Protein AF-A0AAD9MC63-F1 (afdb_monomer)

Mean predicted aligned error: 15.32 Å

Radius of gyration: 30.45 Å; Cα contacts (8 Å, |Δi|>4): 635; chains: 1; bounding box: 110×60×73 Å

Solvent-accessible surface area (backbone atoms only — not comparable to full-atom values): 30523 Å² total; per-residue (Å²): 128,69,68,66,53,55,53,50,55,53,50,49,55,48,52,50,45,55,49,52,47,51,50,51,42,68,38,25,78,49,49,77,66,32,50,52,55,39,42,73,73,34,45,76,80,76,80,73,78,80,73,87,81,75,88,84,89,86,83,89,85,88,82,88,81,91,84,88,90,88,92,85,85,83,92,76,87,77,79,74,84,74,77,79,72,79,76,74,76,56,52,56,30,27,44,32,39,39,44,44,67,87,80,53,53,72,67,41,50,51,26,33,50,52,44,56,53,47,40,45,66,60,34,37,45,72,50,78,46,79,36,67,74,78,84,69,85,57,100,62,53,68,63,47,55,48,50,62,54,39,74,81,58,76,81,76,82,92,82,90,76,96,66,98,69,58,61,56,58,53,51,46,50,52,52,32,39,27,60,19,75,44,64,100,65,83,88,74,78,78,95,80,73,84,79,74,71,43,74,52,60,27,43,67,48,36,34,38,37,36,30,84,74,26,26,77,68,49,87,77,59,41,57,56,55,52,56,48,39,71,76,39,61,69,87,22,37,37,37,28,21,14,49,49,54,50,22,59,64,65,74,72,80,78,77,81,73,71,75,68,82,52,91,69,90,60,89,84,64,74,60,38,60,63,57,22,31,65,45,56,72,44,57,98,64,69,91,53,51,54,68,63,78,79,60,71,84,65,86,90,69,78,92,76,77,84,60,79,34,60,31,69,45,61,63,63,67,60,72,51,52,43,67,46,41,90,82,46,71,73,64,88,74,60,78,90,55,93,68,68,50,74,81,39,89,93,43,66,46,71,55,52,51,49,25,44,24,56,40,72,70,48,85,73,64,58,70,66,48,51,65,68,39,54,90,23,43,62,33,40,40,36,30,53,93,48,48,18,34,36,37,30,26,48,43,61,59,91,94,50,56,66,62,61,26,56,78,67,70,47,62,38,52,29,51,77,43,80,31,41,25,65,91,40,56,98,44,89,54,44,67,41,53,53,49,39,47,44,45,64,60,49,27,65,75,30,44,31,38,70,43,53,73,85,44,82,61,49,65,63,47,61,66,49,34,63,36,45,38,75,44,82,101,56,68,39,28,37,38,24,46,36,74,88,72,79,61,85,78,89,52,63,60,82,67,77,91,72,86,79,129

Foldseek 3Di:
DPPVVVVVVVVVVVVVLVVLLVVLCVQAVHDPVLLVVLCVQQPPPPPPPDDPDDDDDDDDDDDDDDDDDDDDDDDDDDDDPPPPPPDPDAAEEEEEEEEACVVDDPLLLVLLLVLVVNCVSSRHHYDYQYHHDPPPDDVPVVVVVCVSNCVPDPDDDDDDDPDPDDSLVVSLVVLCQQQLVDDPPPPDDDPDDDDPRGDRNHAHQEYEYADQQQADDDPVSVPSQLSSQVSHDQNHKYKTAYSCLSSLVADPQPPPPPPVPDPPPDPNDSHRQVSNCSSNVDHPDFPLFDPCVSQQRDDDDDPRRRDGSMDMGGPAWDKDKPPFLVVPAQDDDAVPDDDDACPDPVHPNVLLQVQQCQQVVHHDPSVVVRVVQVNFWSIKMATHSRQWIWTKGFDADPVDDPNRCVVVVRTAIETPDTTGHPVPPPPRSRSSVRSCCCCVRHNVQKHKYKDFQPPPCVVVQVSNFQWKDDDPPDRIIMGMNHPPPDDPPDTPRVDRDDDDD

Sequence (501 aa):
MSLRSAAWVKATKKSDQDREFLISVLESSATKRDAKAYLKTFAPRIIKDNKDDGAQSSPAAAAATKEHEPATSPIVQGAHPSMARKVAEPPHVAAVKVRRPQDWDDATLEGVAQALAKLRYLGLLSVIVVDCDVASSVGRNLAECRRIYAHEMNRLRNDEADGIVDANEVVLALVSFFSGLESPDDTSALPGSNQTRSSAQAHVDRVIVIDPLGGIPSKHANHGTRQTLEMLPSTSSVVITSPAEAANLRPPQRDSGILAFTGDVATRKKQNTLIHNLLTDRPVYSPSLPIGRVNATQESTSLGELMPTTTLVKRGLPVTIFPDPHLVPWEPPRPGAPRLRLTDTCIDLPRLVHLINDSFGRELDVERYLQRVHDSLAGIIIAGEYEGGAILTWERPHSMDEATAYKRGRLVPYLDKFAVLRKSQGAGGVADIVFNAMTADCFPDGVCWRSRKDNPVNKWYFERSKGTRVLPNSNWTMFWTTPDAHVRENTVVHREGGRKV

Nearest PDB structures (foldseek):
  1wwz-assembly1_B  TM=6.048E-01  e=2.515E-05  Pyrococcus horikoshii OT3
  3phg-assembly2_B  TM=3.220E-01  e=3.592E+00  Helicobacter pylori 26695
  8va1-assembly1_A  TM=4.187E-01  e=6.162E+00  Staphylococcus aureus
  3phg-assembly1_A  TM=3.220E-01  e=7.376E+00  Helicobacter pylori 26695

Organism: NCBI:txid1825666

Secondary structure (DSSP, 8-state):
-HHHHHHHHHHHHHHHHHHHHHHHHHHTT--HHHHHHHHHHHS----------------------------------PPP------PPPPPEEEEEEEE-GGGS-HHHHHHHHHHHHHHHHTT-EEEEEEE--TTS--TTHHHHHHHHHHHHHTTS------S---HHHHHHHHHHHHTT---TTTTS--TT-----PPP--EEEEEEEE-SS-SSPPTTTHHHHHHHHHHS-TT-EEEEE-HHHHTT-SPPP---SSGGGS----------HHHHHHHHSS-SS-TTS-HHHHHTT-SSS-TTSSS---EEEE----EEEES-TTTS---PPPTT-----TTSTTS-HHHHHHHHHHHHTS---HHHHHHHHTTTEEEEEEETTTTEEEEEEEE--TTS-HHHHHHTT--EEEEEEEEE-GGGSSSTTHHHHHHHIIIIII-TT--EEEEETT-TTHHHHHHH-SEEEEPTTSSEEEEE--TT---SSS-B---S-----

Structure (mmCIF, N/CA/C/O backbone):
data_AF-A0AAD9MC63-F1
#
_entry.id   AF-A0AAD9MC63-F1
#
loop_
_atom_site.group_PDB
_atom_site.id
_atom_site.type_symbol
_atom_site.label_atom_id
_atom_site.label_alt_id
_atom_site.label_comp_id
_atom_site.label_asym_id
_atom_site.label_entity_id
_atom_site.label_seq_id
_atom_site.pdbx_PDB_ins_code
_atom_site.Cartn_x
_atom_site.Cartn_y
_atom_site.Cartn_z
_atom_site.occupancy
_atom_site.B_iso_or_equiv
_atom_site.auth_seq_id
_atom_site.auth_comp_id
_atom_site.auth_asym_id
_atom_site.auth_ato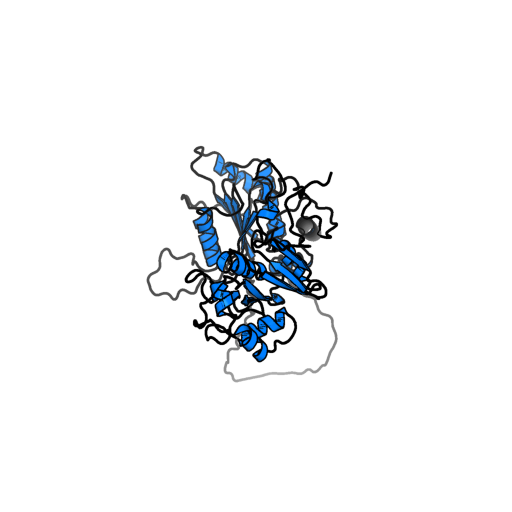m_id
_atom_site.pdbx_PDB_model_num
ATOM 1 N N . MET A 1 1 ? 47.326 21.178 -27.406 1.00 41.56 1 MET A N 1
ATOM 2 C CA . MET A 1 1 ? 45.892 21.544 -27.534 1.00 41.56 1 MET A CA 1
ATOM 3 C C . MET A 1 1 ? 44.892 20.415 -27.190 1.00 41.56 1 MET A C 1
ATOM 5 O O . MET A 1 1 ? 43.698 20.662 -27.255 1.00 41.56 1 MET A O 1
ATOM 9 N N . SER A 1 2 ? 45.309 19.220 -26.734 1.00 54.53 2 SER A N 1
ATOM 10 C CA . SER A 1 2 ? 44.399 18.055 -26.592 1.00 54.53 2 SER A CA 1
ATOM 11 C C . SER A 1 2 ? 43.648 17.926 -25.248 1.00 54.53 2 SER A C 1
ATOM 13 O O . SER A 1 2 ? 42.539 17.404 -25.211 1.00 54.53 2 SER A O 1
ATOM 15 N N . LEU A 1 3 ? 44.204 18.414 -24.130 1.00 37.81 3 LEU A N 1
ATOM 16 C CA . LEU A 1 3 ? 43.624 18.195 -22.788 1.00 37.81 3 LEU A CA 1
ATOM 17 C C . LEU A 1 3 ? 42.453 19.137 -22.448 1.00 37.81 3 LEU A C 1
ATOM 19 O O . LEU A 1 3 ? 41.529 18.751 -21.736 1.00 37.81 3 LEU A O 1
ATOM 23 N N . ARG A 1 4 ? 42.454 20.362 -22.993 1.00 38.38 4 ARG A N 1
ATOM 24 C CA . ARG A 1 4 ? 41.370 21.343 -22.787 1.00 38.38 4 ARG A CA 1
ATOM 25 C C . ARG A 1 4 ? 40.084 20.966 -23.534 1.00 38.38 4 ARG A C 1
ATOM 27 O O . ARG A 1 4 ? 39.003 21.194 -23.006 1.00 38.38 4 ARG A O 1
ATOM 34 N N . SER A 1 5 ? 40.206 20.327 -24.701 1.00 45.75 5 SER A N 1
ATOM 35 C CA . SER A 1 5 ? 39.064 19.827 -25.481 1.00 45.75 5 SER A CA 1
ATOM 36 C C . SER A 1 5 ? 38.352 18.671 -24.764 1.00 45.75 5 SER A C 1
ATOM 38 O O . SER A 1 5 ? 37.142 18.714 -24.574 1.00 45.75 5 SER A O 1
ATOM 40 N N . ALA A 1 6 ? 39.101 17.697 -24.233 1.00 42.62 6 ALA A N 1
ATOM 41 C CA . ALA A 1 6 ? 38.521 16.574 -23.491 1.00 42.62 6 ALA A CA 1
ATOM 42 C C . ALA A 1 6 ? 37.815 17.010 -22.192 1.00 42.62 6 ALA A C 1
ATOM 44 O O . ALA A 1 6 ? 36.742 16.501 -21.870 1.00 42.62 6 ALA A O 1
ATOM 45 N N . ALA A 1 7 ? 38.381 17.977 -21.461 1.00 40.66 7 ALA A N 1
ATOM 46 C CA . ALA A 1 7 ? 37.761 18.530 -20.257 1.00 40.66 7 ALA A CA 1
ATOM 47 C C . ALA A 1 7 ? 36.473 19.312 -20.571 1.00 40.66 7 ALA A C 1
ATOM 49 O O . ALA A 1 7 ? 35.489 19.180 -19.845 1.00 40.66 7 ALA A O 1
ATOM 50 N N . TRP A 1 8 ? 36.453 20.068 -21.673 1.00 36.03 8 TRP A N 1
ATOM 51 C CA . TRP A 1 8 ? 35.271 20.799 -22.133 1.00 36.03 8 TRP A CA 1
ATOM 52 C C . TRP A 1 8 ? 34.165 19.859 -22.633 1.00 36.03 8 TRP A C 1
ATOM 54 O O . TRP A 1 8 ? 33.009 20.023 -22.250 1.00 36.03 8 TRP A O 1
ATOM 64 N N . VAL A 1 9 ? 34.514 18.801 -23.375 1.00 48.38 9 VAL A N 1
ATOM 65 C CA . VAL A 1 9 ? 33.580 17.732 -23.786 1.00 48.38 9 VAL A CA 1
ATOM 66 C C . VAL A 1 9 ? 33.023 16.972 -22.574 1.00 48.38 9 VAL A C 1
ATOM 68 O O . VAL A 1 9 ? 31.856 16.593 -22.552 1.00 48.38 9 VAL A O 1
ATOM 71 N N . LYS A 1 10 ? 33.830 16.757 -21.527 1.00 48.97 10 LYS A N 1
ATOM 72 C CA . LYS A 1 10 ? 33.378 16.104 -20.286 1.00 48.97 10 LYS A CA 1
ATOM 73 C C . LYS A 1 10 ? 32.460 17.014 -19.458 1.00 48.97 10 LYS A C 1
ATOM 75 O O . LYS A 1 10 ? 31.503 16.526 -18.865 1.00 48.97 10 LYS A O 1
ATOM 80 N N . ALA A 1 11 ? 32.729 18.321 -19.433 1.00 47.75 11 ALA A N 1
ATOM 81 C CA . ALA A 1 11 ? 31.913 19.311 -18.731 1.00 47.75 11 ALA A CA 1
ATOM 82 C C . ALA A 1 11 ? 30.562 19.566 -19.424 1.00 47.75 11 ALA A C 1
ATOM 84 O O . ALA A 1 11 ? 29.542 19.633 -18.745 1.00 47.75 11 ALA A O 1
ATOM 85 N N . THR A 1 12 ? 30.545 19.644 -20.757 1.00 51.50 12 THR A N 1
ATOM 86 C CA . THR A 1 12 ? 29.315 19.776 -21.562 1.00 51.50 12 THR A CA 1
ATOM 87 C C . THR A 1 12 ? 28.431 18.539 -21.428 1.00 51.50 12 THR A C 1
ATOM 89 O O . THR A 1 12 ? 27.283 18.673 -21.024 1.00 51.50 12 THR A O 1
ATOM 92 N N . LYS A 1 13 ? 28.994 17.327 -21.574 1.00 59.62 13 LYS A N 1
ATOM 93 C CA . LYS A 1 13 ? 28.256 16.072 -21.326 1.00 59.62 13 LYS A CA 1
ATOM 94 C C . LYS A 1 13 ? 27.648 15.993 -19.926 1.00 59.62 13 LYS A C 1
ATOM 96 O O . LYS A 1 13 ? 26.538 15.500 -19.777 1.00 59.62 13 LYS A O 1
ATOM 101 N N . LYS A 1 14 ? 28.358 16.475 -18.901 1.00 60.56 14 LYS A N 1
ATOM 102 C CA . LYS A 1 14 ? 27.832 16.525 -17.531 1.00 60.56 14 LYS A CA 1
ATOM 103 C C . LYS A 1 14 ? 26.687 17.537 -17.394 1.00 60.56 14 LYS A C 1
ATOM 105 O O . LYS A 1 14 ? 25.680 17.225 -16.775 1.00 60.56 14 LYS A O 1
ATOM 110 N N . SER A 1 15 ? 26.826 18.722 -17.989 1.00 61.06 15 SER A N 1
ATOM 111 C CA . SER A 1 15 ? 25.777 19.750 -17.984 1.00 61.06 15 SER A CA 1
ATOM 112 C C . SER A 1 15 ? 24.502 19.288 -18.695 1.00 61.06 15 SER A C 1
ATOM 114 O O . SER A 1 15 ? 23.405 19.607 -18.241 1.00 61.06 15 SER A O 1
ATOM 116 N N . ASP A 1 16 ? 24.636 18.536 -19.787 1.00 64.44 16 ASP A N 1
ATOM 117 C CA . ASP A 1 16 ? 23.496 17.989 -20.526 1.00 64.44 16 ASP A CA 1
ATOM 118 C C . ASP A 1 16 ? 22.790 16.884 -19.726 1.00 64.44 16 ASP A C 1
ATOM 120 O O . ASP A 1 16 ? 21.564 16.894 -19.625 1.00 64.44 16 ASP A O 1
ATOM 124 N N . GLN A 1 17 ? 23.554 16.013 -19.055 1.00 63.78 17 GLN A N 1
ATOM 125 C CA . GLN A 1 17 ? 23.022 15.005 -18.127 1.00 63.78 17 GLN A CA 1
ATOM 126 C C . GLN A 1 17 ? 22.257 15.636 -16.958 1.00 63.78 17 GLN A C 1
ATOM 128 O O . GLN A 1 17 ? 21.142 15.219 -16.647 1.00 63.78 17 GLN A O 1
ATOM 133 N N . ASP A 1 18 ? 22.830 16.668 -16.333 1.00 62.41 18 ASP A N 1
ATOM 134 C CA . ASP A 1 18 ? 22.196 17.378 -15.219 1.00 62.41 18 ASP A CA 1
ATOM 135 C C . ASP A 1 18 ? 20.901 18.080 -15.679 1.00 62.41 18 ASP A C 1
ATOM 137 O O . ASP A 1 18 ? 19.893 18.076 -14.967 1.00 62.41 18 ASP A O 1
ATOM 141 N N . ARG A 1 19 ? 20.887 18.644 -16.896 1.00 65.88 19 ARG A N 1
ATOM 142 C CA . ARG A 1 19 ? 19.702 19.276 -17.494 1.00 65.88 19 ARG A CA 1
ATOM 143 C C . ARG A 1 19 ? 18.600 18.259 -17.790 1.00 65.88 19 ARG A C 1
ATOM 145 O O . ARG A 1 19 ? 17.446 18.518 -17.455 1.00 65.88 19 ARG A O 1
ATOM 152 N N . GLU A 1 20 ? 18.930 17.128 -18.404 1.00 66.44 20 GLU A N 1
ATOM 153 C CA . GLU A 1 20 ? 17.961 16.081 -18.745 1.00 66.44 20 GLU A CA 1
ATOM 154 C C . GLU A 1 20 ? 17.379 15.413 -17.492 1.00 66.44 20 GLU A C 1
ATOM 156 O O . GLU A 1 20 ? 16.170 15.190 -17.413 1.00 66.44 20 GLU A O 1
ATOM 161 N N . PHE A 1 21 ? 18.204 15.203 -16.461 1.00 66.44 21 PHE A N 1
ATOM 162 C CA . PHE A 1 21 ? 17.745 14.764 -15.143 1.00 66.44 21 PHE A CA 1
ATOM 163 C C . PHE A 1 21 ? 16.718 15.737 -14.550 1.00 66.44 21 PHE A C 1
ATOM 165 O O . PHE A 1 21 ? 15.647 15.324 -14.105 1.00 66.44 21 PHE A O 1
ATOM 172 N N . LEU A 1 22 ? 17.015 17.041 -14.551 1.00 64.19 22 LEU A N 1
ATOM 173 C CA . LEU A 1 22 ? 16.097 18.050 -14.018 1.00 64.19 22 LEU A CA 1
ATOM 174 C C . LEU A 1 22 ? 14.785 18.097 -14.806 1.00 64.19 22 LEU A C 1
ATOM 176 O O . LEU A 1 22 ? 13.724 18.209 -14.196 1.00 64.19 22 LEU A O 1
ATOM 180 N N . ILE A 1 23 ? 14.842 17.965 -16.133 1.00 67.81 23 ILE A N 1
ATOM 181 C CA . ILE A 1 23 ? 13.647 17.861 -16.980 1.00 67.81 23 ILE A CA 1
ATOM 182 C C . ILE A 1 23 ? 12.827 16.625 -16.587 1.00 67.81 23 ILE A C 1
ATOM 184 O O . ILE A 1 23 ? 11.634 16.749 -16.340 1.00 67.81 23 ILE A O 1
ATOM 188 N N . SER A 1 24 ? 13.466 15.469 -16.415 1.00 64.88 24 SER A N 1
ATOM 189 C CA . SER A 1 24 ? 12.830 14.214 -15.993 1.00 64.88 24 SER A CA 1
ATOM 190 C C . SER A 1 24 ? 12.152 14.307 -14.612 1.00 64.88 24 SER A C 1
ATOM 192 O O . SER A 1 24 ? 11.018 13.856 -14.422 1.00 64.88 24 SER A O 1
ATOM 194 N N . VAL A 1 25 ? 12.787 14.973 -13.641 1.00 64.94 25 VAL A N 1
ATOM 195 C CA . VAL A 1 25 ? 12.181 15.251 -12.325 1.00 64.94 25 VAL A CA 1
ATOM 196 C C . VAL A 1 25 ? 10.972 16.182 -12.451 1.00 64.94 25 VAL A C 1
ATOM 198 O O . VAL A 1 25 ? 9.952 15.956 -11.805 1.00 64.94 25 VAL A O 1
ATOM 201 N N . LEU A 1 26 ? 11.057 17.210 -13.298 1.00 61.25 26 LEU A N 1
ATOM 202 C CA . LEU A 1 26 ? 9.949 18.140 -13.535 1.00 61.25 26 LEU A CA 1
ATOM 203 C C . LEU A 1 26 ? 8.779 17.480 -14.285 1.00 61.25 26 LEU A C 1
ATOM 205 O O . LEU A 1 26 ? 7.625 17.812 -14.022 1.00 61.25 26 LEU A O 1
ATOM 209 N N . GLU A 1 27 ? 9.058 16.544 -15.191 1.00 64.25 27 GLU A N 1
ATOM 210 C CA . GLU A 1 27 ? 8.060 15.807 -15.978 1.00 64.25 27 GLU A CA 1
ATOM 211 C C . GLU A 1 27 ? 7.341 14.709 -15.182 1.00 64.25 27 GLU A C 1
ATOM 213 O O . GLU A 1 27 ? 6.253 14.285 -15.559 1.00 64.25 27 GLU A O 1
ATOM 218 N N . SER A 1 28 ? 7.921 14.232 -14.081 1.00 65.00 28 SER A N 1
ATOM 219 C CA . SER A 1 28 ? 7.434 13.055 -13.349 1.00 65.00 28 SER A CA 1
ATOM 220 C C . SER A 1 28 ? 6.565 13.368 -12.132 1.00 65.00 28 SER A C 1
ATOM 222 O O . SER A 1 28 ? 6.208 12.440 -11.419 1.00 65.00 28 SER A O 1
ATOM 224 N N . SER A 1 29 ? 6.243 14.640 -11.868 1.00 65.44 29 SER A N 1
ATOM 225 C CA . SER A 1 29 ? 5.583 15.114 -10.633 1.00 65.44 29 SER A CA 1
ATOM 226 C C . SER A 1 29 ? 6.286 14.699 -9.325 1.00 65.44 29 SER A C 1
ATOM 228 O O . SER A 1 29 ? 5.688 14.780 -8.250 1.00 65.44 29 SER A O 1
ATOM 230 N N . ALA A 1 30 ? 7.542 14.243 -9.394 1.00 69.06 30 ALA A N 1
ATOM 231 C CA . ALA A 1 30 ? 8.313 13.827 -8.232 1.00 69.06 30 ALA A CA 1
ATOM 232 C C . ALA A 1 30 ? 8.662 15.042 -7.361 1.00 69.06 30 ALA A C 1
ATOM 234 O O . ALA A 1 30 ? 9.029 16.111 -7.858 1.00 69.06 30 ALA A O 1
ATOM 235 N N . THR A 1 31 ? 8.588 14.896 -6.036 1.00 74.19 31 THR A N 1
ATOM 236 C CA . THR A 1 31 ? 8.969 16.001 -5.151 1.00 74.19 31 THR A CA 1
ATOM 237 C C . THR A 1 31 ? 10.491 16.157 -5.108 1.00 74.19 31 THR A C 1
ATOM 239 O O . THR A 1 31 ? 11.254 15.214 -5.332 1.00 74.19 31 THR A O 1
ATOM 242 N N . LYS A 1 32 ? 10.972 17.340 -4.702 1.00 68.81 32 LYS A N 1
ATOM 243 C CA . LYS A 1 32 ? 12.408 17.573 -4.446 1.00 68.81 32 LYS A CA 1
ATOM 244 C C . LYS A 1 32 ? 12.998 16.565 -3.448 1.00 68.81 32 LYS A C 1
ATOM 246 O O . LYS A 1 32 ? 14.183 16.244 -3.523 1.00 68.81 32 LYS A O 1
ATOM 251 N N . ARG A 1 33 ? 12.187 16.080 -2.498 1.00 74.00 33 ARG A N 1
ATOM 252 C CA . ARG A 1 33 ? 12.595 15.060 -1.525 1.00 74.00 33 ARG A CA 1
ATOM 253 C C . ARG A 1 33 ? 12.800 13.707 -2.200 1.00 74.00 33 ARG A C 1
ATOM 255 O O . ARG A 1 33 ? 13.814 13.076 -1.917 1.00 74.00 33 ARG A O 1
ATOM 262 N N . ASP A 1 34 ? 11.892 13.310 -3.088 1.00 74.94 34 ASP A N 1
ATOM 263 C CA . ASP A 1 34 ? 11.967 12.039 -3.818 1.00 74.94 34 ASP A CA 1
ATOM 264 C C . ASP A 1 34 ? 13.188 12.025 -4.741 1.00 74.94 34 ASP A C 1
ATOM 266 O O . ASP A 1 34 ? 14.032 11.140 -4.634 1.00 74.94 34 ASP A O 1
ATOM 270 N N . ALA A 1 35 ? 13.383 13.089 -5.528 1.00 74.12 35 ALA A N 1
ATOM 271 C CA . ALA A 1 35 ? 14.562 13.233 -6.384 1.00 74.12 35 ALA A CA 1
ATOM 272 C C . ALA A 1 35 ? 15.878 13.194 -5.583 1.00 74.12 35 ALA A C 1
ATOM 274 O O . ALA A 1 35 ? 16.845 12.551 -5.989 1.00 74.12 35 ALA A O 1
ATOM 275 N N . LYS A 1 36 ? 15.925 13.842 -4.408 1.00 74.94 36 LYS A N 1
ATOM 276 C CA . LYS A 1 36 ? 17.103 13.811 -3.526 1.00 74.94 36 LYS A CA 1
ATOM 277 C C . LYS A 1 36 ? 17.346 12.422 -2.931 1.00 74.94 36 LYS A C 1
ATOM 279 O O . LYS A 1 36 ? 18.501 12.020 -2.807 1.00 74.94 36 LYS A O 1
ATOM 284 N N . ALA A 1 37 ? 16.290 11.716 -2.529 1.00 79.56 37 ALA A N 1
ATOM 285 C CA . ALA A 1 37 ? 16.391 10.357 -2.006 1.00 79.56 37 ALA A CA 1
ATOM 286 C C . ALA A 1 37 ? 16.897 9.395 -3.086 1.00 79.56 37 ALA A C 1
ATOM 288 O O . ALA A 1 37 ? 17.842 8.654 -2.837 1.00 79.56 37 ALA A O 1
ATOM 289 N N . TYR A 1 38 ? 16.346 9.495 -4.296 1.00 81.69 38 TYR A N 1
ATOM 290 C CA . TYR A 1 38 ? 16.774 8.724 -5.454 1.00 81.69 38 TYR A CA 1
ATOM 291 C C . TYR A 1 38 ? 18.253 8.969 -5.783 1.00 81.69 38 TYR A C 1
ATOM 293 O O . TYR A 1 38 ? 19.038 8.027 -5.833 1.00 81.69 38 TYR A O 1
ATOM 301 N N . LEU A 1 39 ? 18.680 10.232 -5.909 1.00 77.50 39 LEU A N 1
ATOM 302 C CA . LEU A 1 39 ? 20.081 10.565 -6.193 1.00 77.50 39 LEU A CA 1
ATOM 303 C C . LEU A 1 39 ? 21.040 10.085 -5.102 1.00 77.50 39 LEU A C 1
ATOM 305 O O . LEU A 1 39 ? 22.165 9.703 -5.398 1.00 77.50 39 LEU A O 1
ATOM 309 N N . LYS A 1 40 ? 20.622 10.085 -3.835 1.00 81.12 40 LYS A N 1
ATOM 310 C CA . LYS A 1 40 ? 21.468 9.564 -2.756 1.00 81.12 40 LYS A CA 1
ATOM 311 C C . LYS A 1 40 ? 21.828 8.089 -2.981 1.00 81.12 40 LYS A C 1
ATOM 313 O O . LYS A 1 40 ? 22.934 7.690 -2.623 1.00 81.12 40 LYS A O 1
ATOM 318 N N . THR A 1 41 ? 20.911 7.316 -3.556 1.00 77.38 41 THR A N 1
ATOM 319 C CA . THR A 1 41 ? 21.085 5.883 -3.814 1.00 77.38 41 THR A CA 1
ATOM 320 C C . THR A 1 41 ? 21.734 5.628 -5.176 1.00 77.38 41 THR A C 1
ATOM 322 O O . THR A 1 41 ? 22.734 4.927 -5.254 1.00 77.38 41 THR A O 1
ATOM 325 N N . PHE A 1 42 ? 21.210 6.246 -6.236 1.00 77.19 42 PHE A N 1
ATOM 326 C CA . PHE A 1 42 ? 21.505 5.875 -7.624 1.00 77.19 42 PHE A CA 1
ATOM 327 C C . PHE A 1 42 ? 22.402 6.862 -8.374 1.00 77.19 42 PHE A C 1
ATOM 329 O O . PHE A 1 42 ? 22.789 6.582 -9.507 1.00 77.19 42 PHE A O 1
ATOM 336 N N . ALA A 1 43 ? 22.736 8.028 -7.802 1.00 69.12 43 ALA A N 1
ATOM 337 C CA . ALA A 1 43 ? 23.573 8.982 -8.525 1.00 69.12 43 ALA A CA 1
ATOM 338 C C . ALA A 1 43 ? 24.940 8.357 -8.854 1.00 69.12 43 ALA A C 1
ATOM 340 O O . ALA A 1 43 ? 25.564 7.753 -7.973 1.00 69.12 43 ALA A O 1
ATOM 341 N N . PRO A 1 44 ? 25.455 8.555 -10.082 1.00 61.66 44 PRO A N 1
ATOM 342 C CA . PRO A 1 44 ? 26.766 8.056 -10.466 1.00 61.66 44 PRO A CA 1
ATOM 343 C C . PRO A 1 44 ? 27.838 8.563 -9.494 1.00 61.66 44 PRO A C 1
ATOM 345 O O . PRO A 1 44 ? 28.146 9.759 -9.446 1.00 61.66 44 PRO A O 1
ATOM 348 N N . ARG A 1 45 ? 28.431 7.661 -8.702 1.00 59.12 45 ARG A N 1
ATOM 349 C CA . ARG A 1 45 ? 29.551 8.005 -7.821 1.00 59.12 45 ARG A CA 1
ATOM 350 C C . ARG A 1 45 ? 30.793 8.208 -8.683 1.00 59.12 45 ARG A C 1
ATOM 352 O O . ARG A 1 45 ? 31.510 7.266 -9.000 1.00 59.12 45 ARG A O 1
ATOM 359 N N . ILE A 1 46 ? 31.046 9.450 -9.091 1.00 46.81 46 ILE A N 1
ATOM 360 C CA . ILE A 1 46 ? 32.305 9.805 -9.747 1.00 46.81 46 ILE A CA 1
ATOM 361 C C . ILE A 1 46 ? 33.418 9.630 -8.709 1.00 46.81 46 ILE A C 1
ATOM 363 O O . ILE A 1 46 ? 33.507 10.411 -7.759 1.00 46.81 46 ILE A O 1
ATOM 367 N N . ILE A 1 47 ? 34.264 8.615 -8.898 1.00 38.56 47 ILE A N 1
ATOM 368 C CA . ILE A 1 47 ? 35.551 8.498 -8.210 1.00 38.56 47 ILE A CA 1
ATOM 369 C C . ILE A 1 47 ? 36.318 9.782 -8.539 1.00 38.56 47 ILE A C 1
ATOM 371 O O . ILE A 1 47 ? 36.684 10.025 -9.689 1.00 38.56 47 ILE A O 1
ATOM 375 N N . LYS A 1 48 ? 36.475 10.668 -7.552 1.00 32.38 48 LYS A N 1
ATOM 376 C CA . LYS A 1 48 ? 37.411 11.782 -7.674 1.00 32.38 48 LYS A CA 1
ATOM 377 C C . LYS A 1 48 ? 38.800 11.174 -7.538 1.00 32.38 48 LYS A C 1
ATOM 379 O O . LYS A 1 48 ? 39.163 10.759 -6.441 1.00 32.38 48 LYS A O 1
ATOM 384 N N . ASP A 1 49 ? 39.549 11.114 -8.633 1.00 31.34 49 ASP A N 1
ATOM 385 C CA . ASP A 1 49 ? 40.995 10.938 -8.552 1.00 31.34 49 ASP A CA 1
ATOM 386 C C . ASP A 1 49 ? 41.532 12.104 -7.714 1.00 31.34 49 ASP A C 1
ATOM 388 O O . ASP A 1 49 ? 41.333 13.273 -8.066 1.00 31.34 49 ASP A O 1
ATOM 392 N N . ASN A 1 50 ? 42.123 11.796 -6.558 1.00 31.41 50 ASN A N 1
ATOM 393 C CA . ASN A 1 50 ? 42.813 12.791 -5.748 1.00 31.41 50 ASN A CA 1
ATOM 394 C C . ASN A 1 50 ? 43.901 13.421 -6.623 1.00 31.41 50 ASN A C 1
ATOM 396 O O . ASN A 1 50 ? 44.834 12.742 -7.046 1.00 31.41 50 ASN A O 1
ATOM 400 N N . LYS A 1 51 ? 43.776 14.720 -6.898 1.00 31.88 51 LYS A N 1
ATOM 401 C CA . LYS A 1 51 ? 44.937 15.521 -7.266 1.00 31.88 51 LYS A CA 1
ATOM 402 C C . LYS A 1 51 ? 45.775 15.679 -6.004 1.00 31.88 51 LYS A C 1
ATOM 404 O O . LYS A 1 51 ? 45.248 16.131 -4.992 1.00 31.88 51 LYS A O 1
ATOM 409 N N . ASP A 1 52 ? 47.039 15.284 -6.089 1.00 32.34 52 ASP A N 1
ATOM 410 C CA . ASP A 1 52 ? 48.078 15.694 -5.151 1.00 32.34 52 ASP A CA 1
ATOM 411 C C . ASP A 1 52 ? 48.088 17.224 -5.072 1.00 32.34 52 ASP A C 1
ATOM 413 O O . ASP A 1 52 ? 48.496 17.904 -6.018 1.00 32.34 52 ASP A O 1
ATOM 417 N N . ASP A 1 53 ? 47.617 17.766 -3.952 1.00 31.30 53 ASP A N 1
ATOM 418 C CA . ASP A 1 53 ? 47.830 19.165 -3.616 1.00 31.30 53 ASP A CA 1
ATOM 419 C C . ASP A 1 53 ? 49.203 19.284 -2.952 1.00 31.30 53 ASP A C 1
ATOM 421 O O . ASP A 1 53 ? 49.444 18.832 -1.830 1.00 31.30 53 ASP A O 1
ATOM 425 N N . GLY A 1 54 ? 50.127 19.870 -3.712 1.00 29.14 54 GLY A N 1
ATOM 426 C CA . GLY A 1 54 ? 51.462 20.222 -3.269 1.00 29.14 54 GLY A CA 1
ATOM 427 C C . GLY A 1 54 ? 51.456 21.221 -2.109 1.00 29.14 54 GLY A C 1
ATOM 428 O O . GLY A 1 54 ? 50.677 22.169 -2.066 1.00 29.14 54 GLY A O 1
ATOM 429 N N . ALA A 1 55 ? 52.389 20.958 -1.197 1.00 29.75 55 ALA A N 1
ATOM 430 C CA . ALA A 1 55 ? 52.961 21.795 -0.149 1.00 29.75 55 ALA A CA 1
ATOM 431 C C . ALA A 1 55 ? 52.534 23.279 -0.080 1.00 29.75 55 ALA A C 1
ATOM 433 O O . ALA A 1 55 ? 52.861 24.085 -0.952 1.00 29.75 55 ALA A O 1
ATOM 434 N N . GLN A 1 56 ? 51.986 23.664 1.078 1.00 31.20 56 GLN A N 1
ATOM 435 C CA . GLN A 1 56 ? 52.207 24.985 1.666 1.00 31.20 56 GLN A CA 1
ATOM 436 C C . GLN A 1 56 ? 53.020 24.853 2.961 1.00 31.20 56 GLN A C 1
ATOM 438 O O . GLN A 1 56 ? 52.745 24.038 3.836 1.00 31.20 56 GLN A O 1
ATOM 443 N N . SER A 1 57 ? 54.073 25.659 2.993 1.00 26.70 57 SER A N 1
ATOM 444 C CA . SER A 1 57 ? 55.182 25.785 3.932 1.00 26.70 57 SER A CA 1
ATOM 445 C C . SER A 1 57 ? 54.835 26.426 5.280 1.00 26.70 57 SER A C 1
ATOM 447 O O . SER A 1 57 ? 54.048 27.373 5.302 1.00 26.70 57 SER A O 1
ATOM 449 N N . SER A 1 58 ? 55.559 26.043 6.347 1.00 26.91 58 SER A N 1
ATOM 450 C CA . SER A 1 58 ? 56.425 26.885 7.231 1.00 26.91 58 SER A CA 1
ATOM 451 C C . SER A 1 58 ? 56.770 26.123 8.547 1.00 26.91 58 SER A C 1
ATOM 453 O O . SER A 1 58 ? 56.183 25.072 8.784 1.00 26.91 58 SER A O 1
ATOM 455 N N . PRO A 1 59 ? 57.725 26.559 9.401 1.00 33.00 59 PRO A N 1
ATOM 456 C CA . PRO A 1 59 ? 59.161 26.319 9.240 1.00 33.00 59 PRO A CA 1
ATOM 457 C C . PRO A 1 59 ? 59.857 25.677 10.474 1.00 33.00 59 PRO A C 1
ATOM 459 O O . PRO A 1 59 ? 59.374 25.735 11.5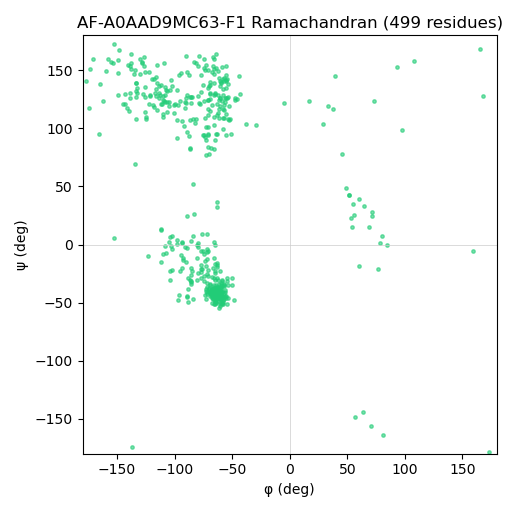96 1.00 33.00 59 PRO A O 1
ATOM 462 N N . ALA A 1 60 ? 61.037 25.105 10.209 1.00 24.88 60 ALA A N 1
ATOM 463 C CA . ALA A 1 60 ? 62.250 24.987 11.035 1.00 24.88 60 ALA A CA 1
ATOM 464 C C . ALA A 1 60 ? 62.174 24.850 12.578 1.00 24.88 60 ALA A C 1
ATOM 466 O O . ALA A 1 60 ? 61.905 25.809 13.296 1.00 24.88 60 ALA A O 1
ATOM 467 N N . ALA A 1 61 ? 62.703 23.727 13.079 1.00 27.41 61 ALA A N 1
ATOM 468 C CA . ALA A 1 61 ? 63.566 23.711 14.261 1.00 27.41 61 ALA A CA 1
ATOM 469 C C . ALA A 1 61 ? 64.725 22.727 14.026 1.00 27.41 61 ALA A C 1
ATOM 471 O O . ALA A 1 61 ? 64.526 21.586 13.614 1.00 27.41 61 ALA A O 1
ATOM 472 N N . ALA A 1 62 ? 65.939 23.234 14.211 1.00 26.44 62 ALA A N 1
ATOM 473 C CA . ALA A 1 62 ? 67.212 22.601 13.912 1.00 26.44 62 ALA A CA 1
ATOM 474 C C . ALA A 1 62 ? 67.734 21.745 15.077 1.00 26.44 62 ALA A C 1
ATOM 476 O O . ALA A 1 62 ? 67.592 22.154 16.224 1.00 26.44 62 ALA A O 1
ATOM 477 N N . ALA A 1 63 ? 68.423 20.640 14.764 1.00 27.80 63 ALA A N 1
ATOM 478 C CA . ALA A 1 63 ? 69.704 20.249 15.375 1.00 27.80 63 ALA A CA 1
ATOM 479 C C . ALA A 1 63 ? 70.286 18.995 14.683 1.00 27.80 63 ALA A C 1
ATOM 481 O O . ALA A 1 63 ? 69.685 17.924 14.696 1.00 27.80 63 ALA A O 1
ATOM 482 N N . ALA A 1 64 ? 71.467 19.156 14.077 1.00 25.86 64 ALA A N 1
ATOM 483 C CA . ALA A 1 64 ? 72.407 18.093 13.694 1.00 25.86 64 ALA A CA 1
ATOM 484 C C . ALA A 1 64 ? 73.086 17.525 14.967 1.00 25.86 64 ALA A C 1
ATOM 486 O O . ALA A 1 64 ? 73.109 18.223 15.974 1.00 25.86 64 ALA A O 1
ATOM 487 N N . THR A 1 65 ? 73.584 16.280 15.035 1.00 26.83 65 THR A N 1
ATOM 488 C CA . THR A 1 65 ? 74.856 15.794 14.441 1.00 26.83 65 THR A CA 1
ATOM 489 C C . THR A 1 65 ? 75.068 14.274 14.671 1.00 26.83 65 THR A C 1
ATOM 491 O O . THR A 1 65 ? 74.777 13.818 15.769 1.00 26.83 65 THR A O 1
ATOM 494 N N . LYS A 1 66 ? 75.598 13.562 13.640 1.00 26.22 66 LYS A N 1
ATOM 495 C CA . LYS A 1 66 ? 76.761 12.602 13.558 1.00 26.22 66 LYS A CA 1
ATOM 496 C C . LYS A 1 66 ? 77.025 11.594 14.716 1.00 26.22 66 LYS A C 1
ATOM 498 O O . LYS A 1 66 ? 76.919 11.994 15.859 1.00 26.22 66 LYS A O 1
ATOM 503 N N . GLU A 1 67 ? 77.494 10.336 14.583 1.00 24.02 67 GLU A N 1
ATOM 504 C CA . GLU A 1 67 ? 78.096 9.463 13.537 1.00 24.02 67 GLU A CA 1
ATOM 505 C C . GLU A 1 67 ? 78.246 7.993 14.099 1.00 24.02 67 GLU A C 1
ATOM 507 O O . GLU A 1 67 ? 78.408 7.850 15.305 1.00 24.02 67 GLU A O 1
ATOM 512 N N . HIS A 1 68 ? 78.189 6.957 13.222 1.00 25.34 68 HIS A N 1
ATOM 513 C CA . HIS A 1 68 ? 78.785 5.566 13.192 1.00 25.34 68 HIS A CA 1
ATOM 514 C C . HIS A 1 68 ? 78.942 4.654 14.460 1.00 25.34 68 HIS A C 1
ATOM 516 O O . HIS A 1 68 ? 79.637 5.036 15.389 1.00 25.34 68 HIS A O 1
ATOM 522 N N . GLU A 1 69 ? 78.287 3.467 14.584 1.00 24.53 69 GLU A N 1
ATOM 523 C CA . GLU A 1 69 ? 78.578 2.051 14.117 1.00 24.53 69 GLU A CA 1
ATOM 524 C C . GLU A 1 69 ? 79.334 1.149 15.153 1.00 24.53 69 GLU A C 1
ATOM 526 O O . GLU A 1 69 ? 80.155 1.692 15.886 1.00 24.53 69 GLU A O 1
ATOM 531 N N . PRO A 1 70 ? 79.224 -0.215 15.185 1.00 37.81 70 PRO A N 1
ATOM 532 C CA . PRO A 1 70 ? 78.112 -1.139 14.863 1.00 37.81 70 PRO A CA 1
ATOM 533 C C . PRO A 1 70 ? 77.907 -2.324 15.878 1.00 37.81 70 PRO A C 1
ATOM 535 O O . PRO A 1 70 ? 78.612 -2.455 16.873 1.00 37.81 70 PRO A O 1
ATOM 538 N N . ALA A 1 71 ? 76.976 -3.236 15.529 1.00 24.78 71 ALA A N 1
ATOM 539 C CA . ALA A 1 71 ? 76.841 -4.663 15.920 1.00 24.78 71 ALA A CA 1
ATOM 540 C C . ALA A 1 71 ? 75.893 -5.078 17.079 1.00 24.78 71 ALA A C 1
ATOM 542 O O . ALA A 1 71 ? 76.269 -5.114 18.246 1.00 24.78 71 ALA A O 1
ATOM 543 N N . THR A 1 72 ? 74.678 -5.535 16.730 1.00 26.56 72 THR A N 1
ATOM 544 C CA . THR A 1 72 ? 74.178 -6.941 16.831 1.00 26.56 72 THR A CA 1
ATOM 545 C C . THR A 1 72 ? 72.650 -6.983 16.612 1.00 26.56 72 THR A C 1
ATOM 547 O O . THR A 1 72 ? 71.901 -6.231 17.224 1.00 26.56 72 THR A O 1
ATOM 550 N N . SER A 1 73 ? 72.170 -7.829 15.691 1.00 27.48 73 SER A N 1
ATOM 551 C CA . SER A 1 73 ? 70.733 -8.068 15.415 1.00 27.48 73 SER A CA 1
ATOM 552 C C . SER A 1 73 ? 70.181 -9.214 16.296 1.00 27.48 73 SER A C 1
ATOM 554 O O . SER A 1 73 ? 70.988 -10.000 16.793 1.00 27.48 73 SER A O 1
ATOM 556 N N . PRO A 1 74 ? 68.845 -9.365 16.479 1.00 30.12 74 PRO A N 1
ATOM 557 C CA . PRO A 1 74 ? 68.030 -10.001 15.433 1.00 30.12 74 PRO A CA 1
ATOM 558 C C . PRO A 1 74 ? 66.614 -9.409 15.218 1.00 30.12 74 PRO A C 1
ATOM 560 O O . PRO A 1 74 ? 65.814 -9.256 16.131 1.00 30.12 74 PRO A O 1
ATOM 563 N N . ILE A 1 75 ? 66.327 -9.111 13.947 1.00 27.48 75 ILE A N 1
ATOM 564 C CA . ILE A 1 75 ? 65.143 -9.487 13.148 1.00 27.48 75 ILE A CA 1
ATOM 565 C C . ILE A 1 75 ? 63.815 -9.713 13.909 1.00 27.48 75 ILE A C 1
ATOM 567 O O . ILE A 1 75 ? 63.544 -10.804 14.403 1.00 27.48 75 ILE A O 1
ATOM 571 N N . VAL A 1 76 ? 62.914 -8.727 13.822 1.00 28.17 76 VAL A N 1
ATOM 572 C CA . VAL A 1 76 ? 61.453 -8.926 13.830 1.00 28.17 76 VAL A CA 1
ATOM 573 C C . VAL A 1 76 ? 60.907 -8.235 12.580 1.00 28.17 76 VAL A C 1
ATOM 575 O O . VAL A 1 76 ? 61.026 -7.021 12.429 1.00 28.17 76 VAL A O 1
ATOM 578 N N . GLN A 1 77 ? 60.372 -9.021 11.643 1.00 30.02 77 GLN A N 1
ATOM 579 C CA . GLN A 1 77 ? 59.741 -8.528 10.419 1.00 30.02 77 GLN A CA 1
ATOM 580 C C . GLN A 1 77 ? 58.512 -7.681 10.771 1.00 30.02 77 GLN A C 1
ATOM 582 O O . GLN A 1 77 ? 57.514 -8.188 11.277 1.00 30.02 77 GLN A O 1
ATOM 587 N N . GLY A 1 78 ? 58.594 -6.381 10.486 1.00 24.81 78 GLY A N 1
ATOM 588 C CA . GLY A 1 78 ? 57.453 -5.478 10.512 1.00 24.81 78 GLY A CA 1
ATOM 589 C C . GLY A 1 78 ? 56.454 -5.843 9.417 1.00 24.81 78 GLY A C 1
ATOM 590 O O . GLY A 1 78 ? 56.812 -5.978 8.247 1.00 24.81 78 GLY A O 1
ATOM 591 N N . ALA A 1 79 ? 55.191 -5.993 9.807 1.00 26.16 79 ALA A N 1
ATOM 592 C CA . ALA A 1 79 ? 54.072 -6.061 8.885 1.00 26.16 79 ALA A CA 1
ATOM 593 C C . ALA A 1 79 ? 53.987 -4.748 8.088 1.00 26.16 79 ALA A C 1
ATOM 595 O O . ALA A 1 79 ? 53.910 -3.660 8.660 1.00 26.16 79 ALA A O 1
ATOM 596 N N . HIS A 1 80 ? 54.001 -4.857 6.761 1.00 27.28 80 HIS A N 1
ATOM 597 C CA . HIS A 1 80 ? 53.678 -3.751 5.867 1.00 27.28 80 HIS A CA 1
ATOM 598 C C . HIS A 1 80 ? 52.281 -3.200 6.207 1.00 27.28 80 HIS A C 1
ATOM 600 O O . HIS A 1 80 ? 51.367 -3.996 6.446 1.00 27.28 80 HIS A O 1
ATOM 606 N N . PRO A 1 81 ? 52.058 -1.873 6.180 1.00 28.81 81 PRO A N 1
ATOM 607 C CA . PRO A 1 81 ? 50.710 -1.338 6.245 1.00 28.81 81 PRO A CA 1
ATOM 608 C C . PRO A 1 81 ? 49.996 -1.762 4.961 1.00 28.81 81 PRO A C 1
ATOM 610 O O . PRO A 1 81 ? 50.252 -1.223 3.882 1.00 28.81 81 PRO A O 1
ATOM 613 N N . SER A 1 82 ? 49.129 -2.772 5.048 1.00 28.77 82 SER A N 1
ATOM 614 C CA . SER A 1 82 ? 48.266 -3.127 3.929 1.00 28.77 82 SER A CA 1
ATOM 615 C C . SER A 1 82 ? 47.355 -1.932 3.672 1.00 28.77 82 SER A C 1
ATOM 617 O O . SER A 1 82 ? 46.495 -1.614 4.498 1.00 28.77 82 SER A O 1
ATOM 619 N N . MET A 1 83 ? 47.550 -1.253 2.541 1.00 29.47 83 MET A N 1
ATOM 620 C CA . MET A 1 83 ? 46.569 -0.315 2.014 1.00 29.47 83 MET A CA 1
ATOM 621 C C . MET A 1 83 ? 45.230 -1.048 1.943 1.00 29.47 83 MET A C 1
ATOM 623 O O . MET A 1 83 ? 45.047 -1.935 1.108 1.00 29.47 83 MET A O 1
ATOM 627 N N . ALA A 1 84 ? 44.300 -0.701 2.830 1.00 34.03 84 ALA A N 1
ATOM 628 C CA . ALA A 1 84 ? 42.923 -1.146 2.730 1.00 34.03 84 ALA A CA 1
ATOM 629 C C . ALA A 1 84 ? 42.353 -0.568 1.430 1.00 34.03 84 ALA A C 1
ATOM 631 O O . ALA A 1 84 ? 41.937 0.590 1.358 1.00 34.03 84 ALA A O 1
ATOM 632 N N . ARG A 1 85 ? 42.401 -1.368 0.364 1.00 36.06 85 ARG A N 1
ATOM 633 C CA . ARG A 1 85 ? 41.745 -1.088 -0.908 1.00 36.06 85 ARG A CA 1
ATOM 634 C C . ARG A 1 85 ? 40.260 -0.926 -0.586 1.00 36.06 85 ARG A C 1
ATOM 636 O O . ARG A 1 85 ? 39.614 -1.903 -0.221 1.00 36.06 85 ARG A O 1
ATOM 643 N N . LYS A 1 86 ? 39.732 0.303 -0.656 1.00 36.84 86 LYS A N 1
ATOM 644 C CA . LYS A 1 86 ? 38.287 0.559 -0.556 1.00 36.84 86 LYS A CA 1
ATOM 645 C C . LYS A 1 86 ? 37.601 -0.343 -1.579 1.00 36.84 86 LYS A C 1
ATOM 647 O O . LYS A 1 86 ? 37.735 -0.115 -2.780 1.00 36.84 86 LYS A O 1
ATOM 652 N N . VAL A 1 87 ? 36.936 -1.392 -1.102 1.00 45.97 87 VAL A N 1
ATOM 653 C CA . VAL A 1 87 ? 36.096 -2.250 -1.934 1.00 45.97 87 VAL A CA 1
ATOM 654 C C . VAL A 1 87 ? 35.011 -1.341 -2.500 1.00 45.97 87 VAL A C 1
ATOM 656 O O . VAL A 1 87 ? 34.313 -0.667 -1.742 1.00 45.97 87 VAL A O 1
ATOM 659 N N . ALA A 1 88 ? 34.953 -1.220 -3.825 1.00 63.28 88 ALA A N 1
ATOM 660 C CA . ALA A 1 88 ? 33.897 -0.460 -4.475 1.00 63.28 88 ALA A CA 1
ATOM 661 C C . ALA A 1 88 ? 32.562 -1.141 -4.148 1.00 63.28 88 ALA A C 1
ATOM 663 O O . ALA A 1 88 ? 32.451 -2.356 -4.301 1.00 63.28 88 ALA A O 1
ATOM 664 N N . GLU A 1 89 ? 31.581 -0.378 -3.661 1.00 70.56 89 GLU A N 1
ATOM 665 C CA . GLU A 1 89 ? 30.222 -0.897 -3.484 1.00 70.56 89 GLU A CA 1
ATOM 666 C C . GLU A 1 89 ? 29.706 -1.459 -4.822 1.00 70.56 89 GLU A C 1
ATOM 668 O O . GLU A 1 89 ? 29.996 -0.862 -5.870 1.00 70.56 89 GLU A O 1
ATOM 673 N N . PRO A 1 90 ? 28.968 -2.586 -4.805 1.00 80.44 90 PRO A N 1
ATOM 674 C CA . PRO A 1 90 ? 28.410 -3.155 -6.022 1.00 80.44 90 PRO A CA 1
ATOM 675 C C . PRO A 1 90 ? 27.506 -2.130 -6.725 1.00 80.44 90 PRO A C 1
ATOM 677 O O . PRO A 1 90 ? 26.797 -1.373 -6.056 1.00 80.44 90 PRO A O 1
ATOM 680 N N . PRO A 1 91 ? 27.509 -2.072 -8.066 1.00 82.88 91 PRO A N 1
ATOM 681 C CA . PRO A 1 91 ? 26.653 -1.155 -8.805 1.00 82.88 91 PRO A CA 1
ATOM 682 C C . PRO A 1 91 ? 25.166 -1.473 -8.605 1.00 82.88 91 PRO A C 1
ATOM 684 O O . PRO A 1 91 ? 24.783 -2.626 -8.421 1.00 82.88 91 PRO A O 1
ATOM 687 N N . HIS A 1 92 ? 24.331 -0.442 -8.717 1.00 84.94 92 HIS A N 1
ATOM 688 C CA . HIS A 1 92 ? 22.874 -0.557 -8.756 1.00 84.94 92 HIS A CA 1
ATOM 689 C C . HIS A 1 92 ? 22.399 -0.808 -10.193 1.00 84.94 92 HIS A C 1
ATOM 691 O O . HIS A 1 92 ? 22.755 -0.061 -11.112 1.00 84.94 92 HIS A O 1
ATOM 697 N N . VAL A 1 93 ? 21.611 -1.862 -10.393 1.00 87.69 93 VAL A N 1
ATOM 698 C CA . VAL A 1 93 ? 21.212 -2.374 -11.709 1.00 87.69 93 VAL A CA 1
ATOM 699 C C . VAL A 1 93 ? 19.694 -2.567 -11.783 1.00 87.69 93 VAL A C 1
ATOM 701 O O . VAL A 1 93 ? 19.036 -2.928 -10.806 1.00 87.69 93 VAL A O 1
ATOM 704 N N . ALA A 1 94 ? 19.138 -2.344 -12.971 1.00 88.44 94 ALA A N 1
ATOM 705 C CA . ALA A 1 94 ? 17.800 -2.760 -13.356 1.00 88.44 94 ALA A CA 1
ATOM 706 C C . ALA A 1 94 ? 17.854 -3.935 -14.335 1.00 88.44 94 ALA A C 1
ATOM 708 O O . ALA A 1 94 ? 18.564 -3.870 -15.337 1.00 88.44 94 ALA A O 1
ATOM 709 N N . ALA A 1 95 ? 17.063 -4.975 -14.092 1.00 89.62 95 ALA A N 1
ATOM 710 C CA . ALA A 1 95 ? 16.803 -6.012 -15.087 1.00 89.62 95 ALA A CA 1
ATOM 711 C C . ALA A 1 95 ? 15.560 -5.619 -15.895 1.00 89.62 95 ALA A C 1
ATOM 713 O O . ALA A 1 95 ? 14.496 -5.395 -15.324 1.00 89.62 95 ALA A O 1
ATOM 714 N N . VAL A 1 96 ? 15.674 -5.508 -17.213 1.00 89.38 96 VAL A N 1
ATOM 715 C CA . VAL A 1 96 ? 14.589 -5.075 -18.097 1.00 89.38 96 VAL A CA 1
ATOM 716 C C . VAL A 1 96 ? 14.216 -6.224 -19.020 1.00 89.38 96 VAL A C 1
ATOM 718 O O . VAL A 1 96 ? 15.020 -6.626 -19.849 1.00 89.38 96 VAL A O 1
ATOM 721 N N . LYS A 1 97 ? 12.995 -6.739 -18.911 1.00 89.00 97 LYS A N 1
ATOM 722 C CA . LYS A 1 97 ? 12.426 -7.710 -19.845 1.00 89.00 97 LYS A CA 1
ATOM 723 C C . LYS A 1 97 ? 11.567 -6.980 -20.871 1.00 89.00 97 LYS A C 1
ATOM 725 O O . LYS A 1 97 ? 10.579 -6.346 -20.507 1.00 89.00 97 LYS A O 1
ATOM 730 N N . VAL A 1 98 ? 11.910 -7.103 -22.146 1.00 87.81 98 VAL A N 1
ATOM 731 C CA . VAL A 1 98 ? 11.148 -6.546 -23.268 1.00 87.81 98 VAL A CA 1
ATOM 732 C C . VAL A 1 98 ? 10.443 -7.677 -23.997 1.00 87.81 98 VAL A C 1
ATOM 734 O O . VAL A 1 98 ? 11.111 -8.526 -24.577 1.00 87.81 98 VAL A O 1
ATOM 737 N N . ARG A 1 99 ? 9.108 -7.703 -23.971 1.00 86.00 99 ARG A N 1
ATOM 738 C CA . ARG A 1 99 ? 8.320 -8.754 -24.621 1.00 86.00 99 ARG A CA 1
ATOM 739 C C . ARG A 1 99 ? 7.805 -8.328 -25.985 1.00 86.00 99 ARG A C 1
ATOM 741 O O . ARG A 1 99 ? 7.192 -7.273 -26.120 1.00 86.00 99 ARG A O 1
ATOM 748 N N . ARG A 1 100 ? 7.979 -9.225 -26.955 1.00 84.06 100 ARG A N 1
ATOM 749 C CA . ARG A 1 100 ? 7.468 -9.139 -28.326 1.00 84.06 100 ARG A CA 1
ATOM 750 C C . ARG A 1 100 ? 7.748 -7.794 -29.026 1.00 84.06 100 ARG A C 1
ATOM 752 O O . ARG A 1 100 ? 6.820 -7.217 -29.593 1.00 84.06 100 ARG A O 1
ATOM 759 N N . PRO A 1 101 ? 8.986 -7.259 -29.012 1.00 82.12 101 PRO A N 1
ATOM 760 C CA . PRO A 1 101 ? 9.270 -5.985 -29.678 1.00 82.12 101 PRO A CA 1
ATOM 761 C C . PRO A 1 101 ? 9.060 -6.030 -31.198 1.00 82.12 101 PRO A C 1
ATOM 763 O O . PRO A 1 101 ? 8.912 -4.983 -31.813 1.00 82.12 101 PRO A O 1
ATOM 766 N N . GLN A 1 102 ? 9.010 -7.222 -31.806 1.00 80.56 102 GLN A N 1
ATOM 767 C CA . GLN A 1 102 ? 8.687 -7.399 -33.225 1.00 80.56 102 GLN A CA 1
ATOM 768 C C . GLN A 1 102 ? 7.273 -6.937 -33.608 1.00 80.56 102 GLN A C 1
ATOM 770 O O . GLN A 1 102 ? 7.007 -6.740 -34.789 1.00 80.56 102 GLN A O 1
ATOM 775 N N . ASP A 1 103 ? 6.375 -6.805 -32.629 1.00 83.62 103 ASP A N 1
ATOM 776 C CA . ASP A 1 103 ? 4.986 -6.401 -32.851 1.00 83.62 103 ASP A CA 1
ATOM 777 C C . ASP A 1 103 ? 4.808 -4.873 -32.699 1.00 83.62 103 ASP A C 1
ATOM 779 O O . ASP A 1 103 ? 3.686 -4.371 -32.765 1.00 83.62 103 ASP A O 1
ATOM 783 N N . TRP A 1 104 ? 5.885 -4.122 -32.430 1.00 84.00 104 TRP A N 1
ATOM 784 C CA . TRP A 1 104 ? 5.834 -2.682 -32.156 1.00 84.00 104 TRP A CA 1
ATOM 785 C C . TRP A 1 104 ? 6.086 -1.860 -33.422 1.00 84.00 104 TRP A C 1
ATOM 787 O O . TRP A 1 104 ? 6.871 -2.251 -34.282 1.00 84.00 104 TRP A O 1
ATOM 797 N N . ASP A 1 105 ? 5.452 -0.690 -33.513 1.00 84.88 105 ASP A N 1
ATOM 798 C CA . ASP A 1 105 ? 5.759 0.288 -34.556 1.00 84.88 105 ASP A CA 1
ATOM 799 C C . ASP A 1 105 ? 7.039 1.085 -34.236 1.00 84.88 105 ASP A C 1
ATOM 801 O O . ASP A 1 105 ? 7.496 1.146 -33.088 1.00 84.88 105 ASP A O 1
ATOM 805 N N . ASP A 1 106 ? 7.613 1.732 -35.255 1.00 80.88 106 ASP A N 1
ATOM 806 C CA . ASP A 1 106 ? 8.859 2.503 -35.127 1.00 80.88 106 ASP A CA 1
ATOM 807 C C . ASP A 1 106 ? 8.761 3.603 -34.058 1.00 80.88 106 ASP A C 1
ATOM 809 O O . ASP A 1 106 ? 9.725 3.880 -33.346 1.00 80.88 106 ASP A O 1
ATOM 813 N N . ALA A 1 107 ? 7.585 4.221 -33.911 1.00 83.69 107 ALA A N 1
ATOM 814 C CA . ALA A 1 107 ? 7.357 5.273 -32.926 1.00 83.69 107 ALA A CA 1
ATOM 815 C C . ALA A 1 107 ? 7.418 4.738 -31.487 1.00 83.69 107 ALA A C 1
ATOM 817 O O . ALA A 1 107 ? 8.040 5.360 -30.621 1.00 83.69 107 ALA A O 1
ATOM 818 N N . THR A 1 108 ? 6.790 3.590 -31.220 1.00 85.75 108 THR A N 1
ATOM 819 C CA . THR A 1 108 ? 6.829 2.920 -29.913 1.00 85.75 108 THR A CA 1
ATOM 820 C C . THR A 1 108 ? 8.233 2.445 -29.597 1.00 85.75 108 THR A C 1
ATOM 822 O O . THR A 1 108 ? 8.721 2.661 -28.490 1.00 85.75 108 THR A O 1
ATOM 825 N N . LEU A 1 109 ? 8.898 1.841 -30.573 1.00 83.69 109 LEU A N 1
ATOM 826 C CA . LEU A 1 109 ? 10.263 1.355 -30.459 1.00 83.69 109 LEU A CA 1
ATOM 827 C C . LEU A 1 109 ? 11.242 2.478 -30.085 1.00 83.69 109 LEU A C 1
ATOM 829 O O . LEU A 1 109 ? 11.961 2.362 -29.092 1.00 83.69 109 LEU A O 1
ATOM 833 N N . GLU A 1 110 ? 11.205 3.589 -30.825 1.00 78.62 110 GLU A N 1
ATOM 834 C CA . GLU A 1 110 ? 12.007 4.786 -30.563 1.00 78.62 110 GLU A CA 1
ATOM 835 C C . GLU A 1 110 ? 11.681 5.377 -29.184 1.00 78.62 110 GLU A C 1
ATOM 837 O O . GLU A 1 110 ? 12.576 5.664 -28.388 1.00 78.62 110 GLU A O 1
ATOM 842 N N . GLY A 1 111 ? 10.397 5.502 -28.841 1.00 80.56 111 GLY A N 1
ATOM 843 C CA . GLY A 1 111 ? 9.988 6.041 -27.546 1.00 80.56 111 GLY A CA 1
ATOM 844 C C . GLY A 1 111 ? 10.422 5.168 -26.362 1.00 80.56 111 GLY A C 1
ATOM 845 O O . GLY A 1 111 ? 10.879 5.697 -25.345 1.00 80.56 111 GLY A O 1
ATOM 846 N N . VAL A 1 112 ? 10.334 3.837 -26.477 1.00 85.44 112 VAL A N 1
ATOM 847 C CA . VAL A 1 112 ? 10.845 2.909 -25.453 1.00 85.44 112 VAL A CA 1
ATOM 848 C C . VAL A 1 112 ? 12.368 3.001 -25.361 1.00 85.44 112 VAL A C 1
ATOM 850 O O . VAL A 1 112 ? 12.898 3.070 -24.250 1.00 85.44 112 VAL A O 1
ATOM 853 N N . ALA A 1 113 ? 13.083 3.049 -26.489 1.00 82.94 113 ALA A N 1
ATOM 854 C CA . ALA A 1 113 ? 14.538 3.201 -26.502 1.00 82.94 113 ALA A CA 1
ATOM 855 C C . ALA A 1 113 ? 14.973 4.491 -25.786 1.00 82.94 113 ALA A C 1
ATOM 857 O O . ALA A 1 113 ? 15.839 4.446 -24.908 1.00 82.94 113 ALA A O 1
ATOM 858 N N . GLN A 1 114 ? 14.301 5.613 -26.057 1.00 80.25 114 GLN A N 1
ATOM 859 C CA . GLN A 1 114 ? 14.520 6.878 -25.352 1.00 80.25 114 GLN A CA 1
ATOM 860 C C . GLN A 1 114 ? 14.225 6.766 -23.851 1.00 80.25 114 GLN A C 1
ATOM 862 O O . GLN A 1 114 ? 14.977 7.295 -23.030 1.00 80.25 114 GLN A O 1
ATOM 867 N N . ALA A 1 115 ? 13.156 6.070 -23.456 1.00 82.06 115 ALA A N 1
ATOM 868 C CA . ALA A 1 115 ? 12.836 5.858 -22.046 1.00 82.06 115 ALA A CA 1
ATOM 869 C C . ALA A 1 115 ? 13.920 5.038 -21.324 1.00 82.06 115 ALA A C 1
ATOM 871 O O . ALA A 1 115 ? 14.341 5.412 -20.229 1.00 82.06 115 ALA A O 1
ATOM 872 N N . LEU A 1 116 ? 14.424 3.968 -21.946 1.00 82.94 116 LEU A N 1
ATOM 873 C CA . LEU A 1 116 ? 15.511 3.149 -21.401 1.00 82.94 116 LEU A CA 1
ATOM 874 C C . LEU A 1 116 ? 16.846 3.910 -21.362 1.00 82.94 116 LEU A C 1
ATOM 876 O O . LEU A 1 116 ? 17.579 3.818 -20.375 1.00 82.94 116 LEU A O 1
ATOM 880 N N . ALA A 1 117 ? 17.140 4.727 -22.377 1.00 78.44 117 ALA A N 1
ATOM 881 C CA . ALA A 1 117 ? 18.296 5.622 -22.369 1.00 78.44 117 ALA A CA 1
ATOM 882 C C . ALA A 1 117 ? 18.220 6.631 -21.208 1.00 78.44 117 ALA A C 1
ATOM 884 O O . ALA A 1 117 ? 19.211 6.846 -20.504 1.00 78.44 117 ALA A O 1
ATOM 885 N N . LYS A 1 118 ? 17.027 7.173 -20.922 1.00 76.25 118 LYS A N 1
ATOM 886 C CA . LYS A 1 118 ? 16.790 8.044 -19.760 1.00 76.25 118 LYS A CA 1
ATOM 887 C C . LYS A 1 118 ? 17.085 7.352 -18.430 1.00 76.25 118 LYS A C 1
ATOM 889 O O . LYS A 1 118 ? 17.682 7.986 -17.564 1.00 76.25 118 LYS A O 1
ATOM 894 N N . LEU A 1 119 ? 16.762 6.065 -18.258 1.00 77.19 119 LEU A N 1
ATOM 895 C CA . LEU A 1 119 ? 17.102 5.320 -17.029 1.00 77.19 119 LEU A CA 1
ATOM 896 C C . LEU A 1 119 ? 18.609 5.348 -16.740 1.00 77.19 119 LEU A C 1
ATOM 898 O O . LEU A 1 119 ? 19.027 5.570 -15.601 1.00 77.19 119 LEU A O 1
ATOM 902 N N . ARG A 1 120 ? 19.429 5.206 -17.787 1.00 76.19 120 ARG A N 1
ATOM 903 C CA . ARG A 1 120 ? 20.888 5.295 -17.677 1.00 76.19 120 ARG A CA 1
ATOM 904 C C . ARG A 1 120 ? 21.344 6.686 -17.238 1.00 76.19 120 ARG A C 1
ATOM 906 O O . ARG A 1 120 ? 22.247 6.784 -16.407 1.00 76.19 120 ARG A O 1
ATOM 913 N N . TYR A 1 121 ? 20.740 7.754 -17.760 1.00 73.19 121 TYR A N 1
ATOM 914 C CA . TYR A 1 121 ? 21.039 9.122 -17.315 1.00 73.19 121 TYR A CA 1
ATOM 915 C C . TYR A 1 121 ? 20.636 9.368 -15.860 1.00 73.19 121 TYR A C 1
ATOM 917 O O . TYR A 1 121 ? 21.319 10.101 -15.148 1.00 73.19 121 TYR A O 1
ATOM 925 N N . LEU A 1 122 ? 19.598 8.682 -15.383 1.00 74.56 122 LEU A N 1
ATOM 926 C CA . LEU A 1 122 ? 19.216 8.653 -13.973 1.00 74.56 122 LEU A CA 1
ATOM 927 C C . LEU A 1 122 ? 20.131 7.749 -13.116 1.00 74.56 122 LEU A C 1
ATOM 929 O O . LEU A 1 122 ? 19.826 7.507 -11.952 1.00 74.56 122 LEU A O 1
ATOM 933 N N . GLY A 1 123 ? 21.249 7.248 -13.650 1.00 74.31 123 GLY A N 1
ATOM 934 C CA . GLY A 1 123 ? 22.244 6.478 -12.897 1.00 74.31 123 GLY A CA 1
ATOM 935 C C . GLY A 1 123 ? 21.898 5.004 -12.678 1.00 74.31 123 GLY A C 1
ATOM 936 O O . GLY A 1 123 ? 22.636 4.311 -11.983 1.00 74.31 123 GLY A O 1
ATOM 937 N N . LEU A 1 124 ? 20.823 4.505 -13.296 1.00 79.12 124 LEU A N 1
ATOM 938 C CA . LEU A 1 124 ? 20.414 3.109 -13.193 1.00 79.12 124 LEU A CA 1
ATOM 939 C C . LEU A 1 124 ? 20.903 2.319 -14.410 1.00 79.12 124 LEU A C 1
ATOM 941 O O . LEU A 1 124 ? 20.396 2.469 -15.526 1.00 79.12 124 LEU A O 1
ATOM 945 N N . LEU A 1 125 ? 21.914 1.475 -14.204 1.00 82.00 125 LEU A N 1
ATOM 946 C CA . LEU A 1 125 ? 22.433 0.609 -15.261 1.00 82.00 125 LEU A CA 1
ATOM 947 C C . LEU A 1 125 ? 21.395 -0.464 -15.583 1.00 82.00 125 LEU A C 1
ATOM 949 O O . LEU A 1 125 ? 20.948 -1.164 -14.688 1.00 82.00 125 LEU A O 1
ATOM 953 N N . SER A 1 126 ? 20.994 -0.587 -16.845 1.00 82.44 126 SER A N 1
ATOM 954 C CA . SER A 1 126 ? 19.943 -1.526 -17.252 1.00 82.44 126 SER A CA 1
ATOM 955 C C . SER A 1 126 ? 20.536 -2.703 -18.026 1.00 82.44 126 SER A C 1
ATOM 957 O O . SER A 1 126 ? 21.272 -2.492 -18.989 1.00 82.44 126 SER A O 1
ATOM 959 N N . VAL A 1 127 ? 20.204 -3.928 -17.621 1.00 84.88 127 VAL A N 1
ATOM 960 C CA . VAL A 1 127 ? 20.468 -5.171 -18.361 1.00 84.88 127 VAL A CA 1
ATOM 961 C C . VAL A 1 127 ? 19.177 -5.569 -19.058 1.00 84.88 127 VAL A C 1
ATOM 963 O O . VAL A 1 127 ? 18.164 -5.758 -18.390 1.00 84.88 127 VAL A O 1
ATOM 966 N N . ILE A 1 128 ? 19.193 -5.658 -20.387 1.00 84.88 128 ILE A N 1
ATOM 967 C CA . ILE A 1 128 ? 17.982 -5.839 -21.193 1.00 84.88 128 ILE A CA 1
ATOM 968 C C . ILE A 1 128 ? 17.927 -7.272 -21.730 1.00 84.88 128 ILE A C 1
ATOM 970 O O . ILE A 1 128 ? 18.831 -7.709 -22.436 1.00 84.88 128 ILE A O 1
ATOM 974 N N . VAL A 1 129 ? 16.843 -7.976 -21.418 1.00 84.19 129 VAL A N 1
ATOM 975 C CA . VAL A 1 129 ? 16.477 -9.289 -21.952 1.00 84.19 129 VAL A CA 1
ATOM 976 C C . VAL A 1 129 ? 15.354 -9.085 -22.958 1.00 84.19 129 VAL A C 1
ATOM 978 O O . VAL A 1 129 ? 14.282 -8.587 -22.609 1.00 84.19 129 VAL A O 1
ATOM 981 N N . VAL A 1 130 ? 15.600 -9.463 -24.209 1.00 83.19 130 VAL A N 1
ATOM 982 C CA . VAL A 1 130 ? 14.630 -9.329 -25.296 1.00 83.19 130 VAL A CA 1
ATOM 983 C C . VAL A 1 130 ? 13.959 -10.681 -25.545 1.00 83.19 130 VAL A C 1
ATOM 985 O O . VAL A 1 130 ? 14.608 -11.633 -25.963 1.00 83.19 130 VAL A O 1
ATOM 988 N N . ASP A 1 131 ? 12.661 -10.750 -25.262 1.00 83.81 131 ASP A N 1
ATOM 989 C CA . ASP A 1 131 ? 11.796 -11.925 -25.395 1.00 83.81 131 ASP A CA 1
ATOM 990 C C . ASP A 1 131 ? 11.026 -11.843 -26.723 1.00 83.81 131 ASP A C 1
ATOM 992 O O . ASP A 1 131 ? 9.964 -11.215 -26.808 1.00 83.81 131 ASP A O 1
ATOM 996 N N . CYS A 1 132 ? 11.598 -12.435 -27.774 1.00 77.38 132 CYS A N 1
ATOM 997 C CA . CYS A 1 132 ? 10.965 -12.559 -29.084 1.00 77.38 132 CYS A CA 1
ATOM 998 C C . CYS A 1 132 ? 10.282 -13.927 -29.211 1.00 77.38 132 CYS A C 1
ATOM 1000 O O . CYS A 1 132 ? 10.943 -14.957 -29.122 1.00 77.38 132 CYS A O 1
ATOM 1002 N N . ASP A 1 133 ? 8.978 -13.949 -29.496 1.00 66.75 133 ASP A N 1
ATOM 1003 C CA . ASP A 1 133 ? 8.281 -15.188 -29.867 1.00 66.75 133 ASP A CA 1
ATOM 1004 C C . ASP A 1 133 ? 8.870 -15.816 -31.147 1.00 66.75 133 ASP A C 1
ATOM 1006 O O . ASP A 1 133 ? 8.967 -15.158 -32.184 1.00 66.75 133 ASP A O 1
ATOM 1010 N N . VAL A 1 134 ? 9.258 -17.091 -31.058 1.00 54.88 134 VAL A N 1
ATOM 1011 C CA . VAL A 1 134 ? 9.902 -17.873 -32.130 1.00 54.88 134 VAL A CA 1
ATOM 1012 C C . VAL A 1 134 ? 8.868 -18.404 -33.140 1.00 54.88 134 VAL A C 1
ATOM 1014 O O . VAL A 1 134 ? 9.229 -18.849 -34.228 1.00 54.88 134 VAL A O 1
ATOM 1017 N N . ALA A 1 135 ? 7.568 -18.329 -32.827 1.00 49.34 135 ALA A N 1
ATOM 1018 C CA . ALA A 1 135 ? 6.509 -18.885 -33.672 1.00 49.34 135 ALA A CA 1
ATOM 1019 C C . ALA A 1 135 ? 6.223 -18.090 -34.965 1.00 49.34 135 ALA A C 1
ATOM 1021 O O . ALA A 1 135 ? 5.576 -18.621 -35.870 1.00 49.34 135 ALA A O 1
ATOM 1022 N N . SER A 1 136 ? 6.712 -16.853 -35.115 1.00 42.50 136 SER A N 1
ATOM 1023 C CA . SER A 1 136 ? 6.653 -16.139 -36.396 1.00 42.50 136 SER A CA 1
ATOM 1024 C C . SER A 1 136 ? 7.861 -16.502 -37.260 1.00 42.50 136 SER A C 1
ATOM 1026 O O . SER A 1 136 ? 8.873 -15.809 -37.334 1.00 42.50 136 SER A O 1
ATOM 1028 N N . SER A 1 137 ? 7.737 -17.636 -37.943 1.00 39.94 137 SER A N 1
ATOM 1029 C CA . SER A 1 137 ? 8.637 -18.090 -38.996 1.00 39.94 137 SER A CA 1
ATOM 1030 C C . SER A 1 137 ? 8.874 -17.010 -40.061 1.00 39.94 137 SER A C 1
ATOM 1032 O O . SER A 1 137 ? 8.092 -16.918 -40.996 1.00 39.94 137 SER A O 1
ATOM 1034 N N . VAL A 1 138 ? 9.950 -16.228 -39.945 1.00 42.22 138 VAL A N 1
ATOM 1035 C CA . VAL A 1 138 ? 10.877 -15.830 -41.023 1.00 42.22 138 VAL A CA 1
ATOM 1036 C C . VAL A 1 138 ? 12.150 -15.331 -40.328 1.00 42.22 138 VAL A C 1
ATOM 1038 O O . VAL A 1 138 ? 12.099 -14.380 -39.553 1.00 42.22 138 VAL A O 1
ATOM 1041 N N . GLY A 1 139 ? 13.306 -15.922 -40.642 1.00 44.62 139 GLY A N 1
ATOM 1042 C CA . GLY A 1 139 ? 14.640 -15.534 -40.153 1.00 44.62 139 GLY A CA 1
ATOM 1043 C C . GLY A 1 139 ? 15.131 -14.134 -40.565 1.00 44.62 139 GLY A C 1
ATOM 1044 O O . GLY A 1 139 ? 16.315 -13.959 -40.831 1.00 44.62 139 GLY A O 1
ATOM 1045 N N . ARG A 1 140 ? 14.241 -13.135 -40.641 1.00 44.81 140 ARG A N 1
ATOM 1046 C CA . ARG A 1 140 ? 14.547 -11.720 -40.898 1.00 44.81 140 ARG A CA 1
ATOM 1047 C C . ARG A 1 140 ? 14.519 -10.844 -39.634 1.00 44.81 140 ARG A C 1
ATOM 1049 O O . ARG A 1 140 ? 15.232 -9.849 -39.600 1.00 44.81 140 ARG A O 1
ATOM 1056 N N . ASN A 1 141 ? 13.828 -11.247 -38.561 1.00 51.03 141 ASN A N 1
ATOM 1057 C CA . ASN A 1 141 ? 13.585 -10.351 -37.417 1.00 51.03 141 ASN A CA 1
ATOM 1058 C C . ASN A 1 141 ? 14.693 -10.308 -36.350 1.00 51.03 141 ASN A C 1
ATOM 1060 O O . ASN A 1 141 ? 14.845 -9.281 -35.700 1.00 51.03 141 ASN A O 1
ATOM 1064 N N . LEU A 1 142 ? 15.518 -11.348 -36.167 1.00 46.75 142 LEU A N 1
ATOM 1065 C CA . LEU A 1 142 ? 16.559 -11.304 -35.123 1.00 46.75 142 LEU A CA 1
ATOM 1066 C C . LEU A 1 142 ? 17.677 -10.305 -35.469 1.00 46.75 142 LEU A C 1
ATOM 1068 O O . LEU A 1 142 ? 18.165 -9.589 -34.598 1.00 46.75 142 LEU A O 1
ATOM 1072 N N . ALA A 1 143 ? 18.053 -10.223 -36.750 1.00 47.97 143 ALA A N 1
ATOM 1073 C CA . ALA A 1 143 ? 19.018 -9.245 -37.246 1.00 47.97 143 ALA A CA 1
ATOM 1074 C C . ALA A 1 143 ? 18.453 -7.820 -37.208 1.00 47.97 143 ALA A C 1
ATOM 1076 O O . ALA A 1 143 ? 19.200 -6.893 -36.920 1.00 47.97 143 ALA A O 1
ATOM 1077 N N . GLU A 1 144 ? 17.152 -7.638 -37.443 1.00 50.16 144 GLU A N 1
ATOM 1078 C CA . GLU A 1 144 ? 16.483 -6.339 -37.365 1.00 50.16 144 GLU A CA 1
ATOM 1079 C C . GLU A 1 144 ? 16.327 -5.867 -35.915 1.00 50.16 144 GLU A C 1
ATOM 1081 O O . GLU A 1 144 ? 16.770 -4.765 -35.604 1.00 50.16 144 GLU A O 1
ATOM 1086 N N . CYS A 1 145 ? 15.873 -6.728 -34.995 1.00 45.00 145 CYS A N 1
ATOM 1087 C CA . CYS A 1 145 ? 15.891 -6.454 -33.555 1.00 45.00 145 CYS A CA 1
ATOM 1088 C C . CYS A 1 145 ? 17.314 -6.139 -33.062 1.00 45.00 145 CYS A C 1
ATOM 1090 O O . CYS A 1 145 ? 17.515 -5.144 -32.367 1.00 45.00 145 CYS A O 1
ATOM 1092 N N . ARG A 1 146 ? 18.327 -6.923 -33.473 1.00 49.62 146 ARG A N 1
ATOM 1093 C CA . ARG A 1 146 ? 19.739 -6.626 -33.172 1.00 49.62 146 ARG A CA 1
ATOM 1094 C C . ARG A 1 146 ? 20.153 -5.275 -33.757 1.00 49.62 146 ARG A C 1
ATOM 1096 O O . ARG A 1 146 ? 20.762 -4.501 -33.038 1.00 49.62 146 ARG A O 1
ATOM 1103 N N . ARG A 1 147 ? 19.816 -4.954 -35.011 1.00 48.06 147 ARG A N 1
ATOM 1104 C CA . ARG A 1 147 ? 20.197 -3.702 -35.698 1.00 48.06 147 ARG A CA 1
ATOM 1105 C C . ARG A 1 147 ? 19.545 -2.465 -35.074 1.00 48.06 147 ARG A C 1
ATOM 1107 O O . ARG A 1 147 ? 20.196 -1.429 -34.978 1.00 48.06 147 ARG A O 1
ATOM 1114 N N . ILE A 1 148 ? 18.299 -2.596 -34.628 1.00 48.69 148 ILE A N 1
ATOM 1115 C CA . ILE A 1 148 ? 17.516 -1.565 -33.944 1.00 48.69 148 ILE A CA 1
ATOM 1116 C C . ILE A 1 148 ? 18.148 -1.220 -32.589 1.00 48.69 148 ILE A C 1
ATOM 1118 O O . ILE A 1 148 ? 18.450 -0.058 -32.333 1.00 48.69 148 ILE A O 1
ATOM 1122 N N . TYR A 1 149 ? 18.437 -2.220 -31.748 1.00 47.22 149 TYR A N 1
ATOM 1123 C CA . TYR A 1 149 ? 19.090 -1.975 -30.456 1.00 47.22 149 TYR A CA 1
ATOM 1124 C C . TYR A 1 149 ? 20.590 -1.644 -30.604 1.00 47.22 149 TYR A C 1
ATOM 1126 O O . TYR A 1 149 ? 21.155 -0.907 -29.793 1.00 47.22 149 TYR A O 1
ATOM 1134 N N . ALA A 1 150 ? 21.244 -2.122 -31.667 1.00 45.47 150 ALA A N 1
ATOM 1135 C CA . ALA A 1 150 ? 22.649 -1.850 -31.971 1.00 45.47 150 ALA A CA 1
ATOM 1136 C C . ALA A 1 150 ? 22.918 -0.406 -32.420 1.00 45.47 150 ALA A C 1
ATOM 1138 O O . ALA A 1 150 ? 24.057 0.049 -32.286 1.00 45.47 150 ALA A O 1
ATOM 1139 N N . HIS A 1 151 ? 21.915 0.327 -32.920 1.00 40.56 151 HIS A N 1
ATOM 1140 C CA . HIS A 1 151 ? 22.110 1.721 -33.332 1.00 40.56 151 HIS A CA 1
ATOM 1141 C C . HIS A 1 151 ? 22.439 2.638 -32.134 1.00 40.56 151 HIS A C 1
ATOM 1143 O O . HIS A 1 151 ? 23.219 3.575 -32.285 1.00 40.56 151 HIS A O 1
ATOM 1149 N N . GLU A 1 152 ? 21.961 2.298 -30.928 1.00 39.91 152 GLU A N 1
ATOM 1150 C CA . GLU A 1 152 ? 22.244 3.037 -29.684 1.00 39.91 152 GLU A CA 1
ATOM 1151 C C . GLU A 1 152 ? 23.279 2.322 -28.775 1.00 39.91 152 GLU A C 1
ATOM 1153 O O . GLU A 1 152 ? 24.037 2.972 -28.051 1.00 39.91 152 GLU A O 1
ATOM 1158 N N . MET A 1 153 ? 23.349 0.977 -28.796 1.00 41.84 153 MET A N 1
ATOM 1159 C CA . MET A 1 153 ? 24.105 0.170 -27.812 1.00 41.84 153 MET A CA 1
ATOM 1160 C C . MET A 1 153 ? 25.344 -0.577 -28.338 1.00 41.84 153 MET A C 1
ATOM 1162 O O . MET A 1 153 ? 25.904 -1.410 -27.620 1.00 41.84 153 MET A O 1
ATOM 1166 N N . ASN A 1 154 ? 25.847 -0.270 -29.537 1.00 32.03 154 ASN A N 1
ATOM 1167 C CA . ASN A 1 154 ? 27.071 -0.892 -30.058 1.00 32.03 154 ASN A CA 1
ATOM 1168 C C . ASN A 1 154 ? 28.335 -0.471 -29.286 1.00 32.03 154 ASN A C 1
ATOM 1170 O O . ASN A 1 154 ? 29.097 0.404 -29.706 1.00 32.03 154 ASN A O 1
ATOM 1174 N N . ARG A 1 155 ? 28.594 -1.145 -28.158 1.00 38.19 155 ARG A N 1
ATOM 1175 C CA . ARG A 1 155 ? 29.943 -1.274 -27.592 1.00 38.19 155 ARG A CA 1
ATOM 1176 C C . ARG A 1 155 ? 30.228 -2.517 -26.747 1.00 38.19 155 ARG A C 1
ATOM 1178 O O . ARG A 1 155 ? 31.333 -2.582 -26.216 1.00 38.19 155 ARG A O 1
ATOM 1185 N N . LEU A 1 156 ? 29.336 -3.502 -26.616 1.00 34.97 156 LEU A N 1
ATOM 1186 C CA . LEU A 1 156 ? 29.627 -4.687 -25.794 1.00 34.97 156 LEU A CA 1
ATOM 1187 C C . LEU A 1 156 ? 29.263 -6.002 -26.500 1.00 34.97 156 LEU A C 1
ATOM 1189 O O . LEU A 1 156 ? 28.099 -6.308 -26.712 1.00 34.97 156 LEU A O 1
ATOM 1193 N N . ARG A 1 157 ? 30.351 -6.688 -26.879 1.00 37.66 157 ARG A N 1
ATOM 1194 C CA . ARG A 1 157 ? 30.603 -8.105 -27.195 1.00 37.66 157 ARG A CA 1
ATOM 1195 C C . ARG A 1 157 ? 29.419 -9.038 -27.492 1.00 37.66 157 ARG A C 1
ATOM 1197 O O . ARG A 1 157 ? 28.588 -9.305 -26.635 1.00 37.66 157 ARG A O 1
ATOM 1204 N N . ASN A 1 158 ? 29.500 -9.635 -28.681 1.00 34.09 158 ASN A N 1
ATOM 1205 C CA . ASN A 1 158 ? 28.838 -10.877 -29.065 1.00 34.09 158 ASN A CA 1
ATOM 1206 C C . ASN A 1 158 ? 29.474 -12.054 -28.316 1.00 34.09 158 ASN A C 1
ATOM 1208 O O . ASN A 1 158 ? 30.690 -12.203 -28.390 1.00 34.09 158 ASN A O 1
ATOM 1212 N N . ASP A 1 159 ? 28.661 -12.891 -27.683 1.00 39.97 159 ASP A N 1
ATOM 1213 C CA . ASP A 1 159 ? 28.923 -14.323 -27.528 1.00 39.97 159 ASP A CA 1
ATOM 1214 C C . ASP A 1 159 ? 27.551 -15.017 -27.656 1.00 39.97 159 ASP A C 1
ATOM 1216 O O . ASP A 1 159 ? 26.590 -14.654 -26.976 1.00 39.97 159 ASP A O 1
ATOM 1220 N N . GLU A 1 160 ? 27.429 -15.913 -28.637 1.00 39.81 160 GLU A N 1
ATOM 1221 C CA . GLU A 1 160 ? 26.185 -16.591 -29.017 1.00 39.81 160 GLU A CA 1
ATOM 1222 C C . GLU A 1 160 ? 26.035 -17.894 -28.223 1.00 39.81 160 GLU A C 1
ATOM 1224 O O . GLU A 1 160 ? 26.893 -18.770 -28.301 1.00 39.81 160 GLU A O 1
ATOM 1229 N N . ALA A 1 161 ? 24.935 -18.030 -27.479 1.00 39.25 161 ALA A N 1
ATOM 1230 C CA . ALA A 1 161 ? 24.479 -19.305 -26.937 1.00 39.25 161 ALA A CA 1
ATOM 1231 C C . ALA A 1 161 ? 23.196 -19.697 -27.679 1.00 39.25 161 ALA A C 1
ATOM 1233 O O . ALA A 1 161 ? 22.162 -19.041 -27.548 1.00 39.25 161 ALA A O 1
ATOM 1234 N N . ASP A 1 162 ? 23.308 -20.727 -28.514 1.00 39.69 162 ASP A N 1
ATOM 1235 C CA . ASP A 1 162 ? 22.246 -21.230 -29.381 1.00 39.69 162 ASP A CA 1
ATOM 1236 C C . ASP A 1 162 ? 21.411 -22.260 -28.600 1.00 39.69 162 ASP A C 1
ATOM 1238 O O . ASP A 1 162 ? 21.766 -23.431 -28.469 1.00 39.69 162 ASP A O 1
ATOM 1242 N N . GLY A 1 163 ? 20.329 -21.783 -27.989 1.00 47.53 163 GLY A N 1
ATOM 1243 C CA . GLY A 1 163 ? 19.338 -22.573 -27.266 1.00 47.53 163 GLY A CA 1
ATOM 1244 C C . GLY A 1 163 ? 18.085 -21.729 -27.042 1.00 47.53 163 GLY A C 1
ATOM 1245 O O . GLY A 1 163 ? 18.185 -20.541 -26.743 1.00 47.53 163 GLY A O 1
ATOM 1246 N N . ILE A 1 164 ? 16.893 -22.308 -27.217 1.00 53.84 164 ILE A N 1
ATOM 1247 C CA . ILE A 1 164 ? 15.640 -21.632 -26.847 1.00 53.84 164 ILE A CA 1
ATOM 1248 C C . ILE A 1 164 ? 15.601 -21.606 -25.317 1.00 53.84 164 ILE A C 1
ATOM 1250 O O . ILE A 1 164 ? 15.311 -22.621 -24.691 1.00 53.84 164 ILE A O 1
ATOM 1254 N N . VAL A 1 165 ? 15.943 -20.462 -24.726 1.00 62.84 165 VAL A N 1
ATOM 1255 C CA . VAL A 1 165 ? 15.901 -20.238 -23.276 1.00 62.84 165 VAL A CA 1
ATOM 1256 C C . VAL A 1 165 ? 14.675 -19.389 -22.952 1.00 62.84 165 VAL A C 1
ATOM 1258 O O . VAL A 1 165 ? 14.432 -18.377 -23.614 1.00 62.84 165 VAL A O 1
ATOM 1261 N N . ASP A 1 166 ? 13.892 -19.782 -21.944 1.00 74.88 166 ASP A N 1
ATOM 1262 C CA . ASP A 1 166 ? 12.752 -18.980 -21.500 1.00 74.88 166 ASP A CA 1
ATOM 1263 C C . ASP A 1 166 ? 13.238 -17.644 -20.920 1.00 74.88 166 ASP A C 1
ATOM 1265 O O . ASP A 1 166 ? 14.109 -17.582 -20.051 1.00 74.88 166 ASP A O 1
ATOM 1269 N N . ALA A 1 167 ? 12.660 -16.534 -21.377 1.00 75.94 167 ALA A N 1
ATOM 1270 C CA . ALA A 1 167 ? 13.114 -15.214 -20.956 1.00 75.94 167 ALA A CA 1
ATOM 1271 C C . ALA A 1 167 ? 12.889 -14.938 -19.455 1.00 75.94 167 ALA A C 1
ATOM 1273 O O . ALA A 1 167 ? 13.569 -14.078 -18.896 1.00 75.94 167 ALA A O 1
ATOM 1274 N N . ASN A 1 168 ? 11.950 -15.621 -18.782 1.00 77.56 168 ASN A N 1
ATOM 1275 C CA . ASN A 1 168 ? 11.835 -15.517 -17.325 1.00 77.56 168 ASN A CA 1
ATOM 1276 C C . ASN A 1 168 ? 12.980 -16.256 -16.638 1.00 77.56 168 ASN A C 1
ATOM 1278 O O . ASN A 1 168 ? 13.520 -15.714 -15.682 1.00 77.56 168 ASN A O 1
ATOM 1282 N N . GLU A 1 169 ? 13.379 -17.429 -17.132 1.00 79.44 169 GLU A N 1
ATOM 1283 C CA . GLU A 1 169 ? 14.553 -18.151 -16.623 1.00 79.44 169 GLU A CA 1
ATOM 1284 C C . GLU A 1 169 ? 15.827 -17.314 -16.769 1.00 79.44 169 GLU A C 1
ATOM 1286 O O . GLU A 1 169 ? 16.586 -17.205 -15.812 1.00 79.44 169 GLU A O 1
ATOM 1291 N N . VAL A 1 170 ? 16.014 -16.618 -17.899 1.00 82.50 170 VAL A N 1
ATOM 1292 C CA . VAL A 1 170 ? 17.144 -15.685 -18.078 1.00 82.50 170 VAL A CA 1
ATOM 1293 C C . VAL A 1 170 ? 17.106 -14.552 -17.050 1.00 82.50 170 VAL A C 1
ATOM 1295 O O . VAL A 1 170 ? 18.125 -14.232 -16.442 1.00 82.50 170 VAL A O 1
ATOM 1298 N N . VAL A 1 171 ? 15.942 -13.929 -16.833 1.00 81.69 171 VAL A N 1
ATOM 1299 C CA . VAL A 1 171 ? 15.799 -12.857 -15.831 1.00 81.69 171 VAL A CA 1
ATOM 1300 C C . VAL A 1 171 ? 16.063 -13.387 -14.421 1.00 81.69 171 VAL A C 1
ATOM 1302 O O . VAL A 1 171 ? 16.752 -12.724 -13.649 1.00 81.69 171 VAL A O 1
ATOM 1305 N N . LEU A 1 172 ? 15.555 -14.576 -14.091 1.00 81.25 172 LEU A N 1
ATOM 1306 C CA . LEU A 1 172 ? 15.771 -15.225 -12.800 1.00 81.25 172 LEU A CA 1
ATOM 1307 C C . LEU A 1 172 ? 17.253 -15.552 -12.584 1.00 81.25 172 LEU A C 1
ATOM 1309 O O . LEU A 1 172 ? 17.782 -15.198 -11.534 1.00 81.25 172 LEU A O 1
ATOM 1313 N N . ALA A 1 173 ? 17.930 -16.126 -13.580 1.00 82.00 173 ALA A N 1
ATOM 1314 C CA . ALA A 1 173 ? 19.361 -16.423 -13.537 1.00 82.00 173 ALA A CA 1
ATOM 1315 C C . ALA A 1 173 ? 20.199 -15.144 -13.385 1.00 82.00 173 ALA A C 1
ATOM 1317 O O . ALA A 1 173 ? 21.080 -15.072 -12.535 1.00 82.00 173 ALA A O 1
ATOM 1318 N N . LEU A 1 174 ? 19.881 -14.075 -14.127 1.00 83.69 174 LEU A N 1
ATOM 1319 C CA . LEU A 1 174 ? 20.553 -12.777 -13.973 1.00 83.69 174 LEU A CA 1
ATOM 1320 C C . LEU A 1 174 ? 20.372 -12.203 -12.564 1.00 83.69 174 LEU A C 1
ATOM 1322 O O . LEU A 1 174 ? 21.330 -11.722 -11.959 1.00 83.69 174 LEU A O 1
ATOM 1326 N N . VAL A 1 175 ? 19.150 -12.251 -12.030 1.00 82.94 175 VAL A N 1
ATOM 1327 C CA . VAL A 1 175 ? 18.850 -11.790 -10.669 1.00 82.94 175 VAL A CA 1
ATOM 1328 C C . VAL A 1 175 ? 19.611 -12.617 -9.634 1.00 82.94 175 VAL A C 1
ATOM 1330 O O . VAL A 1 175 ? 20.206 -12.043 -8.720 1.00 82.94 175 VAL A O 1
ATOM 1333 N N . SER A 1 176 ? 19.611 -13.939 -9.790 1.00 81.88 176 SER A N 1
ATOM 1334 C CA . SER A 1 176 ? 20.310 -14.897 -8.933 1.00 81.88 176 SER A CA 1
ATOM 1335 C C . SER A 1 176 ? 21.819 -14.633 -8.929 1.00 81.88 176 SER A C 1
ATOM 1337 O O . SER A 1 176 ? 22.416 -14.400 -7.874 1.00 81.88 176 SER A O 1
ATOM 1339 N N . PHE A 1 177 ? 22.417 -14.518 -10.115 1.00 83.75 177 PHE A N 1
ATOM 1340 C CA . PHE A 1 177 ? 23.825 -14.198 -10.324 1.00 83.75 177 PHE A CA 1
ATOM 1341 C C . PHE A 1 177 ? 24.229 -12.849 -9.715 1.00 83.75 177 PHE A C 1
ATOM 1343 O O . PHE A 1 177 ? 25.184 -12.779 -8.938 1.00 83.75 177 PHE A O 1
ATOM 1350 N N . PHE A 1 178 ? 23.490 -11.768 -9.999 1.00 84.19 178 PHE A N 1
ATOM 1351 C CA . PHE A 1 178 ? 23.804 -10.450 -9.434 1.00 84.19 178 PHE A CA 1
ATOM 1352 C C . PHE A 1 178 ? 23.692 -10.431 -7.911 1.00 84.19 178 PHE A C 1
ATOM 1354 O O . PHE A 1 178 ? 24.526 -9.812 -7.248 1.00 84.19 178 PHE A O 1
ATOM 1361 N N . SER A 1 179 ? 22.718 -11.160 -7.365 1.00 80.62 179 SER A N 1
ATOM 1362 C CA . SER A 1 179 ? 22.503 -11.286 -5.922 1.00 80.62 179 SER A CA 1
ATOM 1363 C C . SER A 1 179 ? 23.524 -12.201 -5.230 1.00 80.62 179 SER A C 1
ATOM 1365 O O . SER A 1 179 ? 23.512 -12.288 -4.003 1.00 80.62 179 SER A O 1
ATOM 1367 N N . GLY A 1 180 ? 24.416 -12.864 -5.980 1.00 79.19 180 GLY A N 1
ATOM 1368 C CA . GLY A 1 180 ? 25.398 -13.814 -5.444 1.00 79.19 180 GLY A CA 1
ATOM 1369 C C . GLY A 1 180 ? 24.781 -15.135 -4.971 1.00 79.19 180 GLY A C 1
ATOM 1370 O O . GLY A 1 180 ? 25.313 -15.781 -4.068 1.00 79.19 180 GLY A O 1
ATOM 1371 N N . LEU A 1 181 ? 23.619 -15.506 -5.522 1.00 75.31 181 LEU A N 1
ATOM 1372 C CA . LEU A 1 181 ? 22.928 -16.766 -5.230 1.00 75.31 181 LEU A CA 1
ATOM 1373 C C . LEU A 1 181 ? 23.430 -17.923 -6.113 1.00 75.31 181 LEU A C 1
ATOM 1375 O O . LEU A 1 181 ? 23.305 -19.074 -5.708 1.00 75.31 181 LEU A O 1
ATOM 1379 N N . GLU A 1 182 ? 24.056 -17.616 -7.254 1.00 62.84 182 GLU A N 1
ATOM 1380 C CA . GLU A 1 182 ? 24.675 -18.580 -8.173 1.00 62.84 182 GLU A CA 1
ATOM 1381 C C . GLU A 1 182 ? 26.197 -18.376 -8.284 1.00 62.84 182 GLU A C 1
ATOM 1383 O O . GLU A 1 182 ? 26.711 -17.249 -8.252 1.00 62.84 182 GLU A O 1
ATOM 1388 N N . SER A 1 183 ? 26.931 -19.486 -8.415 1.00 51.81 183 SER A N 1
ATOM 1389 C CA . SER A 1 183 ? 28.349 -19.508 -8.787 1.00 51.81 183 SER A CA 1
ATOM 1390 C C . SER A 1 183 ? 28.465 -19.901 -10.264 1.00 51.81 183 SER A C 1
ATOM 1392 O O . SER A 1 183 ? 27.803 -20.851 -10.674 1.00 51.81 183 SER A O 1
ATOM 1394 N N . PRO A 1 184 ? 29.304 -19.238 -11.077 1.00 48.88 184 PRO A N 1
ATOM 1395 C CA . PRO A 1 184 ? 29.451 -19.560 -12.501 1.00 48.88 184 PRO A CA 1
ATOM 1396 C C . PRO A 1 184 ? 30.034 -20.960 -12.812 1.00 48.88 184 PRO A C 1
ATOM 1398 O O . PRO A 1 184 ? 30.144 -21.299 -13.986 1.00 48.88 184 PRO A O 1
ATOM 1401 N N . ASP A 1 185 ? 30.375 -21.777 -11.805 1.00 45.66 185 ASP A N 1
ATOM 1402 C CA . ASP A 1 185 ? 31.129 -23.039 -11.952 1.00 45.66 185 ASP A CA 1
ATOM 1403 C C . ASP A 1 185 ? 30.333 -24.337 -11.658 1.00 45.66 185 ASP A C 1
ATOM 1405 O O . ASP A 1 185 ? 30.922 -25.417 -11.563 1.00 45.66 185 ASP A O 1
ATOM 1409 N N . ASP A 1 186 ? 29.001 -24.302 -11.536 1.00 44.78 186 ASP A N 1
ATOM 1410 C CA . ASP A 1 186 ? 28.212 -25.464 -11.066 1.00 44.78 186 ASP A CA 1
ATOM 1411 C C . ASP A 1 186 ? 28.080 -26.657 -12.047 1.00 44.78 186 ASP A C 1
ATOM 1413 O O . ASP A 1 186 ? 27.365 -27.618 -11.764 1.00 44.78 186 ASP A O 1
ATOM 1417 N N . THR A 1 187 ? 28.810 -26.693 -13.168 1.00 45.03 187 THR A N 1
ATOM 1418 C CA . THR A 1 187 ? 28.795 -27.858 -14.079 1.00 45.03 187 THR A CA 1
ATOM 1419 C C . THR A 1 187 ? 29.817 -28.959 -13.776 1.00 45.03 187 THR A C 1
ATOM 1421 O O . THR A 1 187 ? 29.770 -30.001 -14.427 1.00 45.03 187 THR A O 1
ATOM 1424 N N . SER A 1 188 ? 30.697 -28.828 -12.775 1.00 47.59 188 SER A N 1
ATOM 1425 C CA . SER A 1 188 ? 31.519 -29.971 -12.331 1.00 47.59 188 SER A CA 1
ATOM 1426 C C . SER A 1 188 ? 32.207 -29.745 -10.981 1.00 47.59 188 SER A C 1
ATOM 1428 O O . SER A 1 188 ? 33.325 -29.232 -10.940 1.00 47.59 188 SER A O 1
ATOM 1430 N N . ALA A 1 189 ? 31.626 -30.200 -9.868 1.00 37.06 189 ALA A N 1
ATOM 1431 C CA . ALA A 1 189 ? 32.401 -30.350 -8.635 1.00 37.06 189 ALA A CA 1
ATOM 1432 C C . ALA A 1 189 ? 31.905 -31.501 -7.749 1.00 37.06 189 ALA A C 1
ATOM 1434 O O . ALA A 1 189 ? 30.727 -31.620 -7.423 1.00 37.06 189 ALA A O 1
ATOM 1435 N N . LEU A 1 190 ? 32.860 -32.349 -7.363 1.00 41.28 190 LEU A N 1
ATOM 1436 C CA . LEU A 1 190 ? 32.744 -33.420 -6.374 1.00 41.28 190 LEU A CA 1
ATOM 1437 C C . LEU A 1 190 ? 32.323 -32.875 -4.991 1.00 41.28 190 LEU A C 1
ATOM 1439 O O . LEU A 1 190 ? 32.659 -31.738 -4.652 1.00 41.28 190 LEU A O 1
ATOM 1443 N N . PRO A 1 191 ? 31.656 -33.687 -4.150 1.00 37.53 191 PRO A N 1
ATOM 1444 C CA . PRO A 1 191 ? 31.195 -33.252 -2.835 1.00 37.53 191 PRO A CA 1
ATOM 1445 C C . PRO A 1 191 ? 32.386 -33.079 -1.880 1.00 37.53 191 PRO A C 1
ATOM 1447 O O . PRO A 1 191 ? 33.021 -34.060 -1.496 1.00 37.53 191 PRO A O 1
ATOM 1450 N N . GLY A 1 192 ? 32.697 -31.838 -1.484 1.00 42.12 192 GLY A N 1
ATOM 1451 C CA . GLY A 1 192 ? 33.690 -31.585 -0.431 1.00 42.12 192 GLY A CA 1
ATOM 1452 C C . GLY A 1 192 ? 34.340 -30.199 -0.357 1.00 42.12 192 GLY A C 1
ATOM 1453 O O . GLY A 1 192 ? 35.080 -29.959 0.594 1.00 42.12 192 GLY A O 1
ATOM 1454 N N . SER A 1 193 ? 34.104 -29.271 -1.291 1.00 43.31 193 SER A N 1
ATOM 1455 C CA . SER A 1 193 ? 34.640 -27.908 -1.161 1.00 43.31 193 SER A CA 1
ATOM 1456 C C . SER A 1 193 ? 33.665 -27.002 -0.404 1.00 43.31 193 SER A C 1
ATOM 1458 O O . SER A 1 193 ? 32.480 -26.920 -0.721 1.00 43.31 193 SER A O 1
ATOM 1460 N N . ASN A 1 194 ? 34.168 -26.310 0.621 1.00 40.88 194 ASN A N 1
ATOM 1461 C CA . ASN A 1 194 ? 33.448 -25.231 1.294 1.00 40.88 194 ASN A CA 1
ATOM 1462 C C . ASN A 1 194 ? 33.088 -24.153 0.259 1.00 40.88 194 ASN A C 1
ATOM 1464 O O . ASN A 1 194 ? 33.938 -23.339 -0.101 1.00 40.88 194 ASN A O 1
ATOM 1468 N N . GLN A 1 195 ? 31.841 -24.158 -0.221 1.00 47.44 195 GLN A N 1
ATOM 1469 C CA . GLN A 1 195 ? 31.298 -23.124 -1.099 1.00 47.44 195 GLN A CA 1
ATOM 1470 C C . GLN A 1 195 ? 31.253 -21.794 -0.338 1.00 47.44 195 GLN A C 1
ATOM 1472 O O . GLN A 1 195 ? 30.312 -21.481 0.393 1.00 47.44 195 GLN A O 1
ATOM 1477 N N . THR A 1 196 ? 32.292 -20.983 -0.501 1.00 46.75 196 THR A N 1
ATOM 1478 C CA . THR A 1 196 ? 32.211 -19.547 -0.249 1.00 46.75 196 THR A CA 1
ATOM 1479 C C . THR A 1 196 ? 31.179 -18.974 -1.213 1.00 46.75 196 THR A C 1
ATOM 1481 O O . THR A 1 196 ? 31.439 -18.937 -2.414 1.00 46.75 196 THR A O 1
ATOM 1484 N N . ARG A 1 197 ? 30.007 -18.561 -0.701 1.00 50.56 197 ARG A N 1
ATOM 1485 C CA . ARG A 1 197 ? 28.994 -17.819 -1.474 1.00 50.56 197 ARG A CA 1
ATOM 1486 C C . ARG A 1 197 ? 29.682 -16.745 -2.320 1.00 50.56 197 ARG A C 1
ATOM 1488 O O . ARG A 1 197 ? 30.499 -15.989 -1.786 1.00 50.56 197 ARG A O 1
ATOM 1495 N N . SER A 1 198 ? 29.371 -16.693 -3.614 1.00 60.12 198 SER A N 1
ATOM 1496 C CA . SER A 1 198 ? 29.885 -15.653 -4.503 1.00 60.12 198 SER A CA 1
ATOM 1497 C C . SER A 1 198 ? 29.470 -14.283 -3.950 1.00 60.12 198 SER A C 1
ATOM 1499 O O . SER A 1 198 ? 28.343 -14.082 -3.494 1.00 60.12 198 SER A O 1
ATOM 1501 N N . SER A 1 199 ? 30.403 -13.330 -3.889 1.00 70.56 199 SER A N 1
ATOM 1502 C CA . SER A 1 199 ? 30.073 -11.971 -3.449 1.00 70.56 199 SER A CA 1
ATOM 1503 C C . SER A 1 199 ? 29.109 -11.345 -4.455 1.00 70.56 199 SER A C 1
ATOM 1505 O O . SER A 1 199 ? 29.407 -11.372 -5.651 1.00 70.56 199 SER A O 1
ATOM 1507 N N . ALA A 1 200 ? 28.001 -10.766 -3.979 1.00 75.50 200 ALA A N 1
ATOM 1508 C CA . ALA A 1 200 ? 27.013 -10.098 -4.825 1.00 75.50 200 ALA A CA 1
ATOM 1509 C C . ALA A 1 200 ? 27.695 -9.138 -5.809 1.00 75.50 200 ALA A C 1
ATOM 1511 O O . ALA A 1 200 ? 28.466 -8.258 -5.414 1.00 75.50 200 ALA A O 1
ATOM 1512 N N . GLN A 1 201 ? 27.430 -9.337 -7.097 1.00 81.50 201 GLN A N 1
ATOM 1513 C CA . GLN A 1 201 ? 28.088 -8.591 -8.166 1.00 81.50 201 GLN A CA 1
ATOM 1514 C C . GLN A 1 201 ? 27.401 -7.253 -8.447 1.00 81.50 201 GLN A C 1
ATOM 1516 O O . GLN A 1 201 ? 28.039 -6.339 -8.967 1.00 81.50 201 GLN A O 1
ATOM 1521 N N . ALA A 1 202 ? 26.118 -7.130 -8.096 1.00 84.75 202 ALA A N 1
ATOM 1522 C CA . ALA A 1 202 ? 25.337 -5.905 -8.214 1.00 84.75 202 ALA A CA 1
ATOM 1523 C C . ALA A 1 202 ? 24.136 -5.917 -7.254 1.00 84.75 202 ALA A C 1
ATOM 1525 O O . ALA A 1 202 ? 23.664 -6.969 -6.829 1.00 84.75 202 ALA A O 1
ATOM 1526 N N . HIS A 1 203 ? 23.597 -4.738 -6.957 1.00 87.12 203 HIS A N 1
ATOM 1527 C CA . HIS A 1 203 ? 22.294 -4.594 -6.319 1.00 87.12 203 HIS A CA 1
ATOM 1528 C C . HIS A 1 203 ? 21.219 -4.485 -7.399 1.00 87.12 203 HIS A C 1
ATOM 1530 O O . HIS A 1 203 ? 21.230 -3.548 -8.192 1.00 87.12 203 HIS A O 1
ATOM 1536 N N . VAL A 1 204 ? 20.293 -5.443 -7.451 1.00 88.31 204 VAL A N 1
ATOM 1537 C CA . VAL A 1 204 ? 19.155 -5.376 -8.377 1.00 88.31 204 VAL A CA 1
ATOM 1538 C C . VAL A 1 204 ? 17.999 -4.649 -7.695 1.00 88.31 204 VAL A C 1
ATOM 1540 O O . VAL A 1 204 ? 17.233 -5.232 -6.926 1.00 88.31 204 VAL A O 1
ATOM 1543 N N . ASP A 1 205 ? 17.871 -3.354 -7.966 1.00 87.62 205 ASP A N 1
ATOM 1544 C CA . ASP A 1 205 ? 16.859 -2.504 -7.328 1.00 87.62 205 ASP A CA 1
ATOM 1545 C C . ASP A 1 205 ? 15.522 -2.532 -8.070 1.00 87.62 205 ASP A C 1
ATOM 1547 O O . ASP A 1 205 ? 14.455 -2.380 -7.469 1.00 87.62 205 ASP A O 1
ATOM 1551 N N . ARG A 1 206 ? 15.566 -2.720 -9.394 1.00 89.25 206 ARG A N 1
ATOM 1552 C CA . ARG A 1 206 ? 14.389 -2.647 -10.264 1.00 89.25 206 ARG A CA 1
ATOM 1553 C C . ARG A 1 206 ? 14.341 -3.812 -11.238 1.00 89.25 206 ARG A C 1
ATOM 1555 O O . ARG A 1 206 ? 15.337 -4.148 -11.869 1.00 89.25 206 ARG A O 1
ATOM 1562 N N . VAL A 1 207 ? 13.147 -4.354 -11.430 1.00 90.69 207 VAL A N 1
ATOM 1563 C CA . VAL A 1 207 ? 12.842 -5.249 -12.547 1.00 90.69 207 VAL A CA 1
ATOM 1564 C C . VAL A 1 207 ? 11.758 -4.586 -13.377 1.00 90.69 207 VAL A C 1
ATOM 1566 O O . VAL A 1 207 ? 10.699 -4.267 -12.854 1.00 90.69 207 VAL A O 1
ATOM 1569 N N . ILE A 1 208 ? 12.013 -4.309 -14.647 1.00 90.50 208 ILE A N 1
ATOM 1570 C CA . ILE A 1 208 ? 11.065 -3.621 -15.525 1.00 90.50 208 ILE A CA 1
ATOM 1571 C C . ILE A 1 208 ? 10.605 -4.617 -16.576 1.00 90.50 208 ILE A C 1
ATOM 1573 O O . ILE A 1 208 ? 11.417 -5.142 -17.324 1.00 90.50 208 ILE A O 1
ATOM 1577 N N . VAL A 1 209 ? 9.308 -4.880 -16.645 1.00 89.75 209 VAL A N 1
ATOM 1578 C CA . VAL A 1 209 ? 8.702 -5.742 -17.655 1.00 89.75 209 VAL A CA 1
ATOM 1579 C C . VAL A 1 209 ? 7.887 -4.863 -18.589 1.00 89.75 209 VAL A C 1
ATOM 1581 O O . VAL A 1 209 ? 6.880 -4.283 -18.182 1.00 89.75 209 VAL A O 1
ATOM 1584 N N . ILE A 1 210 ? 8.332 -4.757 -19.838 1.00 89.12 210 ILE A N 1
ATOM 1585 C CA . ILE A 1 210 ? 7.566 -4.128 -20.910 1.00 89.12 210 ILE A CA 1
ATOM 1586 C C . ILE A 1 210 ? 6.764 -5.234 -21.588 1.00 89.12 210 ILE A C 1
ATOM 1588 O O . ILE A 1 210 ? 7.311 -6.050 -22.330 1.00 89.12 210 ILE A O 1
ATOM 1592 N N . ASP A 1 211 ? 5.478 -5.289 -21.260 1.00 86.25 211 ASP A N 1
ATOM 1593 C CA . ASP A 1 211 ? 4.541 -6.327 -21.681 1.00 86.25 211 ASP A CA 1
ATOM 1594 C C . ASP A 1 211 ? 3.482 -5.726 -22.615 1.00 86.25 211 ASP A C 1
ATOM 1596 O O . ASP A 1 211 ? 2.961 -4.666 -22.280 1.00 86.25 211 ASP A O 1
ATOM 1600 N N . PRO A 1 212 ? 3.110 -6.368 -23.740 1.00 83.00 212 PRO A N 1
ATOM 1601 C CA . PRO A 1 212 ? 2.112 -5.833 -24.669 1.00 83.00 212 PRO A CA 1
ATOM 1602 C C . PRO A 1 212 ? 0.804 -5.374 -24.012 1.00 83.00 212 PRO A C 1
ATOM 1604 O O . PRO A 1 212 ? 0.223 -4.380 -24.441 1.00 83.00 212 PRO A O 1
ATOM 1607 N N . LEU A 1 213 ? 0.353 -6.065 -22.960 1.00 79.75 213 LEU A N 1
ATOM 1608 C CA . LEU A 1 213 ? -0.845 -5.684 -22.210 1.00 79.75 213 LEU A CA 1
ATOM 1609 C C . LEU A 1 213 ? -0.530 -4.658 -21.113 1.00 79.75 213 LEU A C 1
ATOM 1611 O O . LEU A 1 213 ? -1.351 -3.790 -20.808 1.00 79.75 213 LEU A O 1
ATOM 1615 N N . GLY A 1 214 ? 0.656 -4.755 -20.509 1.00 79.88 214 GLY A N 1
ATOM 1616 C CA . GLY A 1 214 ? 0.989 -4.050 -19.277 1.00 79.88 214 GLY A CA 1
ATOM 1617 C C . GLY A 1 214 ? -0.007 -4.379 -18.156 1.00 79.88 214 GLY A C 1
ATOM 1618 O O . GLY A 1 214 ? -0.580 -5.466 -18.097 1.00 79.88 214 GLY A O 1
ATOM 1619 N N . GLY A 1 215 ? -0.238 -3.416 -17.265 1.00 74.06 215 GLY A N 1
ATOM 1620 C CA . GLY A 1 215 ? -1.306 -3.484 -16.269 1.00 74.06 215 GLY A CA 1
ATOM 1621 C C . GLY A 1 215 ? -1.050 -4.512 -15.167 1.00 74.06 215 GLY A C 1
ATOM 1622 O O . GLY A 1 215 ? 0.099 -4.783 -14.807 1.00 74.06 215 GLY A O 1
ATOM 1623 N N . ILE A 1 216 ? -2.119 -4.994 -14.528 1.00 68.69 216 ILE A N 1
ATOM 1624 C CA . ILE A 1 216 ? -2.017 -5.965 -13.432 1.00 68.69 216 ILE A CA 1
ATOM 1625 C C . ILE A 1 216 ? -1.682 -7.332 -14.044 1.00 68.69 216 ILE A C 1
ATOM 1627 O O . ILE A 1 216 ? -2.442 -7.808 -14.891 1.00 68.69 216 ILE A O 1
ATOM 1631 N N . PRO A 1 217 ? -0.578 -7.980 -13.634 1.00 60.34 217 PRO A N 1
ATOM 1632 C CA . PRO A 1 217 ? -0.168 -9.251 -14.213 1.00 60.34 217 PRO A CA 1
ATOM 1633 C C . PRO A 1 217 ? -1.261 -10.321 -14.082 1.00 60.34 217 PRO A C 1
ATOM 1635 O O . PRO A 1 217 ? -1.796 -10.585 -13.001 1.00 60.34 217 PRO A O 1
ATOM 1638 N N . SER A 1 218 ? -1.580 -10.965 -15.207 1.00 51.62 218 SER A N 1
ATOM 1639 C CA . SER A 1 218 ? -2.453 -12.139 -15.252 1.00 51.62 218 SER A CA 1
ATOM 1640 C C . SER A 1 218 ? -1.816 -13.316 -14.496 1.00 51.62 218 SER A C 1
ATOM 1642 O O . SER A 1 218 ? -0.611 -13.330 -14.237 1.00 51.62 218 SER A O 1
ATOM 1644 N N . LYS A 1 219 ? -2.603 -14.348 -14.153 1.00 45.81 219 LYS A N 1
ATOM 1645 C CA . LYS A 1 219 ? -2.128 -15.524 -13.389 1.00 45.81 219 LYS A CA 1
ATOM 1646 C C . LYS A 1 219 ? -0.846 -16.167 -13.957 1.00 45.81 219 LYS A C 1
ATOM 1648 O O . LYS A 1 219 ? -0.061 -16.691 -13.177 1.00 45.81 219 LYS A O 1
ATOM 1653 N N . HIS A 1 220 ? -0.603 -16.067 -15.267 1.00 43.38 220 HIS A N 1
ATOM 1654 C CA . HIS A 1 220 ? 0.598 -16.594 -15.928 1.00 43.38 220 HIS A CA 1
ATOM 1655 C C . HIS A 1 220 ? 1.799 -15.629 -15.908 1.00 43.38 220 HIS A C 1
ATOM 1657 O O . HIS A 1 220 ? 2.932 -16.083 -15.795 1.00 43.38 220 HIS A O 1
ATOM 1663 N N . ALA A 1 221 ? 1.576 -14.309 -15.940 1.00 49.38 221 ALA A N 1
ATOM 1664 C CA . ALA A 1 221 ? 2.641 -13.307 -15.794 1.00 49.38 221 ALA A CA 1
ATOM 1665 C C . ALA A 1 221 ? 3.167 -13.202 -14.344 1.00 49.38 221 ALA A C 1
ATOM 1667 O O . ALA A 1 221 ? 4.271 -12.715 -14.112 1.00 49.38 221 ALA A O 1
ATOM 1668 N N . ASN A 1 222 ? 2.398 -13.696 -13.365 1.00 55.38 222 ASN A N 1
ATOM 1669 C CA . ASN A 1 222 ? 2.732 -13.624 -11.940 1.00 55.38 222 ASN A CA 1
ATOM 1670 C C . ASN A 1 222 ? 3.878 -14.544 -11.492 1.00 55.38 222 ASN A C 1
ATOM 1672 O O . ASN A 1 222 ? 4.523 -14.234 -10.489 1.00 55.38 222 ASN A O 1
ATOM 1676 N N . HIS A 1 223 ? 4.145 -15.656 -12.191 1.00 57.41 223 HIS A N 1
ATOM 1677 C CA . HIS A 1 223 ? 5.091 -16.665 -11.695 1.00 57.41 223 HIS A CA 1
ATOM 1678 C C . HIS A 1 223 ? 6.528 -16.123 -11.622 1.00 57.41 223 HIS A C 1
ATOM 1680 O O . HIS A 1 223 ? 7.148 -16.156 -10.561 1.00 57.41 223 HIS A O 1
ATOM 1686 N N . GLY A 1 224 ? 7.029 -15.530 -12.712 1.00 67.94 224 GLY A N 1
ATOM 1687 C CA . GLY A 1 224 ? 8.383 -14.964 -12.745 1.00 67.94 224 GLY A CA 1
ATOM 1688 C C . GLY A 1 224 ? 8.549 -13.743 -11.834 1.00 67.94 224 GLY A C 1
ATOM 1689 O O . GLY A 1 224 ? 9.555 -13.620 -11.135 1.00 67.94 224 GLY A O 1
ATOM 1690 N N . THR A 1 225 ? 7.547 -12.856 -11.775 1.00 76.44 225 THR A N 1
ATOM 1691 C CA . THR A 1 225 ? 7.608 -11.639 -10.946 1.00 76.44 225 THR A CA 1
ATOM 1692 C C . THR A 1 225 ? 7.663 -11.957 -9.455 1.00 76.44 225 THR A C 1
ATOM 1694 O O . THR A 1 225 ? 8.464 -11.359 -8.734 1.00 76.44 225 THR A O 1
ATOM 1697 N N . ARG A 1 226 ? 6.842 -12.904 -8.986 1.00 79.88 226 ARG A N 1
ATOM 1698 C CA . ARG A 1 226 ? 6.816 -13.301 -7.575 1.00 79.88 226 ARG A CA 1
ATOM 1699 C C . ARG A 1 226 ? 8.140 -13.930 -7.150 1.00 79.88 226 ARG A C 1
ATOM 1701 O O . ARG A 1 226 ? 8.728 -13.474 -6.175 1.00 79.88 226 ARG A O 1
ATOM 1708 N N . GLN A 1 227 ? 8.625 -14.906 -7.914 1.00 80.25 227 GLN A N 1
ATOM 1709 C CA . GLN A 1 227 ? 9.891 -15.585 -7.636 1.00 80.25 227 GLN A CA 1
ATOM 1710 C C . GLN A 1 227 ? 11.068 -14.599 -7.616 1.00 80.25 227 GLN A C 1
ATOM 1712 O O . GLN A 1 227 ? 11.904 -14.637 -6.717 1.00 80.25 227 GLN A O 1
ATOM 1717 N N . THR A 1 228 ? 11.081 -13.635 -8.542 1.00 83.38 228 THR A N 1
ATOM 1718 C CA . THR A 1 228 ? 12.077 -12.558 -8.541 1.00 83.38 228 THR A CA 1
ATOM 1719 C C . THR A 1 228 ? 12.027 -11.719 -7.258 1.00 83.38 228 THR A C 1
ATOM 1721 O O . THR A 1 228 ? 13.059 -11.477 -6.639 1.00 83.38 228 THR A O 1
ATOM 1724 N N . LEU A 1 229 ? 10.841 -11.290 -6.813 1.00 85.38 229 LEU A N 1
ATOM 1725 C CA . LEU A 1 229 ? 10.695 -10.490 -5.587 1.00 85.38 229 LEU A CA 1
ATOM 1726 C C . LEU A 1 229 ? 11.030 -11.266 -4.307 1.00 85.38 229 LEU A C 1
ATOM 1728 O O . LEU A 1 229 ? 11.433 -10.655 -3.320 1.00 85.38 229 LEU A O 1
ATOM 1732 N N . GLU A 1 230 ? 10.854 -12.587 -4.304 1.00 85.38 230 GLU A N 1
ATOM 1733 C CA . GLU A 1 230 ? 11.215 -13.446 -3.172 1.00 85.38 230 GLU A CA 1
ATOM 1734 C C . GLU A 1 230 ? 12.741 -13.557 -3.006 1.00 85.38 230 GLU A C 1
ATOM 1736 O O . GLU A 1 230 ? 13.228 -13.527 -1.870 1.00 85.38 230 GLU A O 1
ATOM 1741 N N . MET A 1 231 ? 13.488 -13.601 -4.118 1.00 84.25 231 MET A N 1
ATOM 1742 C CA . MET A 1 231 ? 14.960 -13.606 -4.125 1.00 84.25 231 MET A CA 1
ATOM 1743 C C . MET A 1 231 ? 15.568 -12.236 -3.804 1.00 84.25 231 MET A C 1
ATOM 1745 O O . MET A 1 231 ? 16.651 -12.156 -3.225 1.00 84.25 231 MET A O 1
ATOM 1749 N N . LEU A 1 232 ? 14.882 -11.154 -4.178 1.00 86.75 232 LEU A N 1
ATOM 1750 C CA . LEU A 1 232 ? 15.383 -9.796 -4.004 1.00 86.75 232 LEU A CA 1
ATOM 1751 C C . LEU A 1 232 ? 15.138 -9.231 -2.589 1.00 86.75 232 LEU A C 1
ATOM 1753 O O . LEU A 1 232 ? 14.214 -9.648 -1.873 1.00 86.75 232 LEU A O 1
ATOM 1757 N N . PRO A 1 233 ? 15.937 -8.226 -2.175 1.00 84.94 233 PRO A N 1
ATOM 1758 C CA . PRO A 1 233 ? 15.657 -7.439 -0.979 1.00 84.94 233 PRO A CA 1
ATOM 1759 C C . PRO A 1 233 ? 14.262 -6.797 -1.014 1.00 84.94 233 PRO A C 1
ATOM 1761 O O . PRO A 1 233 ? 13.732 -6.466 -2.073 1.00 84.94 233 PRO A O 1
ATOM 1764 N N . SER A 1 234 ? 13.681 -6.525 0.159 1.00 82.44 234 SER A N 1
ATOM 1765 C CA . SER A 1 234 ? 12.370 -5.859 0.276 1.00 82.44 234 SER A CA 1
ATOM 1766 C C . SER A 1 234 ? 12.341 -4.428 -0.278 1.00 82.44 234 SER A C 1
ATOM 1768 O O . SER A 1 234 ? 11.263 -3.881 -0.510 1.00 82.44 234 SER A O 1
ATOM 1770 N N . THR A 1 235 ? 13.511 -3.823 -0.502 1.00 83.38 235 THR A N 1
ATOM 1771 C CA . THR A 1 235 ? 13.670 -2.511 -1.140 1.00 83.38 235 THR A CA 1
ATOM 1772 C C . THR A 1 235 ? 13.507 -2.555 -2.657 1.00 83.38 235 THR A C 1
ATOM 1774 O O . THR A 1 235 ? 13.298 -1.505 -3.261 1.00 83.38 235 THR A O 1
ATOM 1777 N N . SER A 1 236 ? 13.601 -3.733 -3.277 1.00 89.25 236 SER A N 1
ATOM 1778 C CA . SER A 1 236 ? 13.471 -3.888 -4.723 1.00 89.25 236 SER A CA 1
ATOM 1779 C C . SER A 1 236 ? 12.005 -3.892 -5.162 1.00 89.25 236 SER A C 1
ATOM 1781 O O . SER A 1 236 ? 11.093 -4.262 -4.415 1.00 89.25 236 SER A O 1
ATOM 1783 N N . SER A 1 237 ? 11.764 -3.495 -6.409 1.00 90.56 237 SER A N 1
ATOM 1784 C CA . SER A 1 237 ? 10.418 -3.460 -6.988 1.00 90.56 237 SER A CA 1
ATOM 1785 C C . SER A 1 237 ? 10.390 -3.978 -8.416 1.00 90.56 237 SER A C 1
ATOM 1787 O O . SER A 1 237 ? 11.357 -3.801 -9.161 1.00 90.56 237 SER A O 1
ATOM 1789 N N . VAL A 1 238 ? 9.228 -4.450 -8.849 1.00 91.06 238 VAL A N 1
ATOM 1790 C CA . VAL A 1 238 ? 8.948 -4.740 -10.253 1.00 91.06 238 VAL A CA 1
ATOM 1791 C C . VAL A 1 238 ? 7.995 -3.690 -10.822 1.00 91.06 238 VAL A C 1
ATOM 1793 O O . VAL A 1 238 ? 6.982 -3.370 -10.208 1.00 91.06 238 VAL A O 1
ATOM 1796 N N . VAL A 1 239 ? 8.302 -3.158 -12.000 1.00 90.69 239 VAL A N 1
ATOM 1797 C CA . VAL A 1 239 ? 7.413 -2.295 -12.781 1.00 90.69 239 VAL A CA 1
ATOM 1798 C C . VAL A 1 239 ? 6.955 -3.076 -14.001 1.00 90.69 239 VAL A C 1
ATOM 1800 O O . VAL A 1 239 ? 7.786 -3.523 -14.779 1.00 90.69 239 VAL A O 1
ATOM 1803 N N . ILE A 1 240 ? 5.650 -3.222 -14.190 1.00 89.75 240 ILE A N 1
ATOM 1804 C CA . ILE A 1 240 ? 5.060 -3.843 -15.379 1.00 89.75 240 ILE A CA 1
ATOM 1805 C C . ILE A 1 240 ? 4.363 -2.738 -16.150 1.00 89.75 240 ILE A C 1
ATOM 1807 O O . ILE A 1 240 ? 3.505 -2.074 -15.582 1.00 89.75 240 ILE A O 1
ATOM 1811 N N . THR A 1 241 ? 4.738 -2.498 -17.402 1.00 89.06 241 THR A N 1
ATOM 1812 C CA . THR A 1 241 ? 4.215 -1.383 -18.202 1.00 89.06 241 THR A CA 1
ATOM 1813 C C . THR A 1 241 ? 3.969 -1.801 -19.648 1.00 89.06 241 THR A C 1
ATOM 1815 O O . THR A 1 241 ? 4.596 -2.744 -20.128 1.00 89.06 241 THR A O 1
ATOM 1818 N N . SER A 1 242 ? 3.055 -1.116 -20.338 1.00 88.94 242 SER A N 1
ATOM 1819 C CA . SER A 1 242 ? 2.850 -1.335 -21.773 1.00 88.94 242 SER A CA 1
ATOM 1820 C C . SER A 1 242 ? 3.889 -0.573 -22.600 1.00 88.94 242 SER A C 1
ATOM 1822 O O . SER A 1 242 ? 4.400 0.452 -22.135 1.00 88.94 242 SER A O 1
ATOM 1824 N N . PRO A 1 243 ? 4.183 -1.004 -23.839 1.00 88.69 243 PRO A N 1
ATOM 1825 C CA . PRO A 1 243 ? 5.120 -0.302 -24.712 1.00 88.69 243 PRO A CA 1
ATOM 1826 C C . PRO A 1 243 ? 4.722 1.162 -24.942 1.00 88.69 243 PRO A C 1
ATOM 1828 O O . PRO A 1 243 ? 5.551 2.056 -24.800 1.00 88.69 243 PRO A O 1
ATOM 1831 N N . ALA A 1 244 ? 3.438 1.431 -25.202 1.00 86.75 244 ALA A N 1
ATOM 1832 C CA . ALA A 1 244 ? 2.932 2.783 -25.446 1.00 86.75 244 ALA A CA 1
ATOM 1833 C C . ALA A 1 244 ? 3.036 3.704 -24.213 1.00 86.75 244 ALA A C 1
ATOM 1835 O O . ALA A 1 244 ? 3.277 4.905 -24.348 1.00 86.75 244 ALA A O 1
ATOM 1836 N N . GLU A 1 245 ? 2.854 3.154 -23.009 1.00 85.31 245 GLU A N 1
ATOM 1837 C CA . GLU A 1 245 ? 3.005 3.886 -21.747 1.00 85.31 245 GLU A CA 1
ATOM 1838 C C . GLU A 1 245 ? 4.489 4.145 -21.434 1.00 85.31 245 GLU A C 1
ATOM 1840 O O . GLU A 1 245 ? 4.856 5.272 -21.103 1.00 85.31 245 GLU A O 1
ATOM 1845 N N . ALA A 1 246 ? 5.360 3.147 -21.626 1.00 87.12 246 ALA A N 1
ATOM 1846 C CA . ALA A 1 246 ? 6.811 3.288 -21.479 1.00 87.12 246 ALA A CA 1
ATOM 1847 C C . ALA A 1 246 ? 7.402 4.309 -22.464 1.00 87.12 246 ALA A C 1
ATOM 1849 O O . ALA A 1 246 ? 8.228 5.135 -22.075 1.00 87.12 246 ALA A O 1
ATOM 1850 N N . ALA A 1 247 ? 6.923 4.300 -23.710 1.00 85.56 247 ALA A N 1
ATOM 1851 C CA . ALA A 1 247 ? 7.278 5.257 -24.753 1.00 85.56 247 ALA A CA 1
ATOM 1852 C C . ALA A 1 247 ? 6.703 6.663 -24.515 1.00 85.56 247 ALA A C 1
ATOM 1854 O O . ALA A 1 247 ? 7.002 7.591 -25.267 1.00 85.56 247 ALA A O 1
ATOM 1855 N N . ASN A 1 248 ? 5.866 6.836 -23.482 1.00 82.62 248 ASN A N 1
ATOM 1856 C CA . ASN A 1 248 ? 5.131 8.065 -23.219 1.00 82.62 248 ASN A CA 1
ATOM 1857 C C . ASN A 1 248 ? 4.378 8.531 -24.480 1.00 82.62 248 ASN A C 1
ATOM 1859 O O . ASN A 1 248 ? 4.428 9.703 -24.835 1.00 82.62 248 ASN A O 1
ATOM 1863 N N . LEU A 1 249 ? 3.730 7.625 -25.218 1.00 78.56 249 LEU A N 1
ATOM 1864 C CA . LEU A 1 249 ? 2.987 7.949 -26.446 1.00 78.56 249 LEU A CA 1
ATOM 1865 C C . LEU A 1 249 ? 1.507 8.222 -26.191 1.00 78.56 249 LEU A C 1
ATOM 1867 O O . LEU A 1 249 ? 0.830 8.788 -27.050 1.00 78.56 249 LEU A O 1
ATOM 1871 N N . ARG A 1 250 ? 1.002 7.892 -24.999 1.00 67.56 250 ARG A N 1
ATOM 1872 C CA . ARG A 1 250 ? -0.394 8.152 -24.658 1.00 67.56 250 ARG A CA 1
ATOM 1873 C C . ARG A 1 250 ? -0.691 9.655 -24.584 1.00 67.56 250 ARG A C 1
ATOM 1875 O O . ARG A 1 250 ? 0.125 10.431 -24.066 1.00 67.56 250 ARG A O 1
ATOM 1882 N N . PRO A 1 251 ? -1.849 10.092 -25.109 1.00 59.59 251 PRO A N 1
ATOM 1883 C CA . PRO A 1 251 ? -2.292 11.467 -24.955 1.00 59.59 251 PRO A CA 1
ATOM 1884 C C . PRO A 1 251 ? -2.517 11.784 -23.467 1.00 59.59 251 PRO A C 1
ATOM 1886 O O . PRO A 1 251 ? -2.880 10.891 -22.700 1.00 59.59 251 PRO A O 1
ATOM 1889 N N . PRO A 1 252 ? -2.306 13.041 -23.034 1.00 55.25 252 PRO A N 1
ATOM 1890 C CA . PRO A 1 252 ? -2.550 13.432 -21.652 1.00 55.25 252 PRO A CA 1
ATOM 1891 C C . PRO A 1 252 ? -4.004 13.135 -21.278 1.00 55.25 252 PRO A C 1
ATOM 1893 O O . PRO A 1 252 ? -4.938 13.657 -21.892 1.00 55.25 252 PRO A O 1
ATOM 1896 N N . GLN A 1 253 ? -4.181 12.287 -20.267 1.00 53.19 253 GLN A N 1
ATOM 1897 C CA . GLN A 1 253 ? -5.481 11.937 -19.720 1.00 53.19 253 GLN A CA 1
ATOM 1898 C C . GLN A 1 253 ? -6.143 13.210 -19.176 1.00 53.19 253 GLN A C 1
ATOM 1900 O O . GLN A 1 253 ? -5.627 13.865 -18.268 1.00 53.19 253 GLN A O 1
ATOM 1905 N N . ARG A 1 254 ? -7.280 13.608 -19.758 1.00 43.72 254 ARG A N 1
ATOM 1906 C CA . ARG A 1 254 ? -8.146 14.617 -19.143 1.00 43.72 254 ARG A CA 1
ATOM 1907 C C . ARG A 1 254 ? -8.821 13.938 -17.958 1.00 43.72 254 ARG A C 1
ATOM 1909 O O . ARG A 1 254 ? -9.764 13.182 -18.165 1.00 43.72 254 ARG A O 1
ATOM 1916 N N . ASP A 1 255 ? -8.337 14.186 -16.744 1.00 43.31 255 ASP A N 1
ATOM 1917 C CA . ASP A 1 255 ? -9.050 13.766 -15.535 1.00 43.31 255 ASP A CA 1
ATOM 1918 C C . ASP A 1 255 ? -10.493 14.285 -15.612 1.00 43.31 255 ASP A C 1
ATOM 1920 O O . ASP A 1 255 ? -10.745 15.492 -15.692 1.00 43.31 255 ASP A O 1
ATOM 1924 N N . SER A 1 256 ? -11.456 13.368 -15.596 1.00 41.06 256 SER A N 1
ATOM 1925 C CA . SER A 1 256 ? -12.883 13.654 -15.512 1.00 41.06 256 SER A CA 1
ATOM 1926 C C . SER A 1 256 ? -13.215 14.186 -14.116 1.00 41.06 256 SER A C 1
ATOM 1928 O O . SER A 1 256 ? -13.714 13.458 -13.272 1.00 41.06 256 SER A O 1
ATOM 1930 N N . GLY A 1 257 ? -12.908 15.463 -13.860 1.00 35.09 257 GLY A N 1
ATOM 1931 C CA . GLY A 1 257 ? -13.538 16.362 -12.875 1.00 35.09 257 GLY A CA 1
ATOM 1932 C C . GLY A 1 257 ? -13.519 16.008 -11.375 1.00 35.09 257 GLY A C 1
ATOM 1933 O O . GLY A 1 257 ? -13.711 16.906 -10.561 1.00 35.09 257 GLY A O 1
ATOM 1934 N N . ILE A 1 258 ? -13.276 14.761 -10.964 1.00 39.34 258 ILE A N 1
ATOM 1935 C CA . ILE A 1 258 ? -13.427 14.307 -9.569 1.00 39.34 258 ILE A CA 1
ATOM 1936 C C . ILE A 1 258 ? -12.166 14.581 -8.738 1.00 39.34 258 ILE A C 1
ATOM 1938 O O . ILE A 1 258 ? -12.261 14.887 -7.551 1.00 39.34 258 ILE A O 1
ATOM 1942 N N . LEU A 1 259 ? -10.983 14.555 -9.355 1.00 39.44 259 LEU A N 1
ATOM 1943 C CA . LEU A 1 259 ? -9.702 14.837 -8.688 1.00 39.44 259 LEU A CA 1
ATOM 1944 C C . LEU A 1 259 ? -9.402 16.342 -8.529 1.00 39.44 259 LEU A C 1
ATOM 1946 O O . LEU A 1 259 ? -8.398 16.709 -7.924 1.00 39.44 259 LEU A O 1
ATOM 1950 N N . ALA A 1 260 ? -10.283 17.231 -9.004 1.00 34.09 260 ALA A N 1
ATOM 1951 C CA . ALA A 1 260 ? -10.102 18.686 -8.950 1.00 34.09 260 ALA A CA 1
ATOM 1952 C C . ALA A 1 260 ? -10.250 19.305 -7.541 1.00 34.09 260 ALA A C 1
ATOM 1954 O O . ALA A 1 260 ? -10.024 20.500 -7.372 1.00 34.09 260 ALA A O 1
ATOM 1955 N N . PHE A 1 261 ? -10.591 18.521 -6.509 1.00 33.19 261 PHE A N 1
ATOM 1956 C CA . PHE A 1 261 ? -10.613 19.005 -5.119 1.00 33.19 261 PHE A CA 1
ATOM 1957 C C . PHE A 1 261 ? -9.229 19.062 -4.455 1.00 33.19 261 PHE A C 1
ATOM 1959 O O . PHE A 1 261 ? -9.100 19.508 -3.313 1.00 33.19 261 PHE A O 1
ATOM 1966 N N . THR A 1 262 ? -8.171 18.636 -5.146 1.00 38.50 262 THR A N 1
ATOM 1967 C CA . THR A 1 262 ? -6.803 18.856 -4.681 1.00 38.50 262 THR A CA 1
ATOM 1968 C C . THR A 1 262 ? -6.337 20.232 -5.135 1.00 38.50 262 THR A C 1
ATOM 1970 O O . THR A 1 262 ? -6.293 20.486 -6.334 1.00 38.50 262 THR A O 1
ATOM 1973 N N . GLY A 1 263 ? -5.953 21.096 -4.193 1.00 31.83 263 GLY A N 1
ATOM 1974 C CA . GLY A 1 263 ? -5.349 22.413 -4.436 1.00 31.83 263 GLY A CA 1
ATOM 1975 C C . GLY A 1 263 ? -3.989 22.401 -5.152 1.00 31.83 263 GLY A C 1
ATOM 1976 O O . GLY A 1 263 ? -3.171 23.277 -4.899 1.00 31.83 263 GLY A O 1
ATOM 1977 N N . ASP A 1 264 ? -3.747 21.444 -6.046 1.00 33.47 264 ASP A N 1
ATOM 1978 C CA . ASP A 1 264 ? -2.628 21.462 -6.978 1.00 33.47 264 ASP A CA 1
ATOM 1979 C C . ASP A 1 264 ? -3.038 22.248 -8.223 1.00 33.47 264 ASP A C 1
ATOM 1981 O O . ASP A 1 264 ? -3.410 21.699 -9.262 1.00 33.47 264 ASP A O 1
ATOM 1985 N N . VAL A 1 265 ? -2.940 23.573 -8.119 1.00 30.33 265 VAL A N 1
ATOM 1986 C CA . VAL A 1 265 ? -2.764 24.423 -9.298 1.00 30.33 265 VAL A CA 1
ATOM 1987 C C . VAL A 1 265 ? -1.347 24.175 -9.808 1.00 30.33 265 VAL A C 1
ATOM 1989 O O . VAL A 1 265 ? -0.405 24.888 -9.474 1.00 30.33 265 VAL A O 1
ATOM 1992 N N . ALA A 1 266 ? -1.181 23.130 -10.607 1.00 33.00 266 ALA A N 1
ATOM 1993 C CA . ALA A 1 266 ? -0.004 22.954 -11.436 1.00 33.00 266 ALA A CA 1
ATOM 1994 C C . ALA A 1 266 ? -0.475 22.552 -12.830 1.00 33.00 266 ALA A C 1
ATOM 1996 O O . ALA A 1 266 ? -1.262 21.626 -13.002 1.00 33.00 266 ALA A O 1
ATOM 1997 N N . THR A 1 267 ? -0.017 23.292 -13.830 1.00 35.78 267 THR A N 1
ATOM 1998 C CA . THR A 1 267 ? -0.231 23.043 -15.253 1.00 35.78 267 THR A CA 1
ATOM 1999 C C . THR A 1 267 ? 0.249 21.627 -15.607 1.00 35.78 267 THR A C 1
ATOM 2001 O O . THR A 1 267 ? 1.437 21.398 -15.826 1.00 35.78 267 THR A O 1
ATOM 2004 N N . ARG A 1 268 ? -0.666 20.643 -15.604 1.00 48.12 268 ARG A N 1
ATOM 2005 C CA . ARG A 1 268 ? -0.342 19.214 -15.769 1.00 48.12 268 ARG A CA 1
ATOM 2006 C C . ARG A 1 268 ? 0.086 18.918 -17.205 1.00 48.12 268 ARG A C 1
ATOM 2008 O O . ARG A 1 268 ? -0.733 18.720 -18.099 1.00 48.12 268 ARG A O 1
ATOM 2015 N N . LYS A 1 269 ? 1.403 18.933 -17.414 1.00 49.72 269 LYS A N 1
ATOM 2016 C CA . LYS A 1 269 ? 2.078 18.406 -18.603 1.00 49.72 269 LYS A CA 1
ATOM 2017 C C . LYS A 1 269 ? 2.088 16.876 -18.548 1.00 49.72 269 LYS A C 1
ATOM 2019 O O . LYS A 1 269 ? 2.068 16.292 -17.471 1.00 49.72 269 LYS A O 1
ATOM 2024 N N . LYS A 1 270 ? 2.121 16.264 -19.731 1.00 56.09 270 LYS A N 1
ATOM 2025 C CA . LYS A 1 270 ? 2.271 14.828 -20.007 1.00 56.09 270 LYS A CA 1
ATOM 2026 C C . LYS A 1 270 ? 3.262 14.160 -19.032 1.00 56.09 270 LYS A C 1
ATOM 2028 O O . LYS A 1 270 ? 4.466 14.368 -19.160 1.00 56.09 270 LYS A O 1
ATOM 2033 N N . GLN A 1 271 ? 2.753 13.417 -18.050 1.00 65.19 271 GLN A N 1
ATOM 2034 C CA . GLN A 1 271 ? 3.561 12.798 -16.998 1.00 65.19 271 GLN A CA 1
ATOM 2035 C C . GLN A 1 271 ? 4.098 11.445 -17.471 1.00 65.19 271 GLN A C 1
ATOM 2037 O O . GLN A 1 271 ? 3.328 10.597 -17.907 1.00 65.19 271 GLN A O 1
ATOM 2042 N N . ASN A 1 272 ? 5.411 11.226 -17.377 1.00 76.38 272 ASN A N 1
ATOM 2043 C CA . ASN A 1 272 ? 5.997 9.920 -17.677 1.00 76.38 272 ASN A CA 1
ATOM 2044 C C . ASN A 1 272 ? 5.872 8.991 -16.455 1.00 76.38 272 ASN A C 1
ATOM 2046 O O . ASN A 1 272 ? 6.617 9.128 -15.479 1.00 76.38 272 ASN A O 1
ATOM 2050 N N . THR A 1 273 ? 4.938 8.039 -16.521 1.00 80.94 273 THR A N 1
ATOM 2051 C CA . THR A 1 273 ? 4.624 7.093 -15.439 1.00 80.94 273 THR A CA 1
ATOM 2052 C C . THR A 1 273 ? 5.809 6.207 -15.044 1.00 80.94 273 THR A C 1
ATOM 2054 O O . THR A 1 273 ? 6.039 5.977 -13.856 1.00 80.94 273 THR A O 1
ATOM 2057 N N . LEU A 1 274 ? 6.604 5.735 -16.011 1.00 82.88 274 LEU A N 1
ATOM 2058 C CA . LEU A 1 274 ? 7.770 4.885 -15.742 1.00 82.88 274 LEU A CA 1
ATOM 2059 C C . LEU A 1 274 ? 8.822 5.638 -14.914 1.00 82.88 274 LEU A C 1
ATOM 2061 O O . LEU A 1 274 ? 9.337 5.115 -13.926 1.00 82.88 274 LEU A O 1
ATOM 2065 N N . ILE A 1 275 ? 9.089 6.892 -15.283 1.00 81.69 275 ILE A N 1
ATOM 2066 C CA . ILE A 1 275 ? 10.024 7.763 -14.564 1.00 81.69 275 ILE A CA 1
ATOM 2067 C C . ILE A 1 275 ? 9.480 8.135 -13.182 1.00 81.69 275 ILE A C 1
ATOM 2069 O O . ILE A 1 275 ? 10.227 8.081 -12.205 1.00 81.69 275 ILE A O 1
ATOM 2073 N N . HIS A 1 276 ? 8.188 8.463 -13.072 1.00 84.38 276 HIS A N 1
ATOM 2074 C CA . HIS A 1 276 ? 7.544 8.699 -11.777 1.00 84.38 276 HIS A CA 1
ATOM 2075 C C . HIS A 1 276 ? 7.750 7.507 -10.839 1.00 84.38 276 HIS A C 1
ATOM 2077 O O . HIS A 1 276 ? 8.238 7.684 -9.722 1.00 84.38 276 HIS A O 1
ATOM 2083 N N . ASN A 1 277 ? 7.440 6.294 -11.298 1.00 86.69 277 ASN A N 1
ATOM 2084 C CA . ASN A 1 277 ? 7.555 5.091 -10.478 1.00 86.69 277 ASN A CA 1
ATOM 2085 C C . ASN A 1 277 ? 9.007 4.811 -10.087 1.00 86.69 277 ASN A C 1
ATOM 2087 O O . ASN A 1 277 ? 9.267 4.369 -8.971 1.00 86.69 277 ASN A O 1
ATOM 2091 N N . LEU A 1 278 ? 9.959 5.111 -10.972 1.00 81.88 278 LEU A N 1
ATOM 2092 C CA . LEU A 1 278 ? 11.373 4.941 -10.677 1.00 81.88 278 LEU A CA 1
ATOM 2093 C C . LEU A 1 278 ? 11.864 5.907 -9.590 1.00 81.88 278 LEU A C 1
ATOM 2095 O O . LEU A 1 278 ? 12.513 5.472 -8.634 1.00 81.88 278 LEU A O 1
ATOM 2099 N N . LEU A 1 279 ? 11.562 7.198 -9.751 1.00 80.88 279 LEU A N 1
ATOM 2100 C CA . LEU A 1 279 ? 12.044 8.268 -8.877 1.00 80.88 279 LEU A CA 1
ATOM 2101 C C . LEU A 1 279 ? 11.359 8.259 -7.512 1.00 80.88 279 LEU A C 1
ATOM 2103 O O . LEU A 1 279 ? 11.996 8.536 -6.498 1.00 80.88 279 LEU A O 1
ATOM 2107 N N . THR A 1 280 ? 10.059 7.966 -7.486 1.00 80.50 280 THR A N 1
ATOM 2108 C CA . THR A 1 280 ? 9.254 8.009 -6.258 1.00 80.50 280 THR A CA 1
ATOM 2109 C C . THR A 1 280 ? 9.157 6.660 -5.564 1.00 80.50 280 THR A C 1
ATOM 2111 O O . THR A 1 280 ? 8.849 6.620 -4.372 1.00 80.50 280 THR A O 1
ATOM 2114 N N . ASP A 1 281 ? 9.412 5.564 -6.287 1.00 83.06 281 ASP A N 1
ATOM 2115 C CA . ASP A 1 281 ? 9.152 4.205 -5.821 1.00 83.06 281 ASP A CA 1
ATOM 2116 C C . ASP A 1 281 ? 7.686 4.002 -5.383 1.00 83.06 281 ASP A C 1
ATOM 2118 O O . ASP A 1 281 ? 7.386 3.310 -4.402 1.00 83.06 281 ASP A O 1
ATOM 2122 N N . ARG A 1 282 ? 6.754 4.676 -6.067 1.00 82.25 282 ARG A N 1
ATOM 2123 C CA . ARG A 1 282 ? 5.318 4.660 -5.767 1.00 82.25 282 ARG A CA 1
ATOM 2124 C C . ARG A 1 282 ? 4.496 4.493 -7.039 1.00 82.25 282 ARG A C 1
ATOM 2126 O O . ARG A 1 282 ? 4.893 5.003 -8.085 1.00 82.25 282 ARG A O 1
ATOM 2133 N N . PRO A 1 283 ? 3.347 3.805 -6.957 1.00 82.06 283 PRO A N 1
ATOM 2134 C CA . PRO A 1 283 ? 2.384 3.847 -8.042 1.00 82.06 283 PRO A CA 1
ATOM 2135 C C . PRO A 1 283 ? 1.794 5.260 -8.156 1.00 82.06 283 PRO A C 1
ATOM 2137 O O . PRO A 1 283 ? 1.715 5.989 -7.166 1.00 82.06 283 PRO A O 1
ATOM 2140 N N . VAL A 1 284 ? 1.352 5.630 -9.358 1.00 78.69 284 VAL A N 1
ATOM 2141 C CA . VAL A 1 284 ? 0.646 6.903 -9.609 1.00 78.69 284 VAL A CA 1
ATOM 2142 C C . VAL A 1 284 ? -0.637 6.993 -8.778 1.00 78.69 284 VAL A C 1
ATOM 2144 O O . VAL A 1 284 ? -0.959 8.048 -8.235 1.00 78.69 284 VAL A O 1
ATOM 2147 N N . TYR A 1 285 ? -1.334 5.865 -8.617 1.00 78.25 285 TYR A N 1
ATOM 2148 C CA . TYR A 1 285 ? -2.529 5.748 -7.786 1.00 78.25 285 TYR A CA 1
ATOM 2149 C C . TYR A 1 285 ? -2.285 4.799 -6.614 1.00 78.25 285 TYR A C 1
ATOM 2151 O O . TYR A 1 285 ? -1.670 3.745 -6.772 1.00 78.25 285 TYR A O 1
ATOM 2159 N N . SER A 1 286 ? -2.782 5.160 -5.429 1.00 81.31 286 SER A N 1
ATOM 2160 C CA . SER A 1 286 ? -2.648 4.310 -4.243 1.00 81.31 286 SER A CA 1
ATOM 2161 C C . SER A 1 286 ? -3.502 3.035 -4.377 1.00 81.31 286 SER A C 1
ATOM 2163 O O . SER A 1 286 ? -4.663 3.124 -4.784 1.00 81.31 286 SER A O 1
ATOM 2165 N N . PRO A 1 287 ? -2.969 1.859 -3.992 1.00 80.44 287 PRO A N 1
ATOM 2166 C CA . PRO A 1 287 ? -3.647 0.568 -4.145 1.00 80.44 287 PRO A CA 1
ATOM 2167 C C . PRO A 1 287 ? -4.825 0.356 -3.183 1.00 80.44 287 PRO A C 1
ATOM 2169 O O . PRO A 1 287 ? -5.515 -0.653 -3.280 1.00 80.44 287 PRO A O 1
ATOM 2172 N N . SER A 1 288 ? -5.043 1.263 -2.231 1.00 80.00 288 SER A N 1
ATOM 2173 C CA . SER A 1 288 ? -6.159 1.208 -1.278 1.00 80.00 288 SER A CA 1
ATOM 2174 C C . SER A 1 288 ? -7.342 2.093 -1.684 1.00 80.00 288 SER A C 1
ATOM 2176 O O . SER A 1 288 ? -8.344 2.167 -0.969 1.00 80.00 288 SER A O 1
ATOM 2178 N N . LEU A 1 289 ? -7.249 2.786 -2.826 1.00 79.50 289 LEU A N 1
ATOM 2179 C CA . LEU A 1 289 ? -8.356 3.577 -3.354 1.00 79.50 289 LEU A CA 1
ATOM 2180 C C . LEU A 1 289 ? -9.477 2.660 -3.882 1.00 79.50 289 LEU A C 1
ATOM 2182 O O . LEU A 1 289 ? -9.197 1.718 -4.623 1.00 79.50 289 LEU A O 1
ATOM 2186 N N . PRO A 1 290 ? -10.758 2.936 -3.566 1.00 67.69 290 PRO A N 1
ATOM 2187 C CA . PRO A 1 290 ? -11.873 2.144 -4.074 1.00 67.69 290 PRO A CA 1
ATOM 2188 C C . PRO A 1 290 ? -11.976 2.222 -5.606 1.00 67.69 290 PRO A C 1
ATOM 2190 O O . PRO A 1 290 ? -12.218 3.296 -6.161 1.00 67.69 290 PRO A O 1
ATOM 2193 N N . ILE A 1 291 ? -11.881 1.071 -6.282 1.00 55.38 291 ILE A N 1
ATOM 2194 C CA . ILE A 1 291 ? -11.914 0.940 -7.755 1.00 55.38 291 ILE A CA 1
ATOM 2195 C C . ILE A 1 291 ? -13.165 1.607 -8.368 1.00 55.38 291 ILE A C 1
ATOM 2197 O O . ILE A 1 291 ? -13.093 2.232 -9.423 1.00 55.38 291 ILE A O 1
ATOM 2201 N N . GLY A 1 292 ? -14.312 1.564 -7.678 1.00 49.88 292 GLY A N 1
ATOM 2202 C CA . GLY A 1 292 ? -15.567 2.162 -8.155 1.00 49.88 292 GLY A CA 1
ATOM 2203 C C . GLY A 1 292 ? -15.536 3.687 -8.324 1.00 49.88 292 GLY A C 1
ATOM 2204 O O . GLY A 1 292 ? -16.206 4.208 -9.206 1.00 49.88 292 GLY A O 1
ATOM 2205 N N . ARG A 1 293 ? -14.725 4.427 -7.553 1.00 47.41 293 ARG A N 1
ATOM 2206 C CA . ARG A 1 293 ? -14.608 5.894 -7.714 1.00 47.41 293 ARG A CA 1
ATOM 2207 C C . ARG A 1 293 ? -13.761 6.309 -8.911 1.00 47.41 293 ARG A C 1
ATOM 2209 O O . ARG A 1 293 ? -13.891 7.432 -9.383 1.00 47.41 293 ARG A O 1
ATOM 2216 N N . VAL A 1 294 ? -12.912 5.407 -9.382 1.00 46.56 294 VAL A N 1
ATOM 2217 C CA . VAL A 1 294 ? -12.069 5.610 -10.559 1.00 46.56 294 VAL A CA 1
ATOM 2218 C C . VAL A 1 294 ? -12.877 5.385 -11.852 1.00 46.56 294 VAL A C 1
ATOM 2220 O O . VAL A 1 294 ? -12.575 5.991 -12.875 1.00 46.56 294 VAL A O 1
ATOM 2223 N N . ASN A 1 295 ? -13.963 4.601 -11.779 1.00 41.81 295 ASN A N 1
ATOM 2224 C CA . ASN A 1 295 ? -14.748 4.152 -12.937 1.00 41.81 295 ASN A CA 1
ATOM 2225 C C . ASN A 1 295 ? -16.156 4.776 -13.058 1.00 41.81 295 ASN A C 1
ATOM 2227 O O . ASN A 1 295 ? -16.822 4.568 -14.067 1.00 41.81 295 ASN A O 1
ATOM 2231 N N . ALA A 1 296 ? -16.642 5.522 -12.060 1.00 35.09 296 ALA A N 1
ATOM 2232 C CA . ALA A 1 296 ? -18.051 5.939 -11.990 1.00 35.09 296 ALA A CA 1
ATOM 2233 C C . ALA A 1 296 ? -18.428 7.208 -12.787 1.00 35.09 296 ALA A C 1
ATOM 2235 O O . ALA A 1 296 ? -19.547 7.695 -12.633 1.00 35.09 296 ALA A O 1
ATOM 2236 N N . THR A 1 297 ? -17.546 7.784 -13.615 1.00 40.00 297 THR A N 1
ATOM 2237 C CA . THR A 1 297 ? -17.840 9.070 -14.286 1.00 40.00 297 THR A CA 1
ATOM 2238 C C . THR A 1 297 ? -18.226 9.046 -15.754 1.00 40.00 297 THR A C 1
ATOM 2240 O O . THR A 1 297 ? -18.530 10.127 -16.257 1.00 40.00 297 THR A O 1
ATOM 2243 N N . GLN A 1 298 ? -18.281 7.914 -16.460 1.00 38.50 298 GLN A N 1
ATOM 2244 C CA . GLN A 1 298 ? -18.754 7.935 -17.852 1.00 38.50 298 GLN A CA 1
ATOM 2245 C C . GLN A 1 298 ? -19.617 6.727 -18.210 1.00 38.50 298 GLN A C 1
ATOM 2247 O O . GLN A 1 298 ? -19.170 5.583 -18.208 1.00 38.50 298 GLN A O 1
ATOM 2252 N N . GLU A 1 299 ? -20.870 7.021 -18.558 1.00 38.62 299 GLU A N 1
ATOM 2253 C CA . GLU A 1 299 ? -21.695 6.165 -19.399 1.00 38.62 299 GLU A CA 1
ATOM 2254 C C . GLU A 1 299 ? -20.943 5.880 -20.710 1.00 38.62 299 GLU A C 1
ATOM 2256 O O . GLU A 1 299 ? -20.522 6.798 -21.412 1.00 38.62 299 GLU A O 1
ATOM 2261 N N . SER A 1 300 ? -20.795 4.593 -21.032 1.00 39.72 300 SER A N 1
ATOM 2262 C CA . SER A 1 300 ? -20.552 4.059 -22.379 1.00 39.72 300 SER A CA 1
ATOM 2263 C C . SER A 1 300 ? -19.486 4.767 -23.236 1.00 39.72 300 SER A C 1
ATOM 2265 O O . SER A 1 300 ? -19.810 5.476 -24.189 1.00 39.72 300 SER A O 1
ATOM 2267 N N . THR A 1 301 ? -18.203 4.505 -22.974 1.00 36.06 301 THR A N 1
ATOM 2268 C CA . THR A 1 301 ? -17.131 4.502 -23.996 1.00 36.06 301 THR A CA 1
ATOM 2269 C C . THR A 1 301 ? -15.919 3.695 -23.477 1.00 36.06 301 THR A C 1
ATOM 2271 O O . THR A 1 301 ? -15.750 3.554 -22.271 1.00 36.06 301 THR A O 1
ATOM 2274 N N . SER A 1 302 ? -15.160 3.052 -24.373 1.00 38.91 302 SER A N 1
ATOM 2275 C CA . SER A 1 302 ? -14.141 1.991 -24.167 1.00 38.91 302 SER A CA 1
ATOM 2276 C C . SER A 1 302 ? -13.373 1.977 -22.820 1.00 38.91 302 SER A C 1
ATOM 2278 O O . SER A 1 302 ? -12.387 2.676 -22.605 1.00 38.91 302 SER A O 1
ATOM 2280 N N . LEU A 1 303 ? -13.774 1.052 -21.940 1.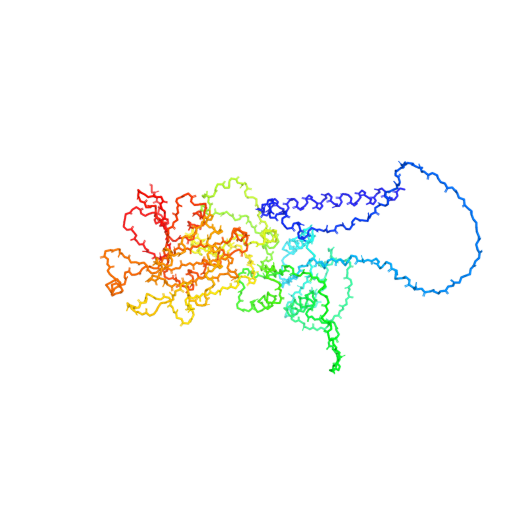00 40.72 303 LEU A N 1
ATOM 2281 C CA . LEU A 1 303 ? -13.352 0.866 -20.537 1.00 40.72 303 LEU A CA 1
ATOM 2282 C C . LEU A 1 303 ? -11.874 0.463 -20.282 1.00 40.72 303 LEU A C 1
ATOM 2284 O O . LEU A 1 303 ? -11.503 0.242 -19.133 1.00 40.72 303 LEU A O 1
ATOM 2288 N N . GLY A 1 304 ? -11.022 0.345 -21.307 1.00 43.69 304 GLY A N 1
ATOM 2289 C CA . GLY A 1 304 ? -9.626 -0.118 -21.177 1.00 43.69 304 GLY A CA 1
ATOM 2290 C C . GLY A 1 304 ? -8.545 0.939 -21.438 1.00 43.69 304 GLY A C 1
ATOM 2291 O O . GLY A 1 304 ? -7.389 0.730 -21.080 1.00 43.69 304 GLY A O 1
ATOM 2292 N N . GLU A 1 305 ? -8.893 2.078 -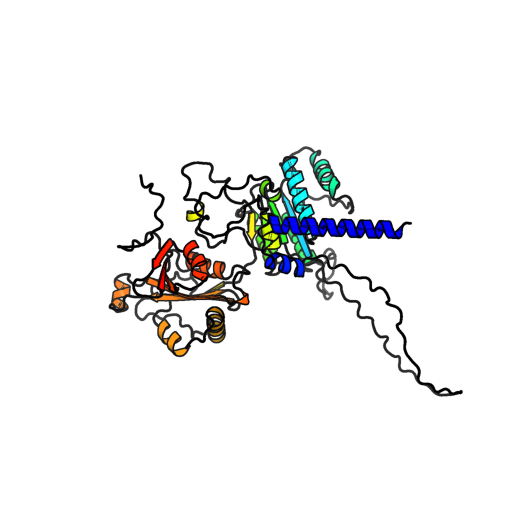22.044 1.00 44.62 305 GLU A N 1
ATOM 2293 C CA . GLU A 1 305 ? -7.911 3.057 -22.550 1.00 44.62 305 GLU A CA 1
ATOM 2294 C C . GLU A 1 305 ? -7.544 4.166 -21.554 1.00 44.62 305 GLU A C 1
ATOM 2296 O O . GLU A 1 305 ? -6.580 4.896 -21.773 1.00 44.62 305 GLU A O 1
ATOM 2301 N N . LEU A 1 306 ? -8.289 4.295 -20.452 1.00 50.78 306 LEU A N 1
ATOM 2302 C CA . LEU A 1 306 ? -8.200 5.439 -19.533 1.00 50.78 306 LEU A CA 1
ATOM 2303 C C . LEU A 1 306 ? -7.412 5.163 -18.246 1.00 50.78 306 LEU A C 1
ATOM 2305 O O . LEU A 1 306 ? -7.240 6.076 -17.447 1.00 50.78 306 LEU A O 1
ATOM 2309 N N . MET A 1 307 ? -6.943 3.936 -18.012 1.00 56.03 307 MET A N 1
ATOM 2310 C CA . MET A 1 307 ? -6.093 3.630 -16.856 1.00 56.03 307 MET A CA 1
ATOM 2311 C C . MET A 1 307 ? -4.627 3.506 -17.285 1.00 56.03 307 MET A C 1
ATOM 2313 O O . MET A 1 307 ? -4.344 2.926 -18.345 1.00 56.03 307 MET A O 1
ATOM 2317 N N . PRO A 1 308 ? -3.667 3.990 -16.472 1.00 64.19 308 PRO A N 1
ATOM 2318 C CA . PRO A 1 308 ? -2.264 3.701 -16.704 1.00 64.19 308 PRO A CA 1
ATOM 2319 C C . PRO A 1 308 ? -2.084 2.192 -16.732 1.00 64.19 308 PRO A C 1
ATOM 2321 O O . PRO A 1 308 ? -2.433 1.486 -15.789 1.00 64.19 308 PRO A O 1
ATOM 2324 N N . THR A 1 309 ? -1.485 1.684 -17.800 1.00 76.38 309 THR A N 1
ATOM 2325 C CA . THR A 1 309 ? -1.113 0.268 -17.897 1.00 76.38 309 THR A CA 1
ATOM 2326 C C . THR A 1 309 ? 0.223 0.014 -17.212 1.00 76.38 309 THR A C 1
ATOM 2328 O O . THR A 1 309 ? 0.942 -0.897 -17.606 1.00 76.38 309 THR A O 1
ATOM 2331 N N . THR A 1 310 ? 0.590 0.835 -16.223 1.00 85.44 310 THR A N 1
ATOM 2332 C CA . THR A 1 310 ? 1.783 0.622 -15.409 1.00 85.44 310 THR A CA 1
ATOM 2333 C C . THR A 1 310 ? 1.393 0.183 -14.008 1.00 85.44 310 THR A C 1
ATOM 2335 O O . THR A 1 310 ? 0.730 0.924 -13.285 1.00 85.44 310 THR A O 1
ATOM 2338 N N . THR A 1 311 ? 1.894 -0.972 -13.595 1.00 86.75 311 THR A N 1
ATOM 2339 C CA . THR A 1 311 ? 1.739 -1.517 -12.248 1.00 86.75 311 THR A CA 1
ATOM 2340 C C . THR A 1 311 ? 3.092 -1.558 -11.560 1.00 86.75 311 THR A C 1
ATOM 2342 O O . THR A 1 311 ? 4.062 -2.069 -12.116 1.00 86.75 311 THR A O 1
ATOM 2345 N N . LEU A 1 312 ? 3.158 -1.032 -10.338 1.00 88.44 312 LEU A N 1
ATOM 2346 C CA . LEU A 1 312 ? 4.311 -1.193 -9.458 1.00 88.44 312 LEU A CA 1
ATOM 2347 C C . LEU A 1 312 ? 4.010 -2.306 -8.453 1.00 88.44 312 LEU A C 1
ATOM 2349 O O . LEU A 1 312 ? 3.065 -2.200 -7.674 1.00 88.44 312 LEU A O 1
ATOM 2353 N N . VAL A 1 313 ? 4.833 -3.346 -8.455 1.00 88.00 313 VAL A N 1
ATOM 2354 C CA . VAL A 1 313 ? 4.753 -4.484 -7.540 1.00 88.00 313 VAL A CA 1
ATOM 2355 C C . VAL A 1 313 ? 5.965 -4.453 -6.618 1.00 88.00 313 VAL A C 1
ATOM 2357 O O . VAL A 1 313 ? 7.092 -4.215 -7.048 1.00 88.00 313 VAL A O 1
ATOM 2360 N N . LYS A 1 314 ? 5.744 -4.711 -5.333 1.00 87.44 314 LYS A N 1
ATOM 2361 C CA . LYS A 1 314 ? 6.806 -4.868 -4.339 1.00 87.44 314 LYS A CA 1
ATOM 2362 C C . LYS A 1 314 ? 6.581 -6.147 -3.562 1.00 87.44 314 LYS A C 1
ATOM 2364 O O . LYS A 1 314 ? 5.448 -6.610 -3.466 1.00 87.44 314 LYS A O 1
ATOM 2369 N N . ARG A 1 315 ? 7.644 -6.653 -2.936 1.00 85.25 315 ARG A N 1
ATOM 2370 C CA . ARG A 1 315 ? 7.549 -7.749 -1.961 1.00 85.25 315 ARG A CA 1
ATOM 2371 C C . ARG A 1 315 ? 6.561 -7.429 -0.830 1.00 85.25 315 ARG A C 1
ATOM 2373 O O . ARG A 1 315 ? 5.936 -8.329 -0.285 1.00 85.25 315 ARG A O 1
ATOM 2380 N N . GLY A 1 316 ? 6.399 -6.142 -0.522 1.00 84.88 316 GLY A N 1
ATOM 2381 C CA . GLY A 1 316 ? 5.493 -5.662 0.512 1.00 84.88 316 GLY A CA 1
ATOM 2382 C C . GLY A 1 316 ? 6.100 -5.785 1.904 1.00 84.88 316 GLY A C 1
ATOM 2383 O O . GLY A 1 316 ? 7.312 -5.935 2.066 1.00 84.88 316 GLY A O 1
ATOM 2384 N N . LEU A 1 317 ? 5.236 -5.680 2.904 1.00 87.69 317 LEU A N 1
ATOM 2385 C CA . LEU A 1 317 ? 5.568 -5.843 4.312 1.00 87.69 317 LEU A CA 1
ATOM 2386 C C . LEU A 1 317 ? 4.794 -7.071 4.816 1.00 87.69 317 LEU A C 1
ATOM 2388 O O . LEU A 1 317 ? 3.611 -7.172 4.484 1.00 87.69 317 LEU A O 1
ATOM 2392 N N . PRO A 1 318 ? 5.413 -8.008 5.558 1.00 91.75 318 PRO A N 1
ATOM 2393 C CA . PRO A 1 318 ? 4.680 -9.145 6.102 1.00 91.75 318 PRO A CA 1
ATOM 2394 C C . PRO A 1 318 ? 3.557 -8.643 7.012 1.00 91.75 318 PRO A C 1
ATOM 2396 O O . PRO A 1 318 ? 3.745 -7.678 7.746 1.00 91.75 318 PRO A O 1
ATOM 2399 N N . VAL A 1 319 ? 2.383 -9.263 6.937 1.00 94.62 319 VAL A N 1
ATOM 2400 C CA . VAL A 1 319 ? 1.216 -8.878 7.737 1.00 94.62 319 VAL A CA 1
ATOM 2401 C C . VAL A 1 319 ? 0.790 -10.071 8.569 1.00 94.62 319 VAL A C 1
ATOM 2403 O O . VAL A 1 319 ? 0.566 -11.153 8.033 1.00 94.62 319 VAL A O 1
ATOM 2406 N N . THR A 1 320 ? 0.658 -9.850 9.869 1.00 96.62 320 THR A N 1
ATOM 2407 C CA . THR A 1 320 ? 0.156 -10.828 10.827 1.00 96.62 320 THR A CA 1
ATOM 2408 C C . THR A 1 320 ? -1.178 -10.328 11.363 1.00 96.62 320 THR A C 1
ATOM 2410 O O . THR A 1 320 ? -1.275 -9.197 11.845 1.00 96.62 320 THR A O 1
ATOM 2413 N N . ILE A 1 321 ? -2.215 -11.157 11.270 1.00 97.44 321 ILE A N 1
ATOM 2414 C CA . ILE A 1 321 ? -3.579 -10.811 11.674 1.00 97.44 321 ILE A CA 1
ATOM 2415 C C . ILE A 1 321 ? -4.031 -11.797 12.747 1.00 97.44 321 ILE A C 1
ATOM 2417 O O . ILE A 1 321 ? -3.924 -13.008 12.562 1.00 97.44 321 ILE A O 1
ATOM 2421 N N . PHE A 1 322 ? -4.533 -11.278 13.868 1.00 96.12 322 PHE A N 1
ATOM 2422 C CA . PHE A 1 322 ? -5.065 -12.087 14.961 1.00 96.12 322 PHE A CA 1
ATOM 2423 C C . PHE A 1 322 ? -6.496 -11.659 15.308 1.00 96.12 322 PHE A C 1
ATOM 2425 O O . PHE A 1 322 ? -6.696 -10.483 15.623 1.00 96.12 322 PHE A O 1
ATOM 2432 N N . PRO A 1 323 ? -7.475 -12.584 15.335 1.00 94.56 323 PRO A N 1
ATOM 2433 C CA . PRO A 1 323 ? -7.383 -13.966 14.842 1.00 94.56 323 PRO A CA 1
ATOM 2434 C C . PRO A 1 323 ? -7.185 -14.018 13.314 1.00 94.56 323 PRO A C 1
ATOM 2436 O O . PRO A 1 323 ? -7.480 -13.042 12.633 1.00 94.56 323 PRO A O 1
ATOM 2439 N N . ASP A 1 324 ? -6.679 -15.127 12.771 1.00 94.50 324 ASP A N 1
ATOM 2440 C CA . ASP A 1 324 ? -6.451 -15.259 11.322 1.00 94.50 324 ASP A CA 1
ATOM 2441 C C . ASP A 1 324 ? -7.798 -15.327 10.563 1.00 94.50 324 ASP A C 1
ATOM 2443 O O . ASP A 1 324 ? -8.540 -16.302 10.746 1.00 94.50 324 ASP A O 1
ATOM 2447 N N . PRO A 1 325 ? -8.126 -14.330 9.712 1.00 93.12 325 PRO A N 1
ATOM 2448 C CA . PRO A 1 325 ? -9.401 -14.270 8.999 1.00 93.12 325 PRO A CA 1
ATOM 2449 C C . PRO A 1 325 ? -9.565 -15.391 7.964 1.00 93.12 325 PRO A C 1
ATOM 2451 O O . PRO A 1 325 ? -10.693 -15.710 7.590 1.00 93.12 325 PRO A O 1
ATOM 2454 N N . HIS A 1 326 ? -8.472 -16.018 7.513 1.00 89.94 326 HIS A N 1
ATOM 2455 C CA . HIS A 1 326 ? -8.529 -17.150 6.586 1.00 89.94 326 HIS A CA 1
ATOM 2456 C C . HIS A 1 326 ? -8.920 -18.459 7.276 1.00 89.94 326 HIS A C 1
ATOM 2458 O O . HIS A 1 326 ? -9.431 -19.367 6.621 1.00 89.94 326 HIS A O 1
ATOM 2464 N N . LEU A 1 327 ? -8.689 -18.564 8.588 1.00 90.62 327 LEU A N 1
ATOM 2465 C CA . LEU A 1 327 ? -9.104 -19.714 9.391 1.00 90.62 327 LEU A CA 1
ATOM 2466 C C . LEU A 1 327 ? -10.508 -19.516 9.956 1.00 90.62 327 LEU A C 1
ATOM 2468 O O . LEU A 1 327 ? -11.326 -20.435 9.924 1.00 90.62 327 LEU A O 1
ATOM 2472 N N . VAL A 1 328 ? -10.778 -18.324 10.492 1.00 85.25 328 VAL A N 1
ATOM 2473 C CA . VAL A 1 328 ? -12.059 -17.979 11.108 1.00 85.25 328 VAL A CA 1
ATOM 2474 C C . VAL A 1 328 ? -12.427 -16.550 10.708 1.00 85.25 328 VAL A C 1
ATOM 2476 O O . VAL A 1 328 ? -11.744 -15.615 11.137 1.00 85.25 328 VAL A O 1
ATOM 2479 N N . PRO A 1 329 ? -13.512 -16.353 9.935 1.00 89.44 329 PRO A N 1
ATOM 2480 C CA . PRO A 1 329 ? -14.012 -15.021 9.626 1.00 89.44 329 PRO A CA 1
ATOM 2481 C C . PRO A 1 329 ? -14.275 -14.215 10.898 1.00 89.44 329 PRO A C 1
ATOM 2483 O O . PRO A 1 329 ? -14.739 -14.747 11.911 1.00 89.44 329 PRO A O 1
ATOM 2486 N N . TRP A 1 330 ? -13.985 -12.917 10.854 1.00 92.94 330 TRP A N 1
ATOM 2487 C CA . TRP A 1 330 ? -14.223 -12.038 11.992 1.00 92.94 330 TRP A CA 1
ATOM 2488 C C . TRP A 1 330 ? -15.714 -11.749 12.135 1.00 92.94 330 TRP A C 1
ATOM 2490 O O . TRP A 1 330 ? -16.258 -10.817 11.547 1.00 92.94 330 TRP A O 1
ATOM 2500 N N . GLU A 1 331 ? -16.365 -12.541 12.976 1.00 91.94 331 GLU A N 1
ATOM 2501 C CA . GLU A 1 331 ? -17.763 -12.364 13.347 1.00 91.94 331 GLU A CA 1
ATOM 2502 C C . GLU A 1 331 ? -17.899 -11.878 14.796 1.00 91.94 331 GLU A C 1
ATOM 2504 O O . GLU A 1 331 ? -17.007 -12.102 15.625 1.00 91.94 331 GLU A O 1
ATOM 2509 N N . PRO A 1 332 ? -19.019 -11.218 15.142 1.00 91.62 332 PRO A N 1
ATOM 2510 C CA . PRO A 1 332 ? -19.295 -10.870 16.523 1.00 91.62 332 PRO A CA 1
ATOM 2511 C C . PRO A 1 332 ? -19.255 -12.131 17.404 1.00 91.62 332 PRO A C 1
ATOM 2513 O O . PRO A 1 332 ? -19.958 -13.104 17.113 1.00 91.62 332 PRO A O 1
ATOM 2516 N N . PRO A 1 333 ? -18.463 -12.155 18.488 1.00 89.44 333 PRO A N 1
ATOM 2517 C CA . PRO A 1 333 ? -18.376 -13.328 19.346 1.00 89.44 333 PRO A CA 1
ATOM 2518 C C . PRO A 1 333 ? -19.669 -13.510 20.144 1.00 89.44 333 PRO A C 1
ATOM 2520 O O . PRO A 1 333 ? -20.354 -12.546 20.501 1.00 89.44 333 PRO A O 1
ATOM 2523 N N . ARG A 1 334 ? -19.993 -14.768 20.462 1.00 89.94 334 ARG A N 1
ATOM 2524 C CA . ARG A 1 334 ? -21.109 -15.079 21.363 1.00 89.94 334 ARG A CA 1
ATOM 2525 C C . ARG A 1 334 ? -20.838 -14.472 22.747 1.00 89.94 334 ARG A C 1
ATOM 2527 O O . ARG A 1 334 ? -19.694 -14.520 23.202 1.00 89.94 334 ARG A O 1
ATOM 2534 N N . PRO A 1 335 ? -21.867 -13.972 23.451 1.00 88.19 335 PRO A N 1
ATOM 2535 C CA . PRO A 1 335 ? -21.705 -13.468 24.809 1.00 88.19 335 PRO A CA 1
ATOM 2536 C C . PRO A 1 335 ? -21.048 -14.515 25.716 1.00 88.19 335 PRO A C 1
ATOM 2538 O O . PRO A 1 335 ? -21.503 -15.658 25.772 1.00 88.19 335 PRO A O 1
ATOM 2541 N N . GLY A 1 336 ? -19.970 -14.127 26.400 1.00 84.06 336 GLY A N 1
ATOM 2542 C CA . GLY A 1 336 ? -19.195 -15.010 27.279 1.00 84.06 336 GLY A CA 1
ATOM 2543 C C . GLY A 1 336 ? -18.227 -15.974 26.578 1.00 84.06 336 GLY A C 1
ATOM 2544 O O . GLY A 1 336 ? -17.553 -16.741 27.263 1.00 84.06 336 GLY A O 1
ATOM 2545 N N . ALA A 1 337 ? -18.123 -15.953 25.244 1.00 87.06 337 ALA A N 1
ATOM 2546 C CA . ALA A 1 337 ? -17.092 -16.705 24.532 1.00 87.06 337 ALA A CA 1
ATOM 2547 C C . ALA A 1 337 ? -15.686 -16.153 24.847 1.00 87.06 337 ALA A C 1
ATOM 2549 O O . ALA A 1 337 ? -15.547 -14.953 25.106 1.00 87.06 337 ALA A O 1
ATOM 2550 N N . PRO A 1 338 ? -14.635 -16.994 24.803 1.00 86.12 338 PRO A N 1
ATOM 2551 C CA . PRO A 1 338 ? -13.265 -16.513 24.916 1.00 86.12 338 PRO A CA 1
ATOM 2552 C C . PRO A 1 338 ? -12.959 -15.531 23.781 1.00 86.12 338 PRO A C 1
ATOM 2554 O O . PRO A 1 338 ? -13.368 -15.732 22.636 1.00 86.12 338 PRO A O 1
ATOM 2557 N N . ARG A 1 339 ? -12.240 -14.461 24.116 1.00 88.62 339 ARG A N 1
ATOM 2558 C CA . ARG A 1 339 ? -11.858 -13.388 23.197 1.00 88.62 339 ARG A CA 1
ATOM 2559 C C . ARG A 1 339 ? -10.352 -13.203 23.242 1.00 88.62 339 ARG A C 1
ATOM 2561 O O . ARG A 1 339 ? -9.751 -13.375 24.301 1.00 88.62 339 ARG A O 1
ATOM 2568 N N . LEU A 1 340 ? -9.788 -12.807 22.105 1.00 91.81 340 LEU A N 1
ATOM 2569 C CA . LEU A 1 340 ? -8.418 -12.316 22.034 1.00 91.81 340 LEU A CA 1
ATOM 2570 C C . LEU A 1 340 ? -8.264 -11.124 22.986 1.00 91.81 340 LEU A C 1
ATOM 2572 O O . LEU A 1 340 ? -9.152 -10.270 23.071 1.00 91.81 340 LEU A O 1
ATOM 2576 N N . ARG A 1 341 ? -7.127 -11.039 23.667 1.00 94.50 341 ARG A N 1
ATOM 2577 C CA . ARG A 1 341 ? -6.741 -9.890 24.485 1.00 94.50 341 ARG A CA 1
ATOM 2578 C C . ARG A 1 341 ? -5.417 -9.339 23.987 1.00 94.50 341 ARG A C 1
ATOM 2580 O O . ARG A 1 341 ? -4.539 -10.076 23.560 1.00 94.50 341 ARG A O 1
ATOM 2587 N N . LEU A 1 342 ? -5.224 -8.027 24.120 1.00 94.94 342 LEU A N 1
ATOM 2588 C CA . LEU A 1 342 ? -3.940 -7.394 23.779 1.00 94.94 342 LEU A CA 1
ATOM 2589 C C . LEU A 1 342 ? -2.779 -7.837 24.688 1.00 94.94 342 LEU A C 1
ATOM 2591 O O . LEU A 1 342 ? -1.629 -7.531 24.395 1.00 94.94 342 LEU A O 1
ATOM 2595 N N . THR A 1 343 ? -3.084 -8.521 25.792 1.00 94.75 343 THR A N 1
ATOM 2596 C CA . THR A 1 343 ? -2.119 -9.116 26.725 1.00 94.75 343 THR A CA 1
ATOM 2597 C C . THR A 1 343 ? -1.755 -10.560 26.378 1.00 94.75 343 THR A C 1
ATOM 2599 O O . THR A 1 343 ? -0.970 -11.168 27.103 1.00 94.75 343 THR A O 1
ATOM 2602 N N . ASP A 1 344 ? -2.353 -11.136 25.333 1.00 94.62 344 ASP A N 1
ATOM 2603 C CA . ASP A 1 344 ? -2.043 -12.498 24.908 1.00 94.62 344 ASP A CA 1
ATOM 2604 C C . ASP A 1 344 ? -0.616 -12.575 24.351 1.00 94.62 344 ASP A C 1
ATOM 2606 O O . ASP A 1 344 ? -0.106 -11.632 23.747 1.00 94.62 344 ASP A O 1
ATOM 2610 N N . THR A 1 345 ? 0.040 -13.722 24.530 1.00 93.75 345 THR A N 1
ATOM 2611 C CA . THR A 1 345 ? 1.471 -13.907 24.223 1.00 93.75 345 THR A CA 1
ATOM 2612 C C . THR A 1 345 ? 1.820 -13.779 22.741 1.00 93.75 345 THR A C 1
ATOM 2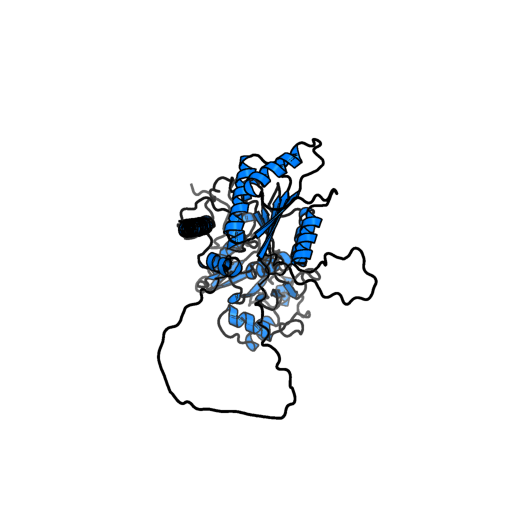614 O O . THR A 1 345 ? 2.987 -13.588 22.407 1.00 93.75 345 THR A O 1
ATOM 2617 N N . CYS A 1 346 ? 0.833 -13.865 21.847 1.00 93.00 346 CYS A N 1
ATOM 2618 C CA . CYS A 1 346 ? 1.018 -13.636 20.415 1.00 93.00 346 CYS A CA 1
ATOM 2619 C C . CYS A 1 346 ? 1.190 -12.149 20.054 1.00 93.00 346 CYS A C 1
ATOM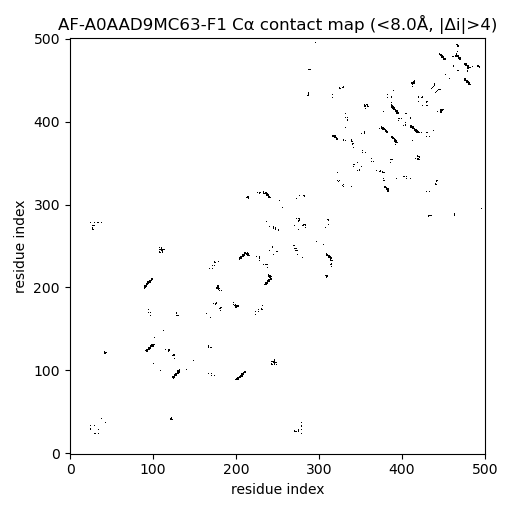 2621 O O . CYS A 1 346 ? 1.504 -11.843 18.906 1.00 93.00 346 CYS A O 1
ATOM 2623 N N . ILE A 1 347 ? 0.985 -11.228 21.006 1.00 96.38 347 ILE A N 1
ATOM 2624 C CA . ILE A 1 347 ? 1.102 -9.781 20.809 1.00 96.38 347 ILE A CA 1
ATOM 2625 C C . ILE A 1 347 ? 2.209 -9.231 21.719 1.00 96.38 347 ILE A C 1
ATOM 2627 O O . ILE A 1 347 ? 2.106 -9.244 22.943 1.00 96.38 347 ILE A O 1
ATOM 2631 N N . ASP A 1 348 ? 3.253 -8.658 21.118 1.00 97.56 348 ASP A N 1
ATOM 2632 C CA . ASP A 1 348 ? 4.239 -7.830 21.820 1.00 97.56 348 ASP A CA 1
ATOM 2633 C C . ASP A 1 348 ? 3.606 -6.473 22.181 1.00 97.56 348 ASP A C 1
ATOM 2635 O O . ASP A 1 348 ? 3.598 -5.510 21.403 1.00 97.56 348 ASP A O 1
ATOM 2639 N N . LEU A 1 349 ? 3.005 -6.422 23.373 1.00 97.19 349 LEU A N 1
ATOM 2640 C CA . LEU A 1 349 ? 2.350 -5.227 23.897 1.00 97.19 349 LEU A CA 1
ATOM 2641 C C . LEU A 1 349 ? 3.312 -4.023 24.016 1.00 97.19 349 LEU A C 1
ATOM 2643 O O . LEU A 1 349 ? 2.918 -2.937 23.584 1.00 97.19 349 LEU A O 1
ATOM 2647 N N . PRO A 1 350 ? 4.555 -4.149 24.532 1.00 97.81 350 PRO A N 1
ATOM 2648 C CA . PRO A 1 350 ? 5.519 -3.046 24.532 1.00 97.81 350 PRO A CA 1
ATOM 2649 C C . PRO A 1 350 ? 5.757 -2.421 23.150 1.00 97.81 350 PRO A C 1
ATOM 2651 O O . PRO A 1 350 ? 5.714 -1.192 23.017 1.00 97.81 350 PRO A O 1
ATOM 2654 N N . ARG A 1 351 ? 5.955 -3.235 22.105 1.00 98.00 351 ARG A N 1
ATOM 2655 C CA . ARG A 1 351 ? 6.124 -2.725 20.733 1.00 98.00 351 ARG A CA 1
ATOM 2656 C C . ARG A 1 351 ? 4.853 -2.072 20.198 1.00 98.00 351 ARG A C 1
ATOM 2658 O O . ARG A 1 351 ? 4.934 -1.020 19.562 1.00 98.00 351 ARG A O 1
ATOM 2665 N N . LEU A 1 352 ? 3.681 -2.629 20.502 1.00 98.06 352 LEU A N 1
ATOM 2666 C CA . LEU A 1 352 ? 2.396 -2.033 20.129 1.00 98.06 352 LEU A CA 1
ATOM 2667 C C . LEU A 1 352 ? 2.195 -0.651 20.765 1.00 98.06 352 LEU A C 1
ATOM 2669 O O . LEU A 1 352 ? 1.781 0.294 20.093 1.00 98.06 352 LEU A O 1
ATOM 2673 N N . VAL A 1 353 ? 2.516 -0.518 22.054 1.00 98.06 353 VAL A N 1
ATOM 2674 C CA . VAL A 1 353 ? 2.447 0.761 22.773 1.00 98.06 353 VAL A CA 1
ATOM 2675 C C . VAL A 1 353 ? 3.423 1.766 22.166 1.00 98.06 353 VAL A C 1
ATOM 2677 O O . VAL A 1 353 ? 3.042 2.916 21.944 1.00 98.06 353 VAL A O 1
ATOM 2680 N N . HIS A 1 354 ? 4.645 1.344 21.825 1.00 98.19 354 HIS A N 1
ATOM 2681 C CA . HIS A 1 354 ? 5.607 2.200 21.128 1.00 98.19 354 HIS A CA 1
ATOM 2682 C C . HIS A 1 354 ? 5.060 2.711 19.787 1.00 98.19 354 HIS A C 1
ATOM 2684 O O . HIS A 1 354 ? 5.089 3.917 19.536 1.00 98.19 354 HIS A O 1
ATOM 2690 N N . LEU A 1 355 ? 4.499 1.821 18.962 1.00 98.12 355 LEU A N 1
ATOM 2691 C CA . LEU A 1 355 ? 3.875 2.170 17.684 1.00 98.12 355 LEU A CA 1
ATOM 2692 C C . LEU A 1 355 ? 2.751 3.205 17.857 1.00 98.12 355 LEU A C 1
ATOM 2694 O O . LEU A 1 355 ? 2.697 4.197 17.125 1.00 98.12 355 LEU A O 1
ATOM 2698 N N . ILE A 1 356 ? 1.860 3.006 18.833 1.00 98.06 356 ILE A N 1
ATOM 2699 C CA . ILE A 1 356 ? 0.766 3.946 19.117 1.00 98.06 356 ILE A CA 1
ATOM 2700 C C . ILE A 1 356 ? 1.337 5.295 19.572 1.00 98.06 356 ILE A C 1
ATOM 2702 O O . ILE A 1 356 ? 0.949 6.339 19.044 1.00 98.06 356 ILE A O 1
ATOM 2706 N N . ASN A 1 357 ? 2.280 5.299 20.510 1.00 98.06 357 ASN A N 1
ATOM 2707 C CA . ASN A 1 357 ? 2.832 6.539 21.045 1.00 98.06 357 ASN A CA 1
ATOM 2708 C C . ASN A 1 357 ? 3.554 7.357 19.965 1.00 98.06 357 ASN A C 1
ATOM 2710 O O . ASN A 1 357 ? 3.327 8.566 19.860 1.00 98.06 357 ASN A O 1
ATOM 2714 N N . ASP A 1 358 ? 4.360 6.705 19.119 1.00 97.56 358 ASP A N 1
ATOM 2715 C CA . ASP A 1 358 ? 5.037 7.361 17.998 1.00 97.56 358 ASP A CA 1
ATOM 2716 C C . ASP A 1 358 ? 4.031 7.898 16.971 1.00 97.56 358 ASP A C 1
ATOM 2718 O O . ASP A 1 358 ? 4.068 9.080 16.622 1.00 97.56 358 ASP A O 1
ATOM 2722 N N . SER A 1 359 ? 3.073 7.069 16.541 1.00 96.38 359 SER A N 1
ATOM 2723 C CA . SER A 1 359 ? 2.101 7.445 15.511 1.00 96.38 359 SER A CA 1
ATOM 2724 C C . SER A 1 359 ? 1.210 8.616 15.938 1.00 96.38 359 SER A C 1
ATOM 2726 O O . SER A 1 359 ? 0.944 9.506 15.129 1.00 96.38 359 SER A O 1
ATOM 2728 N N . PHE A 1 360 ? 0.723 8.624 17.184 1.00 94.44 360 PHE A N 1
ATOM 2729 C CA . PHE A 1 360 ? -0.192 9.657 17.687 1.00 94.44 360 PHE A CA 1
ATOM 2730 C C . PHE A 1 360 ? 0.528 10.852 18.324 1.00 94.44 360 PHE A C 1
ATOM 2732 O O . PHE A 1 360 ? -0.094 11.895 18.527 1.00 94.44 360 PHE A O 1
ATOM 2739 N N . GLY A 1 361 ? 1.820 10.726 18.638 1.00 94.88 361 GLY A N 1
ATOM 2740 C CA . GLY A 1 361 ? 2.610 11.795 19.242 1.00 94.88 361 GLY A CA 1
ATOM 2741 C C . GLY A 1 361 ? 2.277 12.111 20.689 1.00 94.88 361 GLY A C 1
ATOM 2742 O O . GLY A 1 361 ? 2.428 13.258 21.100 1.00 94.88 361 GLY A O 1
ATOM 2743 N N . ARG A 1 362 ? 1.780 11.126 21.433 1.00 95.25 362 ARG A N 1
ATOM 2744 C CA . ARG A 1 362 ? 1.408 11.257 22.844 1.00 95.25 362 ARG A CA 1
ATOM 2745 C C . ARG A 1 362 ? 1.477 9.901 23.528 1.00 95.25 362 ARG A C 1
ATOM 2747 O O . ARG A 1 362 ? 1.308 8.885 22.862 1.00 95.25 362 ARG A O 1
ATOM 2754 N N . GLU A 1 363 ? 1.637 9.900 24.842 1.00 96.62 363 GLU A N 1
ATOM 2755 C CA . GLU A 1 363 ? 1.647 8.663 25.618 1.00 96.62 363 GLU A CA 1
ATOM 2756 C C . GLU A 1 363 ? 0.242 8.073 25.782 1.00 96.62 363 GLU A C 1
ATOM 2758 O O . GLU A 1 363 ? -0.748 8.777 26.018 1.00 96.62 363 GLU A O 1
ATOM 2763 N N . LEU A 1 364 ? 0.162 6.756 25.620 1.00 96.44 364 LEU A N 1
ATOM 2764 C CA . LEU A 1 364 ? -1.009 5.946 25.891 1.00 96.44 364 LEU A CA 1
ATOM 2765 C C . LEU A 1 364 ? -1.049 5.575 27.376 1.00 96.44 364 LEU A C 1
ATOM 2767 O O . LEU A 1 364 ? -0.117 4.973 27.899 1.00 96.44 364 LEU A O 1
ATOM 2771 N N . ASP A 1 365 ? -2.176 5.854 28.023 1.00 97.31 365 ASP A N 1
ATOM 2772 C CA . ASP A 1 365 ? -2.531 5.233 29.298 1.00 97.31 365 ASP A CA 1
ATOM 2773 C C . ASP A 1 365 ? -2.883 3.760 29.036 1.00 97.31 365 ASP A C 1
ATOM 2775 O O . ASP A 1 365 ? -3.992 3.439 28.594 1.00 97.31 365 ASP A O 1
ATOM 2779 N N . VAL A 1 366 ? -1.883 2.889 29.198 1.00 96.81 366 VAL A N 1
ATOM 2780 C CA . VAL A 1 366 ? -1.954 1.473 28.816 1.00 96.81 366 VAL A CA 1
ATOM 2781 C C . VAL A 1 366 ? -3.032 0.753 29.615 1.00 96.81 366 VAL A C 1
ATOM 2783 O O . VAL A 1 366 ? -3.878 0.096 29.017 1.00 96.81 366 VAL A O 1
ATOM 2786 N N . GLU A 1 367 ? -3.057 0.926 30.936 1.00 97.00 367 GLU A N 1
ATOM 2787 C CA . GLU A 1 367 ? -3.995 0.235 31.825 1.00 97.00 367 GLU A CA 1
ATOM 2788 C C . GLU A 1 367 ? -5.444 0.581 31.471 1.00 97.00 367 GLU A C 1
ATOM 2790 O O . GLU A 1 367 ? -6.264 -0.295 31.184 1.00 97.00 367 GLU A O 1
ATOM 2795 N N . ARG A 1 368 ? -5.749 1.880 31.364 1.00 97.31 368 ARG A N 1
ATOM 2796 C CA . ARG A 1 368 ? -7.087 2.336 30.975 1.00 97.31 368 ARG 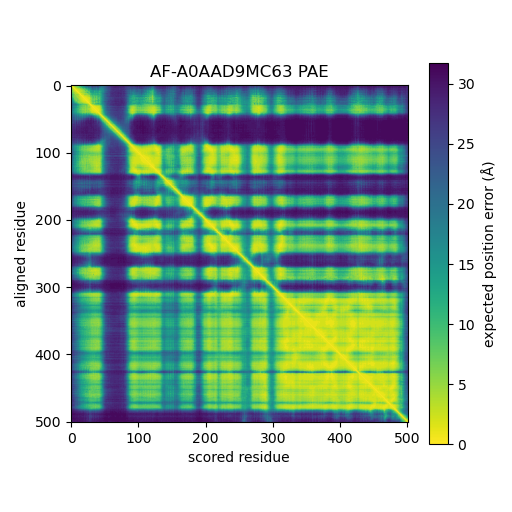A CA 1
ATOM 2797 C C . ARG A 1 368 ? -7.481 1.844 29.586 1.00 97.31 368 ARG A C 1
ATOM 2799 O O . ARG A 1 368 ? -8.656 1.572 29.325 1.00 97.31 368 ARG A O 1
ATOM 2806 N N . TYR A 1 369 ? -6.525 1.789 28.663 1.00 97.38 369 TYR A N 1
ATOM 2807 C CA . TYR A 1 369 ? -6.793 1.343 27.305 1.00 97.38 369 TYR A CA 1
ATOM 2808 C C . TYR A 1 369 ? -7.057 -0.163 27.230 1.00 97.38 369 TYR A C 1
ATOM 2810 O O . TYR A 1 369 ? -8.014 -0.562 26.569 1.00 97.38 369 TYR A O 1
ATOM 2818 N N . LEU A 1 370 ? -6.278 -0.981 27.942 1.00 96.81 370 LEU A N 1
ATOM 2819 C CA . LEU A 1 370 ? -6.494 -2.425 28.036 1.00 96.81 370 LEU A CA 1
ATOM 2820 C C . LEU A 1 370 ? -7.880 -2.738 28.607 1.00 96.81 370 LEU A C 1
ATOM 2822 O O . LEU A 1 370 ? -8.610 -3.534 28.021 1.00 96.81 370 LEU A O 1
ATOM 2826 N N . GLN A 1 371 ? -8.290 -2.039 29.668 1.00 96.31 371 GLN A N 1
ATOM 2827 C CA . GLN A 1 371 ? -9.630 -2.179 30.247 1.00 96.31 371 GLN A CA 1
ATOM 2828 C C . GLN A 1 371 ? -10.741 -1.816 29.250 1.00 96.31 371 GLN A C 1
ATOM 2830 O O . GLN A 1 371 ? -11.753 -2.508 29.173 1.00 96.31 371 GLN A O 1
ATOM 2835 N N . ARG A 1 372 ? -10.557 -0.758 28.444 1.00 94.94 372 ARG A N 1
ATOM 2836 C CA . ARG A 1 372 ? -11.534 -0.341 27.419 1.00 94.94 372 ARG A CA 1
ATOM 2837 C C . ARG A 1 372 ? -11.785 -1.434 26.380 1.00 94.94 372 ARG A C 1
ATOM 2839 O O . ARG A 1 372 ? -12.925 -1.584 25.943 1.00 94.94 372 ARG A O 1
ATOM 2846 N N . VAL A 1 373 ? -10.728 -2.098 25.914 1.00 95.69 373 VAL A N 1
ATOM 2847 C CA . VAL A 1 373 ? -10.813 -3.040 24.783 1.00 95.69 373 VAL A CA 1
ATOM 2848 C C . VAL A 1 373 ? -11.004 -4.492 25.215 1.00 95.69 373 VAL A C 1
ATOM 2850 O O . VAL A 1 373 ? -11.286 -5.332 24.367 1.00 95.69 373 VAL A O 1
ATOM 2853 N N . HIS A 1 374 ? -10.889 -4.784 26.512 1.00 91.56 374 HIS A N 1
ATOM 2854 C CA . HIS A 1 374 ? -10.922 -6.136 27.074 1.00 91.56 374 HIS A CA 1
ATOM 2855 C C . HIS A 1 374 ? -12.100 -6.987 26.566 1.00 91.56 374 HIS A C 1
ATOM 2857 O O . HIS A 1 374 ? -11.892 -8.107 26.105 1.00 91.56 374 HIS A O 1
ATOM 2863 N N . ASP A 1 375 ? -13.316 -6.430 26.576 1.00 89.88 375 ASP A N 1
ATOM 2864 C CA . ASP A 1 375 ? -14.544 -7.140 26.179 1.00 89.88 375 ASP A CA 1
ATOM 2865 C C . ASP A 1 375 ? -15.063 -6.738 24.792 1.00 89.88 375 ASP A C 1
ATOM 2867 O O . ASP A 1 375 ? -16.151 -7.141 24.382 1.00 89.88 375 ASP A O 1
ATOM 2871 N N . SER A 1 376 ? -14.315 -5.920 24.052 1.00 93.31 376 SER A N 1
ATOM 2872 C CA . SER A 1 376 ? -14.730 -5.432 22.734 1.00 93.31 376 SER A CA 1
ATOM 2873 C C . SER A 1 376 ? -13.744 -5.765 21.626 1.00 93.31 376 SER A C 1
ATOM 2875 O O . SER A 1 376 ? -14.120 -5.610 20.472 1.00 93.31 376 SER A O 1
ATOM 2877 N N . LEU A 1 377 ? -12.537 -6.261 21.917 1.00 95.75 377 LEU A N 1
ATOM 2878 C CA . LEU A 1 377 ? -11.547 -6.584 20.890 1.00 95.75 377 LEU A CA 1
ATOM 2879 C C . LEU A 1 377 ? -12.115 -7.583 19.867 1.00 95.75 377 LEU A C 1
ATOM 2881 O O . LEU A 1 377 ? -12.574 -8.669 20.222 1.00 95.75 377 LEU A O 1
ATOM 2885 N N . ALA A 1 378 ? -12.099 -7.177 18.599 1.00 95.69 378 ALA A N 1
ATOM 2886 C CA . ALA A 1 378 ? -12.397 -8.031 17.455 1.00 95.69 378 ALA A CA 1
ATOM 2887 C C . ALA A 1 378 ? -11.115 -8.705 16.962 1.00 95.69 378 ALA A C 1
ATOM 2889 O O . ALA A 1 378 ? -11.090 -9.909 16.732 1.00 95.69 378 ALA A O 1
ATOM 2890 N N . GLY A 1 379 ? -10.040 -7.923 16.870 1.00 96.38 379 GLY A N 1
ATOM 2891 C CA . GLY A 1 379 ? -8.735 -8.411 16.470 1.00 96.38 379 GLY A CA 1
ATOM 2892 C C . GLY A 1 379 ? -7.723 -7.290 16.274 1.00 96.38 379 GLY A C 1
ATOM 2893 O O . GLY A 1 379 ? -8.007 -6.103 16.478 1.00 96.38 379 GLY A O 1
ATOM 2894 N N . ILE A 1 380 ? -6.519 -7.687 15.884 1.00 98.06 380 ILE A N 1
ATOM 2895 C CA . ILE A 1 380 ? -5.390 -6.807 15.618 1.00 98.06 380 ILE A CA 1
ATOM 2896 C C . ILE A 1 380 ? -4.715 -7.199 14.303 1.00 98.06 380 ILE A C 1
ATOM 2898 O O . ILE A 1 380 ? -4.530 -8.375 14.002 1.00 98.06 380 ILE A O 1
ATOM 2902 N N . ILE A 1 381 ? -4.333 -6.187 13.532 1.00 98.38 381 ILE A N 1
ATOM 2903 C CA . ILE A 1 381 ? -3.511 -6.310 12.329 1.00 98.38 381 ILE A CA 1
ATOM 2904 C C . ILE A 1 381 ? -2.154 -5.702 12.665 1.00 98.38 381 ILE A C 1
ATOM 2906 O O . ILE A 1 381 ? -2.097 -4.562 13.130 1.00 98.38 381 ILE A O 1
ATOM 2910 N N . ILE A 1 382 ? -1.074 -6.436 12.424 1.00 98.19 382 ILE A N 1
ATOM 2911 C CA . ILE A 1 382 ? 0.305 -5.994 12.635 1.00 98.19 382 ILE A CA 1
ATOM 2912 C C . ILE A 1 382 ? 1.029 -6.116 11.300 1.00 98.19 382 ILE A C 1
ATOM 2914 O O . ILE A 1 382 ? 1.090 -7.194 10.717 1.00 98.19 382 ILE A O 1
ATOM 2918 N N . ALA A 1 383 ? 1.562 -5.006 10.804 1.00 95.69 383 ALA A N 1
ATOM 2919 C CA . ALA A 1 383 ? 2.358 -4.976 9.592 1.00 95.69 383 ALA A CA 1
ATOM 2920 C C . ALA A 1 383 ? 3.839 -4.823 9.962 1.00 95.69 383 ALA A C 1
ATOM 2922 O O . ALA A 1 383 ? 4.225 -3.864 10.637 1.00 95.69 383 ALA A O 1
ATOM 2923 N N . GLY A 1 384 ? 4.630 -5.787 9.497 1.00 93.44 384 GLY A N 1
ATOM 2924 C CA . GLY A 1 384 ? 6.057 -5.942 9.729 1.00 93.44 384 GLY A CA 1
ATOM 2925 C C . GLY A 1 384 ? 6.402 -6.171 11.196 1.00 93.44 384 GLY A C 1
ATOM 2926 O O . GLY A 1 384 ? 5.652 -6.793 11.944 1.00 93.44 384 GLY A O 1
ATOM 2927 N N . GLU A 1 385 ? 7.532 -5.620 11.617 1.00 94.19 385 GLU A N 1
ATOM 2928 C CA . GLU A 1 385 ? 7.991 -5.562 13.001 1.00 94.19 385 GLU A CA 1
ATOM 2929 C C . GLU A 1 385 ? 7.365 -4.360 13.729 1.00 94.19 385 GLU A C 1
ATOM 2931 O O . GLU A 1 385 ? 8.062 -3.544 14.339 1.00 94.19 385 GLU A O 1
ATOM 2936 N N . TYR A 1 386 ? 6.033 -4.249 13.670 1.00 96.75 386 TYR A N 1
ATOM 2937 C CA . TYR A 1 386 ? 5.254 -3.133 14.221 1.00 96.75 386 TYR A CA 1
ATOM 2938 C C . TYR A 1 386 ? 5.532 -1.775 13.545 1.00 96.75 386 TYR A C 1
ATOM 2940 O O . TYR A 1 386 ? 5.437 -0.726 14.186 1.00 96.75 386 TYR A O 1
ATOM 2948 N N . GLU A 1 387 ? 5.831 -1.738 12.240 1.00 95.56 387 GLU A N 1
ATOM 2949 C CA . GLU A 1 387 ? 5.862 -0.474 11.489 1.00 95.56 387 GLU A CA 1
ATOM 2950 C C . GLU A 1 387 ? 4.469 0.121 11.274 1.00 95.56 387 GLU A C 1
ATOM 2952 O O . GLU A 1 387 ? 4.330 1.342 11.136 1.00 95.56 387 GLU A O 1
ATOM 2957 N N . GLY A 1 388 ? 3.443 -0.728 11.243 1.00 96.81 388 GLY A N 1
ATOM 2958 C CA . GLY A 1 388 ? 2.048 -0.321 11.191 1.00 96.81 388 GLY A CA 1
ATOM 2959 C C . GLY A 1 388 ? 1.138 -1.321 11.883 1.00 96.81 388 GLY A C 1
ATOM 2960 O O . GLY A 1 388 ? 1.489 -2.484 12.061 1.00 96.81 388 GLY A O 1
ATOM 2961 N N . GLY A 1 389 ? -0.047 -0.872 12.275 1.00 97.81 389 GLY A N 1
ATOM 2962 C CA . GLY A 1 389 ? -1.032 -1.750 12.872 1.00 97.81 389 GLY A CA 1
ATOM 2963 C C . GLY A 1 389 ? -2.400 -1.116 13.047 1.00 97.81 389 GLY A C 1
ATOM 2964 O O . GLY A 1 389 ? -2.555 0.111 13.060 1.00 97.81 389 GLY A O 1
ATOM 2965 N N . ALA A 1 390 ? -3.398 -1.978 13.186 1.00 98.44 390 ALA A N 1
ATOM 2966 C CA . ALA A 1 390 ? -4.773 -1.593 13.445 1.00 98.44 390 ALA A CA 1
ATOM 2967 C C . ALA A 1 390 ? -5.369 -2.433 14.574 1.00 98.44 390 ALA A C 1
ATOM 2969 O O . ALA A 1 390 ? -5.213 -3.649 14.591 1.00 98.44 390 ALA A O 1
ATOM 2970 N N . ILE A 1 391 ? -6.061 -1.777 15.505 1.00 98.44 391 ILE A N 1
ATOM 2971 C CA . ILE A 1 391 ? -6.820 -2.425 16.579 1.00 98.44 391 ILE A CA 1
ATOM 2972 C C . ILE A 1 391 ? -8.293 -2.203 16.289 1.00 98.44 391 ILE A C 1
ATOM 2974 O O . ILE A 1 391 ? -8.732 -1.055 16.144 1.00 98.44 391 ILE A O 1
ATOM 2978 N N . LEU A 1 392 ? -9.039 -3.300 16.215 1.00 98.12 392 LEU A N 1
ATOM 2979 C CA . LEU A 1 392 ? -10.440 -3.297 15.836 1.00 98.12 392 LEU A CA 1
ATOM 2980 C C . LEU A 1 392 ? -11.303 -3.862 16.957 1.00 98.12 392 LEU A C 1
ATOM 2982 O O . LEU A 1 392 ? -10.912 -4.807 17.641 1.00 98.12 392 LEU A O 1
ATOM 2986 N N . THR A 1 393 ? -12.478 -3.273 17.146 1.00 97.38 393 THR A N 1
ATOM 2987 C CA . THR A 1 393 ? -13.426 -3.625 18.201 1.00 97.38 393 THR A CA 1
ATOM 2988 C C . THR A 1 393 ? -14.826 -3.871 17.646 1.00 97.38 393 THR A C 1
ATOM 2990 O O . THR A 1 393 ? -15.204 -3.366 16.590 1.00 97.38 393 THR A O 1
ATOM 2993 N N . TRP A 1 394 ? -15.615 -4.647 18.381 1.00 96.00 394 TRP A N 1
ATOM 2994 C CA . TRP A 1 394 ? -17.055 -4.772 18.229 1.00 96.00 394 TRP A CA 1
ATOM 2995 C C . TRP A 1 394 ? -17.744 -3.791 19.177 1.00 96.00 394 TRP A C 1
ATOM 2997 O O . TRP A 1 394 ? -17.790 -4.001 20.390 1.00 96.00 394 TRP A O 1
ATOM 3007 N N . GLU A 1 395 ? -18.287 -2.711 18.627 1.00 95.00 395 GLU A N 1
ATOM 3008 C CA . GLU A 1 395 ? -18.963 -1.669 19.398 1.00 95.00 395 GLU A CA 1
ATOM 3009 C C . GLU A 1 395 ? -20.476 -1.898 19.421 1.00 95.00 395 GLU A C 1
ATOM 3011 O O . GLU A 1 395 ? -21.077 -2.356 18.448 1.00 95.00 395 GLU A O 1
ATOM 3016 N N . ARG A 1 396 ? -21.117 -1.545 20.537 1.00 93.00 396 ARG A N 1
ATOM 3017 C CA . ARG A 1 396 ? -22.571 -1.651 20.722 1.00 93.00 396 ARG A CA 1
ATOM 3018 C C . ARG A 1 396 ? -23.169 -0.331 21.207 1.00 93.00 396 ARG A C 1
ATOM 3020 O O . ARG A 1 396 ? -22.470 0.473 21.829 1.00 93.00 396 ARG A O 1
ATOM 3027 N N . PRO A 1 397 ? -24.475 -0.096 20.987 1.00 90.94 397 PRO A N 1
ATOM 3028 C CA . PRO A 1 397 ? -25.168 1.022 21.614 1.00 90.94 397 PRO A CA 1
ATOM 3029 C C . PRO A 1 397 ? -25.028 0.975 23.141 1.00 90.94 397 PRO A C 1
ATOM 3031 O O . PRO A 1 397 ? -25.238 -0.068 23.755 1.00 90.94 397 PRO A O 1
ATOM 3034 N N . HIS A 1 398 ? -24.728 2.120 23.758 1.00 86.62 398 HIS A N 1
ATOM 3035 C CA . HIS A 1 398 ? -24.521 2.217 25.210 1.00 86.62 398 HIS A CA 1
ATOM 3036 C C . HIS A 1 398 ? -25.735 1.765 26.034 1.00 86.62 398 HIS A C 1
ATOM 3038 O O . HIS A 1 398 ? -25.579 1.250 27.135 1.00 86.62 398 HIS A O 1
ATOM 3044 N N . SER A 1 399 ? -26.942 1.941 25.495 1.00 89.19 399 SER A N 1
ATOM 3045 C CA . SER A 1 399 ? -28.205 1.587 26.145 1.00 89.19 399 SER A CA 1
ATOM 3046 C C . SER A 1 399 ? -28.560 0.097 26.078 1.00 89.19 399 SER A C 1
ATOM 3048 O O . SER A 1 399 ? -29.634 -0.282 26.536 1.00 89.19 399 SER A O 1
ATOM 3050 N N . MET A 1 400 ? -27.715 -0.744 25.476 1.00 90.19 400 MET A N 1
ATOM 3051 C CA . MET A 1 400 ? -28.020 -2.148 25.204 1.00 90.19 400 MET A CA 1
ATOM 3052 C C . MET A 1 400 ? -26.923 -3.053 25.745 1.00 90.19 400 MET A C 1
ATOM 3054 O O . MET A 1 400 ? -25.756 -2.831 25.439 1.00 90.19 400 MET A O 1
ATOM 3058 N N . ASP A 1 401 ? -27.284 -4.083 26.506 1.00 90.62 401 ASP A N 1
ATOM 3059 C CA . ASP A 1 401 ? -26.348 -5.106 26.970 1.00 90.62 401 ASP A CA 1
ATOM 3060 C C . ASP A 1 401 ? -25.803 -5.958 25.809 1.00 90.62 401 ASP A C 1
ATOM 3062 O O . ASP A 1 401 ? -26.359 -5.994 24.709 1.00 90.62 401 ASP A O 1
ATOM 3066 N N . GLU A 1 402 ? -24.687 -6.646 26.046 1.00 88.25 402 GLU A N 1
ATOM 3067 C CA . GLU A 1 402 ? -24.000 -7.444 25.027 1.00 88.25 402 GLU A CA 1
ATOM 3068 C C . GLU A 1 402 ? -24.867 -8.583 24.477 1.00 88.25 402 GLU A C 1
ATOM 3070 O O . GLU A 1 402 ? -24.897 -8.798 23.265 1.00 88.25 402 GLU A O 1
ATOM 3075 N N . ALA A 1 403 ? -25.619 -9.280 25.334 1.00 90.75 403 ALA A N 1
ATOM 3076 C CA . ALA A 1 403 ? -26.435 -10.412 24.912 1.00 90.75 403 ALA A CA 1
ATOM 3077 C C . ALA A 1 403 ? -27.593 -9.971 24.012 1.00 90.75 403 ALA A C 1
ATOM 3079 O O . ALA A 1 403 ? -27.867 -10.603 22.987 1.00 90.75 403 ALA A O 1
ATOM 3080 N N . THR A 1 404 ? -28.243 -8.859 24.351 1.00 92.00 404 THR A N 1
ATOM 3081 C CA . THR A 1 404 ? -29.274 -8.249 23.510 1.00 92.00 404 THR A CA 1
ATOM 3082 C C . THR A 1 404 ? -28.687 -7.698 22.211 1.00 92.00 404 THR A C 1
ATOM 3084 O O . THR A 1 404 ? -29.290 -7.881 21.150 1.00 92.00 404 THR A O 1
ATOM 3087 N N . ALA A 1 405 ? -27.509 -7.065 22.261 1.00 91.94 405 ALA A N 1
ATOM 3088 C CA . ALA A 1 405 ? -26.832 -6.547 21.073 1.00 91.94 405 ALA A CA 1
ATOM 3089 C C . ALA A 1 405 ? -26.451 -7.666 20.100 1.00 91.94 405 ALA A C 1
ATOM 3091 O O . ALA A 1 405 ? -26.690 -7.528 18.901 1.00 91.94 405 ALA A O 1
ATOM 3092 N N . TYR A 1 406 ? -25.948 -8.788 20.615 1.00 92.00 406 TYR A N 1
ATOM 3093 C CA . TYR A 1 406 ? -25.632 -9.976 19.830 1.00 92.00 406 TYR A CA 1
ATOM 3094 C C . TYR A 1 406 ? -26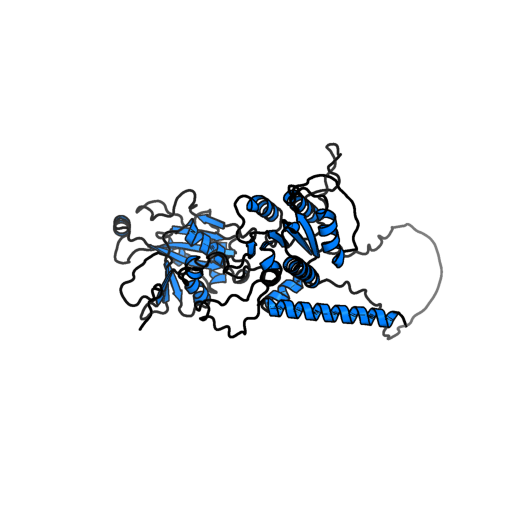.881 -10.555 19.155 1.00 92.00 406 TYR A C 1
ATOM 3096 O O . TYR A 1 406 ? -26.934 -10.653 17.932 1.00 92.00 406 TYR A O 1
ATOM 3104 N N . LYS A 1 407 ? -27.939 -10.842 19.929 1.00 92.38 407 LYS A N 1
ATOM 3105 C CA . LYS A 1 407 ? -29.194 -11.419 19.404 1.00 92.38 407 LYS A CA 1
ATOM 3106 C C . LYS A 1 407 ? -29.866 -10.549 18.342 1.00 92.38 407 LYS A C 1
ATOM 3108 O O . LYS A 1 407 ? -30.548 -11.068 17.467 1.00 92.38 407 LYS A O 1
ATOM 3113 N N . ARG A 1 408 ? -29.713 -9.225 18.439 1.00 92.75 408 ARG A N 1
ATOM 3114 C CA . ARG A 1 408 ? -30.301 -8.258 17.502 1.00 92.75 408 ARG A CA 1
ATOM 3115 C C . ARG A 1 408 ? -29.367 -7.858 16.356 1.00 92.75 408 ARG A C 1
ATOM 3117 O O . ARG A 1 408 ? -29.751 -6.981 15.587 1.00 92.75 408 ARG A O 1
ATOM 3124 N N . GLY A 1 409 ? -28.157 -8.421 16.267 1.00 90.88 409 GLY A N 1
ATOM 3125 C CA . GLY A 1 409 ? -27.178 -8.056 15.235 1.00 90.88 409 GLY A CA 1
ATOM 3126 C C . GLY A 1 409 ? -26.772 -6.578 15.291 1.00 90.88 409 GLY A C 1
ATOM 3127 O O . GLY A 1 409 ? -26.688 -5.907 14.270 1.00 90.88 409 GLY A O 1
ATOM 3128 N N . ARG A 1 410 ? -26.608 -6.024 16.499 1.00 91.19 410 ARG A N 1
ATOM 3129 C CA . ARG A 1 410 ? -26.322 -4.595 16.738 1.00 91.19 410 ARG A CA 1
ATOM 3130 C C . ARG A 1 410 ? -24.861 -4.303 17.077 1.00 91.19 410 ARG A C 1
ATOM 3132 O O . ARG A 1 410 ? -24.559 -3.167 17.441 1.00 91.19 410 ARG A O 1
ATOM 3139 N N . LEU A 1 411 ? -23.992 -5.306 16.982 1.00 93.00 411 LEU A N 1
ATOM 3140 C CA . LEU A 1 411 ? -22.545 -5.153 17.113 1.00 93.00 411 LEU A CA 1
ATOM 3141 C C . LEU A 1 411 ? -21.989 -4.621 15.792 1.00 93.00 411 LEU A C 1
ATOM 3143 O O . LEU A 1 411 ? -22.290 -5.160 14.731 1.00 93.00 411 LEU A O 1
ATOM 3147 N N . VAL A 1 412 ? -21.221 -3.539 15.864 1.00 93.88 412 VAL A N 1
ATOM 3148 C CA . VAL A 1 412 ? -20.682 -2.837 14.698 1.00 93.88 412 VAL A CA 1
ATOM 3149 C C . VAL A 1 412 ? -19.158 -2.915 14.738 1.00 93.88 412 VAL A C 1
ATOM 3151 O O . VAL A 1 412 ? -18.577 -2.584 15.775 1.00 93.88 412 VAL A O 1
ATOM 3154 N N . PRO A 1 413 ? -18.499 -3.315 13.639 1.00 96.25 413 PRO A N 1
ATOM 3155 C CA . PRO A 1 413 ? -17.048 -3.318 13.570 1.00 96.25 413 PRO A CA 1
ATOM 3156 C C . PRO A 1 413 ? -16.522 -1.881 13.557 1.00 96.25 413 PRO A C 1
ATOM 3158 O O . PRO A 1 413 ? -16.972 -1.020 12.786 1.00 96.25 413 PRO A O 1
ATOM 3161 N N . TYR A 1 414 ? -15.555 -1.619 14.426 1.00 97.62 414 TYR A N 1
ATOM 3162 C CA . TYR A 1 414 ? -15.007 -0.296 14.667 1.00 97.62 414 TYR A CA 1
ATOM 3163 C C . TYR A 1 414 ? -13.482 -0.327 14.677 1.00 97.62 414 TYR A C 1
ATOM 3165 O O . TYR A 1 414 ? -12.865 -1.126 15.373 1.00 97.62 414 TYR A O 1
ATOM 3173 N N . LEU A 1 415 ? -12.855 0.576 13.929 1.00 98.38 415 LEU A N 1
ATOM 3174 C CA . LEU A 1 415 ? -11.410 0.781 13.970 1.00 98.38 415 LEU A CA 1
ATOM 3175 C C . LEU A 1 415 ? -11.075 1.781 15.089 1.00 98.38 415 LEU A C 1
ATOM 3177 O O . LEU A 1 415 ? -11.329 2.984 14.971 1.00 98.38 415 LEU A O 1
ATOM 3181 N N . ASP A 1 416 ? -10.499 1.270 16.181 1.00 97.88 416 ASP A N 1
ATOM 3182 C CA . ASP A 1 416 ? -10.195 2.038 17.395 1.00 97.88 416 ASP A CA 1
ATOM 3183 C C . ASP A 1 416 ? -8.808 2.700 17.350 1.00 97.88 416 ASP A C 1
ATOM 3185 O O . ASP A 1 416 ? -8.629 3.848 17.790 1.00 97.88 416 ASP A O 1
ATOM 3189 N N . LYS A 1 417 ? -7.820 1.993 16.787 1.00 97.94 417 LYS A N 1
ATOM 3190 C CA . LYS A 1 417 ? -6.483 2.530 16.503 1.00 97.94 417 LYS A CA 1
ATOM 3191 C C . LYS A 1 417 ? -6.065 2.156 15.099 1.00 97.94 417 LYS A C 1
ATOM 3193 O O . LYS A 1 417 ? -6.114 0.992 14.740 1.00 97.94 417 LYS A O 1
ATOM 3198 N N . PHE A 1 418 ? -5.582 3.148 14.366 1.00 97.75 418 PHE A N 1
ATOM 3199 C CA . PHE A 1 418 ? -4.841 2.978 13.127 1.00 97.75 418 PHE A CA 1
ATOM 3200 C C . PHE A 1 418 ? -3.521 3.715 13.310 1.00 97.75 418 PHE A C 1
ATOM 3202 O O . PHE A 1 418 ? -3.520 4.942 13.446 1.00 97.75 418 PHE A O 1
ATOM 3209 N N . ALA A 1 419 ? -2.427 2.971 13.419 1.00 97.12 419 ALA A N 1
ATOM 3210 C CA . ALA A 1 419 ? -1.122 3.504 13.775 1.00 97.12 419 ALA A CA 1
ATOM 3211 C C . ALA A 1 419 ? -0.085 3.106 12.728 1.00 97.12 419 ALA A C 1
ATOM 3213 O O . ALA A 1 419 ? -0.026 1.956 12.305 1.00 97.12 419 ALA A O 1
ATOM 3214 N N . VAL A 1 420 ? 0.745 4.062 12.324 1.00 95.94 420 VAL A N 1
ATOM 3215 C CA . VAL A 1 420 ? 1.895 3.838 11.442 1.00 95.94 420 VAL A CA 1
ATOM 3216 C C . VAL A 1 420 ? 3.040 4.674 11.983 1.00 95.94 420 VAL A C 1
ATOM 3218 O O . VAL A 1 420 ? 2.849 5.871 12.226 1.00 95.94 420 VAL A O 1
ATOM 3221 N N . LEU A 1 421 ? 4.217 4.069 12.152 1.00 95.12 421 LEU A N 1
ATOM 3222 C CA . LEU A 1 421 ? 5.405 4.790 12.609 1.00 95.12 421 LEU A CA 1
ATOM 3223 C C . LEU A 1 421 ? 5.660 5.996 11.711 1.00 95.12 421 LEU A C 1
ATOM 3225 O O . LEU A 1 421 ? 5.607 5.889 10.486 1.00 95.12 421 LEU A O 1
ATOM 3229 N N . ARG A 1 422 ? 6.013 7.141 12.291 1.00 91.38 422 ARG A N 1
ATOM 3230 C CA . ARG A 1 422 ? 6.248 8.387 11.543 1.00 91.38 422 ARG A CA 1
ATOM 3231 C C . ARG A 1 422 ? 7.323 8.239 10.472 1.00 91.38 422 ARG A C 1
ATOM 3233 O O . ARG A 1 422 ? 7.204 8.824 9.399 1.00 91.38 422 ARG A O 1
ATOM 3240 N N . LYS A 1 423 ? 8.346 7.414 10.730 1.00 88.00 423 LYS A N 1
ATOM 3241 C CA . LYS A 1 423 ? 9.395 7.079 9.747 1.00 88.00 423 LYS A CA 1
ATOM 3242 C C . LYS A 1 423 ? 8.861 6.310 8.527 1.00 88.00 423 LYS A C 1
ATOM 3244 O O . LYS A 1 423 ? 9.469 6.380 7.464 1.00 88.00 423 LYS A O 1
ATOM 3249 N N . SER A 1 424 ? 7.735 5.618 8.691 1.00 85.88 424 SER A N 1
ATOM 3250 C CA . SER A 1 424 ? 7.062 4.781 7.692 1.00 85.88 424 SER A CA 1
ATOM 3251 C C . SER A 1 424 ? 5.797 5.442 7.119 1.00 85.88 424 SER A C 1
ATOM 3253 O O . SER A 1 424 ? 5.099 4.852 6.299 1.00 85.88 424 SER A O 1
ATOM 3255 N N . GLN A 1 425 ? 5.473 6.675 7.525 1.00 80.69 425 GLN A N 1
ATOM 3256 C CA . GLN A 1 425 ? 4.367 7.442 6.950 1.00 80.69 425 GLN A CA 1
ATOM 3257 C C . GLN A 1 425 ? 4.779 8.028 5.591 1.00 80.69 425 GLN A C 1
ATOM 3259 O O . GLN A 1 425 ? 5.844 8.627 5.440 1.00 80.69 425 GLN A O 1
ATOM 3264 N N . GLY A 1 426 ? 3.932 7.847 4.576 1.00 66.81 426 GLY A N 1
ATOM 3265 C CA . GLY A 1 426 ? 4.154 8.338 3.210 1.00 66.81 426 GLY A CA 1
ATOM 3266 C C . GLY A 1 426 ? 5.160 7.531 2.374 1.00 66.81 426 GLY A C 1
ATOM 3267 O O . GLY A 1 426 ? 5.086 7.577 1.150 1.00 66.81 426 GLY A O 1
ATOM 3268 N N . ALA A 1 427 ? 6.058 6.760 2.993 1.00 57.19 427 ALA A N 1
ATOM 3269 C CA . ALA A 1 427 ? 6.995 5.859 2.320 1.00 57.19 427 ALA A CA 1
ATOM 3270 C C . ALA A 1 427 ? 6.595 4.387 2.542 1.00 57.19 427 ALA A C 1
ATOM 3272 O O . ALA A 1 427 ? 6.255 3.997 3.651 1.00 57.19 427 ALA A O 1
ATOM 3273 N N . GLY A 1 428 ? 6.629 3.558 1.493 1.00 63.25 428 GLY A N 1
ATOM 3274 C CA . GLY A 1 428 ? 6.487 2.098 1.623 1.00 63.25 428 GLY A CA 1
ATOM 3275 C C . GLY A 1 428 ? 5.060 1.537 1.685 1.00 63.25 428 GLY A C 1
ATOM 3276 O O . GLY A 1 428 ? 4.907 0.325 1.748 1.00 63.25 428 GLY A O 1
ATOM 3277 N N . GLY A 1 429 ? 4.018 2.373 1.629 1.00 83.06 429 GLY A N 1
ATOM 3278 C CA . GLY A 1 429 ? 2.633 1.894 1.506 1.00 83.06 429 GLY A CA 1
ATOM 3279 C C . GLY A 1 429 ? 2.087 1.166 2.740 1.00 83.06 429 GLY A C 1
ATOM 3280 O O . GLY A 1 429 ? 1.048 0.528 2.639 1.00 83.06 429 GLY A O 1
ATOM 3281 N N . VAL A 1 430 ? 2.735 1.275 3.908 1.00 90.94 430 VAL A N 1
ATOM 3282 C CA . VAL A 1 430 ? 2.333 0.566 5.141 1.00 90.94 430 VAL A CA 1
ATOM 3283 C C . VAL A 1 430 ? 0.876 0.846 5.517 1.00 90.94 430 VAL A C 1
ATOM 3285 O O . VAL A 1 430 ? 0.128 -0.077 5.822 1.00 90.94 430 VAL A O 1
ATOM 3288 N N . ALA A 1 431 ? 0.446 2.109 5.435 1.00 92.00 431 ALA A N 1
ATOM 3289 C CA . ALA A 1 431 ? -0.949 2.477 5.677 1.00 92.00 431 ALA A CA 1
ATOM 3290 C C . ALA A 1 431 ? -1.906 1.784 4.692 1.00 92.00 431 ALA A C 1
ATOM 3292 O O . ALA A 1 431 ? -2.956 1.297 5.095 1.00 92.00 431 ALA A O 1
ATOM 3293 N N . ASP A 1 432 ? -1.531 1.704 3.415 1.00 90.94 432 ASP A N 1
ATOM 3294 C CA . ASP A 1 432 ? -2.347 1.048 2.394 1.00 90.94 432 ASP A CA 1
ATOM 3295 C C . ASP A 1 432 ? -2.421 -0.467 2.630 1.00 90.94 432 ASP A C 1
ATOM 3297 O O . ASP A 1 432 ? -3.496 -1.041 2.502 1.00 90.94 432 ASP A O 1
ATOM 3301 N N . ILE A 1 433 ? -1.319 -1.097 3.055 1.00 92.75 433 ILE A N 1
ATOM 3302 C CA . ILE A 1 433 ? -1.263 -2.521 3.420 1.00 92.75 433 ILE A CA 1
ATOM 3303 C C . ILE A 1 433 ? -2.210 -2.817 4.589 1.00 92.75 433 ILE A C 1
ATOM 3305 O O . ILE A 1 433 ? -3.072 -3.684 4.471 1.00 92.75 433 ILE A O 1
ATOM 3309 N N . VAL A 1 434 ? -2.096 -2.070 5.694 1.00 96.00 434 VAL A N 1
ATOM 3310 C CA . VAL A 1 434 ? -2.948 -2.266 6.883 1.00 96.00 434 VAL A CA 1
ATOM 3311 C C . VAL A 1 434 ? -4.420 -2.010 6.548 1.00 96.00 434 VAL A C 1
ATOM 3313 O O . VAL A 1 434 ? -5.297 -2.743 6.997 1.00 96.00 434 VAL A O 1
ATOM 3316 N N . PHE A 1 435 ? -4.710 -0.984 5.745 1.00 95.31 435 PHE A N 1
ATOM 3317 C CA . PHE A 1 435 ? -6.079 -0.650 5.357 1.00 95.31 435 PHE A CA 1
ATOM 3318 C C . PHE A 1 435 ? -6.701 -1.688 4.419 1.00 95.31 435 PHE A C 1
ATOM 3320 O O . PHE A 1 435 ? -7.872 -2.031 4.582 1.00 95.31 435 PHE A O 1
ATOM 3327 N N . ASN A 1 436 ? -5.928 -2.212 3.467 1.00 93.25 436 ASN A N 1
ATOM 3328 C CA . ASN A 1 436 ? -6.384 -3.281 2.585 1.00 93.25 436 ASN A CA 1
ATOM 3329 C C . ASN A 1 436 ? -6.619 -4.570 3.376 1.00 93.25 436 ASN A C 1
ATOM 3331 O O . ASN A 1 436 ? -7.701 -5.128 3.258 1.00 93.25 436 ASN A O 1
ATOM 3335 N N . ALA A 1 437 ? -5.704 -4.968 4.265 1.00 95.00 437 ALA A N 1
ATOM 3336 C CA . ALA A 1 437 ? -5.914 -6.120 5.150 1.00 95.00 437 ALA A CA 1
ATOM 3337 C C . ALA A 1 437 ? -7.189 -5.966 6.002 1.00 95.00 437 ALA A C 1
ATOM 3339 O O . ALA A 1 437 ? -7.994 -6.884 6.150 1.00 95.00 437 ALA A O 1
ATOM 3340 N N . MET A 1 438 ? -7.430 -4.759 6.517 1.00 96.06 438 MET A N 1
ATOM 3341 C CA . MET A 1 438 ? -8.632 -4.452 7.287 1.00 96.06 438 MET A CA 1
ATOM 3342 C C . MET A 1 438 ? -9.919 -4.565 6.460 1.00 96.06 438 MET A C 1
ATOM 3344 O O . MET A 1 438 ? -10.913 -5.087 6.955 1.00 96.06 438 MET A O 1
ATOM 3348 N N . THR A 1 439 ? -9.938 -4.024 5.242 1.00 93.44 439 THR A N 1
ATOM 3349 C CA . THR A 1 439 ? -11.175 -3.862 4.455 1.00 93.44 439 THR A CA 1
ATOM 3350 C C . THR A 1 439 ? -11.438 -4.982 3.460 1.00 93.44 439 THR A C 1
ATOM 3352 O O . THR A 1 439 ? -12.588 -5.159 3.078 1.00 93.44 439 THR A O 1
ATOM 3355 N N . ALA A 1 440 ? -10.414 -5.719 3.037 1.00 90.19 440 ALA A N 1
ATOM 3356 C CA . ALA A 1 440 ? -10.545 -6.854 2.131 1.00 90.19 440 ALA A CA 1
ATOM 3357 C C . ALA A 1 440 ? -10.607 -8.183 2.895 1.00 90.19 440 ALA A C 1
ATOM 3359 O O . ALA A 1 440 ? -11.464 -9.004 2.581 1.00 90.19 440 ALA A O 1
ATOM 3360 N N . ASP A 1 441 ? -9.756 -8.363 3.913 1.00 92.06 441 ASP A N 1
ATOM 3361 C CA . ASP A 1 441 ? -9.623 -9.654 4.600 1.00 92.06 441 ASP A CA 1
ATOM 3362 C C . ASP A 1 441 ? -10.455 -9.708 5.891 1.00 92.06 441 ASP A C 1
ATOM 3364 O O . ASP A 1 441 ? -11.195 -10.663 6.114 1.00 92.06 441 ASP A O 1
ATOM 3368 N N . CYS A 1 442 ? -10.372 -8.677 6.742 1.00 94.44 442 CYS A N 1
ATOM 3369 C CA . CYS A 1 442 ? -11.005 -8.707 8.069 1.00 94.44 442 CYS A CA 1
ATOM 3370 C C . CYS A 1 442 ? -12.489 -8.304 8.045 1.00 94.44 442 CYS A C 1
ATOM 3372 O O . CYS A 1 442 ? -13.321 -8.965 8.660 1.00 94.44 442 CYS A O 1
ATOM 3374 N N . PHE A 1 443 ? -12.828 -7.204 7.362 1.00 94.62 443 PHE A N 1
ATOM 3375 C CA . PHE A 1 443 ? -14.184 -6.640 7.319 1.00 94.62 443 PHE A CA 1
ATOM 3376 C C . PHE A 1 443 ? -14.620 -6.258 5.893 1.00 94.62 443 PHE A C 1
ATOM 3378 O O . PHE A 1 443 ? -14.796 -5.066 5.607 1.00 94.62 443 PHE A O 1
ATOM 3385 N N . PRO A 1 444 ? -14.843 -7.244 5.002 1.00 91.50 444 PRO A N 1
ATOM 3386 C CA . PRO A 1 444 ? -15.308 -6.999 3.632 1.00 91.50 444 PRO A CA 1
ATOM 3387 C C . PRO A 1 444 ? -16.669 -6.283 3.569 1.00 91.50 444 PRO A C 1
ATOM 3389 O O . PRO A 1 444 ? -16.886 -5.429 2.705 1.00 91.50 444 PRO A O 1
ATOM 3392 N N . ASP A 1 445 ? -17.554 -6.541 4.537 1.00 90.25 445 ASP A N 1
ATOM 3393 C CA . ASP A 1 445 ? -18.868 -5.884 4.651 1.00 90.25 445 ASP A CA 1
ATOM 3394 C C . ASP A 1 445 ? -18.789 -4.457 5.218 1.00 90.25 445 ASP A C 1
ATOM 3396 O O . ASP A 1 445 ? -19.768 -3.703 5.240 1.00 90.25 445 ASP A O 1
ATOM 3400 N N . GLY A 1 446 ? -17.593 -4.047 5.628 1.00 91.81 446 GLY A N 1
ATOM 3401 C CA . GLY A 1 446 ? -17.258 -2.692 6.012 1.00 91.81 446 GLY A CA 1
ATOM 3402 C C . GLY A 1 446 ? -17.042 -2.492 7.505 1.00 91.81 446 GLY A C 1
ATOM 3403 O O . GLY A 1 446 ? -17.526 -3.225 8.358 1.00 91.81 446 GLY A O 1
ATOM 3404 N N . VAL A 1 447 ? -16.307 -1.428 7.801 1.00 95.56 447 VAL A N 1
ATOM 3405 C CA . VAL A 1 447 ? -15.878 -1.010 9.136 1.00 95.56 447 VAL A CA 1
ATOM 3406 C C . VAL A 1 447 ? -16.108 0.487 9.278 1.00 95.56 447 VAL A C 1
ATOM 3408 O O . VAL A 1 447 ? -16.058 1.230 8.290 1.00 95.56 447 VAL A O 1
ATOM 3411 N N . CYS A 1 448 ? -16.370 0.953 10.498 1.00 96.50 448 CYS A N 1
ATOM 3412 C CA . CYS A 1 448 ? -16.512 2.376 10.787 1.00 96.50 448 CYS A CA 1
ATOM 3413 C C . CYS A 1 448 ? -15.412 2.891 11.720 1.00 96.50 448 CYS A C 1
ATOM 3415 O O . CYS A 1 448 ? -14.810 2.145 12.485 1.00 96.50 448 CYS A O 1
ATOM 3417 N N . TRP A 1 449 ? -15.119 4.185 11.644 1.00 97.62 449 TRP A N 1
ATOM 3418 C CA . TRP A 1 449 ? -14.156 4.837 12.529 1.00 97.62 449 TRP A CA 1
ATOM 3419 C C . TRP A 1 449 ? -14.480 6.308 12.709 1.00 97.62 449 TRP A C 1
ATOM 3421 O O . TRP A 1 449 ? -15.352 6.872 12.043 1.00 97.62 449 TRP A O 1
ATOM 3431 N N . ARG A 1 450 ? -13.756 6.952 13.624 1.00 96.00 450 ARG A N 1
ATOM 3432 C CA . ARG A 1 450 ? -13.772 8.407 13.770 1.00 96.00 450 ARG A CA 1
ATOM 3433 C C . ARG A 1 450 ? -12.362 8.972 13.718 1.00 96.00 450 ARG A C 1
ATOM 3435 O O . ARG A 1 450 ? -11.406 8.323 14.125 1.00 96.00 450 ARG A O 1
ATOM 3442 N N . SER A 1 451 ? -12.262 10.223 13.302 1.00 96.38 451 SER A N 1
ATOM 3443 C CA . SER A 1 451 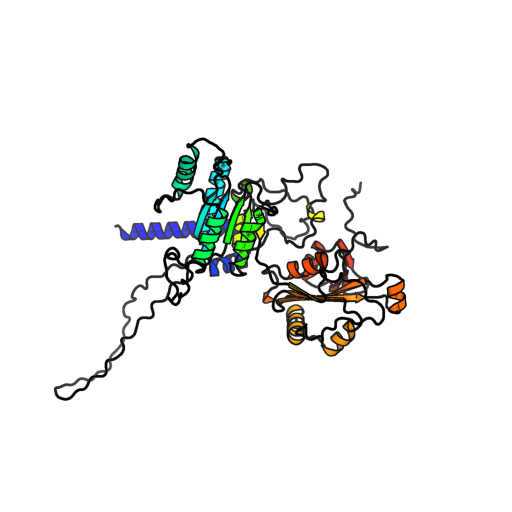? -11.024 10.997 13.289 1.00 96.38 451 SER A CA 1
ATOM 3444 C C . SER A 1 451 ? -11.307 12.413 13.785 1.00 96.38 451 SER A C 1
ATOM 3446 O O . SER A 1 451 ? -12.430 12.907 13.637 1.00 96.38 451 SER A O 1
ATOM 3448 N N . ARG A 1 452 ? -10.318 13.073 14.398 1.00 95.12 452 ARG A N 1
ATOM 3449 C CA . ARG A 1 452 ? -10.465 14.489 14.770 1.00 95.12 452 ARG A CA 1
ATOM 3450 C C . ARG A 1 452 ? -10.566 15.348 13.511 1.00 95.12 452 ARG A C 1
ATOM 3452 O O . ARG A 1 452 ? -9.934 15.009 12.514 1.00 95.12 452 ARG A O 1
ATOM 3459 N N . LYS A 1 453 ? -11.328 16.446 13.535 1.00 92.00 453 LYS A N 1
ATOM 3460 C CA . LYS A 1 453 ? -11.544 17.302 12.345 1.00 92.00 453 LYS A CA 1
ATOM 3461 C C . LYS A 1 453 ? -10.247 17.877 11.770 1.00 92.00 453 LYS A C 1
ATOM 3463 O O . LYS A 1 453 ? -10.112 17.972 10.556 1.00 92.00 453 LYS A O 1
ATOM 3468 N N . ASP A 1 454 ? -9.305 18.201 12.644 1.00 90.75 454 ASP A N 1
ATOM 3469 C CA . ASP A 1 454 ? -7.988 18.773 12.360 1.00 90.75 454 ASP A CA 1
ATOM 3470 C C . ASP A 1 454 ? -6.911 17.726 12.029 1.00 90.75 454 ASP A C 1
ATOM 3472 O O . ASP A 1 454 ? -5.757 18.082 11.805 1.00 90.75 454 ASP A O 1
ATOM 3476 N N . ASN A 1 455 ? -7.259 16.434 11.973 1.00 90.25 455 ASN A N 1
ATOM 3477 C CA . ASN A 1 455 ? -6.292 15.398 11.626 1.00 90.25 455 ASN A CA 1
ATOM 3478 C C . ASN A 1 455 ? -5.861 15.534 10.147 1.00 90.25 455 ASN A C 1
ATOM 3480 O O . ASN A 1 455 ? -6.712 15.375 9.262 1.00 90.25 455 ASN A O 1
ATOM 3484 N N . PRO A 1 456 ? -4.562 15.740 9.843 1.00 88.50 456 PRO A N 1
ATOM 3485 C CA . PRO A 1 456 ? -4.075 15.863 8.465 1.00 88.50 456 PRO A CA 1
ATOM 3486 C C . PRO A 1 456 ? -4.341 14.612 7.611 1.00 88.50 456 PRO A C 1
ATOM 3488 O O . PRO A 1 456 ? -4.443 14.707 6.389 1.00 88.50 456 PRO A O 1
ATOM 3491 N N . VAL A 1 457 ? -4.522 13.444 8.240 1.00 89.19 457 VAL A N 1
ATOM 3492 C CA . VAL A 1 457 ? -4.836 12.172 7.564 1.00 89.19 457 VAL A CA 1
ATOM 3493 C C . VAL A 1 457 ? -6.273 12.141 7.022 1.00 89.19 457 VAL A C 1
ATOM 3495 O O . VAL A 1 457 ? -6.605 11.294 6.200 1.00 89.19 457 VAL A O 1
ATOM 3498 N N . ASN A 1 458 ? -7.146 13.080 7.402 1.00 90.06 458 ASN A N 1
ATOM 3499 C CA . ASN A 1 458 ? -8.542 13.067 6.956 1.00 90.06 458 ASN A CA 1
ATOM 3500 C C . ASN A 1 458 ? -8.692 13.084 5.435 1.00 90.06 458 ASN A C 1
ATOM 3502 O O . ASN A 1 458 ? -9.568 12.389 4.932 1.00 90.06 458 ASN A O 1
ATOM 3506 N N . LYS A 1 459 ? -7.819 13.787 4.699 1.00 87.56 459 LYS A N 1
ATOM 3507 C CA . LYS A 1 459 ? -7.813 13.745 3.227 1.00 87.56 459 LYS A CA 1
ATOM 3508 C C . LYS A 1 459 ? -7.685 12.305 2.707 1.00 87.56 459 LYS A C 1
ATOM 3510 O O . LYS A 1 459 ? -8.484 11.879 1.881 1.00 87.56 459 LYS A O 1
ATOM 3515 N N . TRP A 1 460 ? -6.754 11.542 3.277 1.00 89.12 460 TRP A N 1
ATOM 3516 C CA . TRP A 1 460 ? -6.531 10.132 2.953 1.00 89.12 460 TRP A CA 1
ATOM 3517 C C . TRP A 1 460 ? -7.739 9.252 3.328 1.00 89.12 460 TRP A C 1
ATOM 3519 O O . TRP A 1 460 ? -8.108 8.366 2.555 1.00 89.12 460 TRP A O 1
ATOM 3529 N N . TYR A 1 461 ? -8.413 9.528 4.455 1.00 91.25 461 TYR A N 1
ATOM 3530 C CA . TYR A 1 461 ? -9.648 8.826 4.838 1.00 91.25 461 TYR A CA 1
ATOM 3531 C C . TYR A 1 461 ? -10.826 9.131 3.905 1.00 91.25 461 TYR A C 1
ATOM 3533 O O . TYR A 1 461 ? -11.555 8.208 3.552 1.00 91.25 461 TYR A O 1
ATOM 3541 N N . PHE A 1 462 ? -11.018 10.386 3.483 1.00 89.19 462 PHE A N 1
ATOM 3542 C CA . PHE A 1 462 ? -12.102 10.768 2.566 1.00 89.19 462 PHE A CA 1
ATOM 3543 C C . PHE A 1 462 ? -12.012 10.027 1.234 1.00 89.19 462 PHE A C 1
ATOM 3545 O O . PHE A 1 462 ? -13.025 9.566 0.712 1.00 89.19 462 PHE A O 1
ATOM 3552 N N . GLU A 1 463 ? -10.800 9.875 0.705 1.00 83.44 463 GLU A N 1
ATOM 3553 C CA . GLU A 1 463 ? -10.551 9.162 -0.549 1.00 83.44 463 GLU A CA 1
ATOM 3554 C C . GLU A 1 463 ? -10.954 7.679 -0.471 1.00 83.44 463 GLU A C 1
ATOM 3556 O O . GLU A 1 463 ? -11.400 7.114 -1.472 1.00 83.44 463 GLU A O 1
ATOM 3561 N N . ARG A 1 464 ? -10.860 7.072 0.721 1.00 88.50 464 ARG A N 1
ATOM 3562 C CA . ARG A 1 464 ? -11.037 5.626 0.953 1.00 88.50 464 ARG A CA 1
ATOM 3563 C C . ARG A 1 464 ? -12.369 5.234 1.573 1.00 88.50 464 ARG A C 1
ATOM 3565 O O . ARG A 1 464 ? -12.797 4.092 1.433 1.00 88.50 464 ARG A O 1
ATOM 3572 N N . SER A 1 465 ? -13.037 6.149 2.267 1.00 90.00 465 SER A N 1
ATOM 3573 C CA . SER A 1 465 ? -14.332 5.861 2.871 1.00 90.00 465 SER A CA 1
ATOM 3574 C C . SER A 1 465 ? -15.441 5.866 1.819 1.00 90.00 465 SER A C 1
ATOM 3576 O O . SER A 1 465 ? -15.433 6.664 0.879 1.00 90.00 465 SER A O 1
ATOM 3578 N N . LYS A 1 466 ? -16.445 5.004 1.998 1.00 88.69 466 LYS A N 1
ATOM 3579 C CA . LYS A 1 466 ? -17.677 5.044 1.196 1.00 88.69 466 LYS A CA 1
ATOM 3580 C C . LYS A 1 466 ? -18.607 6.163 1.652 1.00 88.69 466 LYS A C 1
ATOM 3582 O O . LYS A 1 466 ? -19.316 6.742 0.836 1.00 88.69 466 LYS A O 1
ATOM 3587 N N . GLY A 1 467 ? -18.551 6.521 2.933 1.00 87.69 467 GLY A N 1
ATOM 3588 C CA . GLY A 1 467 ? -19.266 7.671 3.465 1.00 87.69 467 GLY A CA 1
ATOM 3589 C C . GLY A 1 467 ? -18.545 8.340 4.626 1.00 87.69 467 GLY A C 1
ATOM 3590 O O . GLY A 1 467 ? -17.550 7.841 5.161 1.00 87.69 467 GLY A O 1
ATOM 3591 N N . THR A 1 468 ? -19.024 9.531 4.960 1.00 90.56 468 THR A N 1
ATOM 3592 C CA . THR A 1 468 ? -18.483 10.376 6.019 1.00 90.56 468 THR A CA 1
ATOM 3593 C C . THR A 1 468 ? -19.598 11.209 6.643 1.00 90.56 468 THR A C 1
ATOM 3595 O O . THR A 1 468 ? -20.563 11.590 5.976 1.00 90.56 468 THR A O 1
ATOM 3598 N N . ARG A 1 469 ? -19.485 11.486 7.943 1.00 89.94 469 ARG A N 1
ATOM 3599 C CA . ARG A 1 469 ? -20.397 12.372 8.664 1.00 89.94 469 ARG A CA 1
ATOM 3600 C C . ARG A 1 469 ? -19.645 13.144 9.732 1.00 89.94 469 ARG A C 1
ATOM 3602 O O . ARG A 1 469 ? -19.099 12.565 10.668 1.00 89.94 469 ARG A O 1
ATOM 3609 N N . VAL A 1 470 ? -19.674 14.467 9.635 1.00 90.12 470 VAL A N 1
ATOM 3610 C CA . VAL A 1 470 ? -19.235 15.327 10.733 1.00 90.12 470 VAL A CA 1
ATOM 3611 C C . VAL A 1 470 ? -20.262 15.231 11.857 1.00 90.12 470 VAL A C 1
ATOM 3613 O O . VAL A 1 470 ? -21.449 15.471 11.640 1.00 90.12 470 VAL A O 1
ATOM 3616 N N . LEU A 1 471 ? -19.820 14.865 13.059 1.00 89.44 471 LEU A N 1
ATOM 3617 C CA . LEU A 1 471 ? -20.712 14.745 14.204 1.00 89.44 471 LEU A CA 1
ATOM 3618 C C . LEU A 1 471 ? -21.023 16.146 14.765 1.00 89.44 471 LEU A C 1
ATOM 3620 O O . LEU A 1 471 ? -20.082 16.855 15.156 1.00 89.44 471 LEU A O 1
ATOM 3624 N N . PRO A 1 472 ? -22.309 16.559 14.815 1.00 89.06 472 PRO A N 1
ATOM 3625 C CA . PRO A 1 472 ? -22.706 17.858 15.351 1.00 89.06 472 PRO A CA 1
ATOM 3626 C C . PRO A 1 472 ? -22.186 18.059 16.774 1.00 89.06 472 PRO A C 1
ATOM 3628 O O . PRO A 1 472 ? -22.101 17.106 17.546 1.00 89.06 472 PRO A O 1
ATOM 3631 N N . ASN A 1 473 ? -21.834 19.299 17.117 1.00 90.88 473 ASN A N 1
ATOM 3632 C CA . ASN A 1 473 ? -21.387 19.686 18.462 1.00 90.88 473 ASN A CA 1
ATOM 3633 C C . ASN A 1 473 ? -20.188 18.878 18.997 1.00 90.88 473 ASN A C 1
ATOM 3635 O O . ASN A 1 473 ? -19.999 18.753 20.203 1.00 90.88 473 ASN A O 1
ATOM 3639 N N . SER A 1 474 ? -19.359 18.325 18.108 1.00 92.75 474 SER A N 1
ATOM 3640 C CA . SER A 1 474 ? -18.166 17.568 18.488 1.00 92.75 474 SER A CA 1
ATOM 3641 C C . SER A 1 474 ? -16.969 17.907 17.596 1.00 92.75 474 SER A C 1
ATOM 3643 O O . SER A 1 474 ? -17.127 18.461 16.505 1.00 92.75 474 SER A O 1
ATOM 3645 N N . ASN A 1 475 ? -15.758 17.542 18.028 1.00 93.88 475 ASN A N 1
ATOM 3646 C CA . ASN A 1 475 ? -14.543 17.641 17.211 1.00 93.88 475 ASN A CA 1
ATOM 3647 C C . ASN A 1 475 ? -14.273 16.368 16.377 1.00 93.88 475 ASN A C 1
ATOM 3649 O O . ASN A 1 475 ? -13.129 16.066 16.044 1.00 93.88 475 ASN A O 1
ATOM 3653 N N . TRP A 1 476 ? -15.309 15.585 16.074 1.00 95.75 476 TRP A N 1
ATOM 3654 C CA . TRP A 1 476 ? -15.162 14.286 15.421 1.00 95.75 476 TRP A CA 1
ATOM 3655 C C . TRP A 1 476 ? -15.844 14.244 14.057 1.00 95.75 476 TRP A C 1
ATOM 3657 O O . TRP A 1 476 ? -16.948 14.760 13.867 1.00 95.75 476 TRP A O 1
ATOM 3667 N N . THR A 1 477 ? -15.190 13.557 13.130 1.00 94.94 477 THR A N 1
ATOM 3668 C CA . THR A 1 477 ? -15.746 13.133 11.847 1.00 94.94 477 THR A CA 1
ATOM 3669 C C . THR A 1 477 ? -15.774 11.614 11.830 1.00 94.94 477 THR A C 1
ATOM 3671 O O . THR A 1 477 ? -14.761 10.979 12.117 1.00 94.94 477 THR A O 1
ATOM 3674 N N . MET A 1 478 ? -16.931 11.036 11.526 1.00 95.75 478 MET A N 1
ATOM 3675 C CA . MET A 1 478 ? -17.093 9.607 11.291 1.00 95.75 478 MET A CA 1
ATOM 3676 C C . MET A 1 478 ? -16.866 9.262 9.826 1.00 95.75 478 MET A C 1
ATOM 3678 O O . MET A 1 478 ? -17.194 10.047 8.936 1.00 95.75 478 MET A O 1
ATOM 3682 N N . PHE A 1 479 ? -16.356 8.060 9.601 1.00 95.31 479 PHE A N 1
ATOM 3683 C CA . PHE A 1 479 ? -16.103 7.468 8.296 1.00 95.31 479 PHE A CA 1
ATOM 3684 C C . PHE A 1 479 ? -16.516 5.995 8.326 1.00 95.31 479 PHE A C 1
ATOM 3686 O O . PHE A 1 479 ? -16.517 5.375 9.392 1.00 95.31 479 PHE A O 1
ATOM 3693 N N . TRP A 1 480 ? -16.875 5.438 7.171 1.00 94.81 480 TRP A N 1
ATOM 3694 C CA . TRP A 1 480 ? -17.190 4.015 7.045 1.00 94.81 480 TRP A CA 1
ATOM 3695 C C . TRP A 1 480 ? -16.934 3.482 5.636 1.00 94.81 480 TRP A C 1
ATOM 3697 O O . TRP A 1 480 ? -16.960 4.237 4.659 1.00 94.81 480 TRP A O 1
ATOM 3707 N N . THR A 1 481 ? -16.720 2.169 5.534 1.00 92.81 481 THR A N 1
ATOM 3708 C CA . THR A 1 481 ? -16.624 1.420 4.265 1.00 92.81 481 THR A CA 1
ATOM 3709 C C . THR A 1 481 ? -17.828 0.518 3.990 1.00 92.81 481 THR A C 1
ATOM 3711 O O . THR A 1 481 ? -17.890 -0.096 2.922 1.00 92.81 481 THR A O 1
ATOM 3714 N N . THR A 1 482 ? -18.804 0.469 4.901 1.00 87.12 482 THR A N 1
ATOM 3715 C CA . THR A 1 482 ? -20.045 -0.298 4.731 1.00 87.12 482 THR A CA 1
ATOM 3716 C C . THR A 1 482 ? -20.802 0.171 3.482 1.00 87.12 482 THR A C 1
ATOM 3718 O O . THR A 1 482 ? -21.078 1.374 3.368 1.00 87.12 482 THR A O 1
ATOM 3721 N N . PRO A 1 483 ? -21.103 -0.730 2.525 1.00 77.50 483 PRO A N 1
ATOM 3722 C CA . PRO A 1 483 ? -21.959 -0.415 1.382 1.00 77.50 483 PRO A CA 1
ATOM 3723 C C . PRO A 1 483 ? -23.337 0.079 1.845 1.00 77.50 483 PRO A C 1
ATOM 3725 O O . PRO A 1 483 ? -23.849 -0.394 2.854 1.00 77.50 483 PRO A O 1
ATOM 3728 N N . ASP A 1 484 ? -23.920 1.044 1.131 1.00 70.12 484 ASP A N 1
ATOM 3729 C CA . ASP A 1 484 ? -25.328 1.461 1.279 1.00 70.12 484 ASP A CA 1
ATOM 3730 C C . ASP A 1 484 ? -25.796 1.825 2.697 1.00 70.12 484 ASP A C 1
ATOM 3732 O O . ASP A 1 484 ? -26.990 1.824 3.001 1.00 70.12 484 ASP A O 1
ATOM 3736 N N . ALA A 1 485 ? -24.867 2.197 3.583 1.00 62.25 485 ALA A N 1
ATOM 3737 C CA . ALA A 1 485 ? -25.193 2.668 4.920 1.00 62.25 485 ALA A CA 1
ATOM 3738 C C . ALA A 1 485 ? -25.965 4.001 4.839 1.00 62.25 485 ALA A C 1
ATOM 3740 O O . ALA A 1 485 ? -25.398 5.097 4.836 1.00 62.25 485 ALA A O 1
ATOM 3741 N N . HIS A 1 486 ? -27.293 3.902 4.758 1.00 53.25 486 HIS A N 1
ATOM 3742 C CA . HIS A 1 486 ? -28.211 5.030 4.746 1.00 53.25 486 HIS A CA 1
ATOM 3743 C C . HIS A 1 486 ? -28.337 5.616 6.149 1.00 53.25 486 HIS A C 1
ATOM 3745 O O . HIS A 1 486 ? -29.163 5.207 6.964 1.00 53.25 486 HIS A O 1
ATOM 3751 N N . VAL A 1 487 ? -27.533 6.632 6.430 1.00 53.25 487 VAL A N 1
ATOM 3752 C CA . VAL A 1 487 ? -27.721 7.456 7.617 1.00 53.25 487 VAL A CA 1
ATOM 3753 C C . VAL A 1 487 ? -28.808 8.490 7.297 1.00 53.25 487 VAL A C 1
ATOM 3755 O O . VAL A 1 487 ? -28.596 9.399 6.489 1.00 53.25 487 VAL A O 1
ATOM 3758 N N . ARG A 1 488 ? -30.001 8.311 7.886 1.00 41.62 488 ARG A N 1
ATOM 3759 C CA . ARG A 1 488 ? -31.125 9.256 7.772 1.00 41.62 488 ARG A CA 1
ATOM 3760 C C . ARG A 1 488 ? -30.684 10.616 8.351 1.00 41.62 488 ARG A C 1
ATOM 3762 O O . ARG A 1 488 ? -30.198 10.672 9.478 1.00 41.62 488 ARG A O 1
ATOM 3769 N N . GLU A 1 489 ? -30.837 11.660 7.534 1.00 40.03 489 GLU A N 1
ATOM 3770 C CA . GLU A 1 489 ? -30.497 13.085 7.743 1.00 40.03 489 GLU A CA 1
ATOM 3771 C C . GLU A 1 489 ? -29.008 13.507 7.716 1.00 40.03 489 GLU A C 1
ATOM 3773 O O . GLU A 1 489 ? -28.167 13.048 8.489 1.00 40.03 489 GLU A O 1
ATOM 3778 N N . ASN A 1 490 ? -28.729 14.469 6.818 1.00 40.78 490 ASN A N 1
ATOM 3779 C CA . ASN A 1 490 ? -27.478 15.220 6.611 1.00 40.78 490 ASN A CA 1
ATOM 3780 C C . ASN A 1 490 ? -26.199 14.392 6.453 1.00 40.78 490 ASN A C 1
ATOM 3782 O O . ASN A 1 490 ? -25.129 14.734 6.959 1.00 40.78 490 ASN A O 1
ATOM 3786 N N . THR A 1 491 ? -26.306 13.321 5.680 1.00 41.91 491 THR A N 1
ATOM 3787 C CA . THR A 1 491 ? -25.152 12.580 5.183 1.00 41.91 491 THR A CA 1
ATOM 3788 C C . THR A 1 491 ? -24.736 13.180 3.848 1.00 41.91 491 THR A C 1
ATOM 3790 O O . THR A 1 491 ? -25.549 13.235 2.925 1.00 41.91 491 THR A O 1
ATOM 3793 N N . VAL A 1 492 ? -23.467 13.577 3.705 1.00 40.59 492 VAL A N 1
ATOM 3794 C CA . VAL A 1 492 ? -22.858 13.656 2.370 1.00 40.59 492 VAL A CA 1
ATOM 3795 C C . VAL A 1 492 ? -22.632 12.209 1.941 1.00 40.59 492 VAL A C 1
ATOM 3797 O O . VAL A 1 492 ? -21.547 11.649 2.072 1.00 40.59 492 VAL A O 1
ATOM 3800 N N . VAL A 1 493 ? -23.716 11.554 1.520 1.00 40.03 493 VAL A N 1
ATOM 3801 C CA . VAL A 1 493 ? -23.603 10.365 0.686 1.00 40.03 493 VAL A CA 1
ATOM 3802 C C . VAL A 1 493 ? -23.133 10.927 -0.641 1.00 40.03 493 VAL A C 1
ATOM 3804 O O . VAL A 1 493 ? -23.844 11.736 -1.239 1.00 40.03 493 VAL A O 1
ATOM 3807 N N . HIS A 1 494 ? -21.935 10.560 -1.085 1.00 41.44 494 HIS A N 1
ATOM 3808 C CA . HIS A 1 494 ? -21.549 10.796 -2.470 1.00 41.44 494 HIS A CA 1
ATOM 3809 C C . HIS A 1 494 ? -22.454 9.916 -3.341 1.00 41.44 494 HIS A C 1
ATOM 3811 O O . HIS A 1 494 ? -22.110 8.787 -3.665 1.00 41.44 494 HIS A O 1
ATOM 3817 N N . ARG A 1 495 ? -23.670 10.403 -3.610 1.00 31.97 495 ARG A N 1
ATOM 3818 C CA . ARG A 1 495 ? -24.595 9.812 -4.569 1.00 31.97 495 ARG A CA 1
ATOM 3819 C C . ARG A 1 495 ? -24.028 10.045 -5.962 1.00 31.97 495 ARG A C 1
ATOM 3821 O O . ARG A 1 495 ? -23.566 11.146 -6.266 1.00 31.97 495 ARG A O 1
ATOM 3828 N N . GLU A 1 496 ? -24.091 8.995 -6.769 1.00 32.75 496 GLU A N 1
ATOM 3829 C CA . GLU A 1 496 ? -23.938 9.033 -8.220 1.00 32.75 496 GLU A CA 1
ATOM 3830 C C . GLU A 1 496 ? -24.721 10.209 -8.815 1.00 32.75 496 GLU A C 1
ATOM 3832 O O . GLU A 1 496 ? -25.762 10.622 -8.292 1.00 32.75 496 GLU A O 1
ATOM 3837 N N . GLY A 1 497 ? -24.154 10.793 -9.869 1.00 38.06 497 GLY A N 1
ATOM 3838 C CA . GLY A 1 497 ? -24.559 12.073 -10.429 1.00 38.06 497 GLY A CA 1
ATOM 3839 C C . GLY A 1 497 ? -26.069 12.237 -10.604 1.00 38.06 497 GLY A C 1
ATOM 3840 O O . GLY A 1 497 ? -26.727 11.479 -11.306 1.00 38.06 497 GLY A O 1
ATOM 3841 N N . GLY A 1 498 ? -26.599 13.310 -10.024 1.00 26.64 498 GLY A N 1
ATOM 3842 C CA . GLY A 1 498 ? -27.895 13.867 -10.381 1.00 26.64 498 GLY A CA 1
ATOM 3843 C C . GLY A 1 498 ? -27.703 15.332 -10.733 1.00 26.64 498 GLY A C 1
ATOM 3844 O O . GLY A 1 498 ? -27.437 16.146 -9.847 1.00 26.64 498 GLY A O 1
ATOM 3845 N N . ARG A 1 499 ? -27.807 15.657 -12.028 1.00 27.23 499 ARG A N 1
ATOM 3846 C CA . ARG A 1 499 ? -27.908 17.034 -12.529 1.00 27.23 499 ARG A CA 1
ATOM 3847 C C . ARG A 1 499 ? -28.956 17.785 -11.707 1.00 27.23 499 ARG A C 1
ATOM 3849 O O . ARG A 1 499 ? -30.101 17.345 -11.629 1.00 27.23 499 ARG A O 1
ATOM 3856 N N . LYS A 1 500 ? -28.585 18.936 -11.146 1.00 26.31 500 LYS A N 1
ATOM 3857 C CA . LYS A 1 500 ? -29.574 19.986 -10.909 1.00 26.31 500 LYS A CA 1
ATOM 3858 C C . LYS A 1 500 ? -29.804 20.676 -12.249 1.00 26.31 500 LYS A C 1
ATOM 3860 O O . LYS A 1 500 ? -28.837 21.106 -12.876 1.00 26.31 500 LYS A O 1
ATOM 3865 N N . VAL A 1 501 ? -31.062 20.658 -12.681 1.00 31.27 501 VAL A N 1
ATOM 3866 C CA . VAL A 1 501 ? -31.607 21.574 -13.689 1.00 31.27 501 VAL A CA 1
ATOM 3867 C C . VAL A 1 501 ? -31.391 23.006 -13.219 1.00 31.27 501 VAL A C 1
ATOM 3869 O O . VAL A 1 501 ? -31.532 23.227 -11.990 1.00 31.27 501 VAL A O 1
#

pLDDT: mean 70.99, std 23.41, range [24.02, 98.44]

InterPro domains:
  IPR006855 Vertebrate-like NAGS Gcn5-related N-acetyltransferase (GNAT) domain [PF04768] (308-484)
  IPR006855 Vertebrate-like NAGS Gcn5-related N-acetyltransferase (GNAT) domain [PS51731] (336-501)
  IPR011190 N-acetylglutamate synthase, fungal [PIRSF007892] (9-493)